Protein AF-A0A7W9TKR9-F1 (afdb_monomer)

Nearest PDB structures (foldseek):
  6jni-assembly3_E  TM=7.487E-01  e=6.053E-04  Pseudomonas putida
  5d8c-assembly1_A  TM=7.029E-01  e=8.915E-04  Haemophilus influenzae Rd KW20
  3hh0-assembly1_A  TM=6.230E-01  e=4.527E-04  Bacillus cereus ATCC 14579
  3qao-assembly1_A-2  TM=6.828E-01  e=8.671E-03  Listeria monocytogenes EGD-e
  7cla-assembly1_A-2  TM=4.989E-01  e=2.463E-03  Caulobacter vibrioides CB15

Secondary structure (DSSP, 8-state):
-PPPTT-PPPPP--HHHHHTHHHHHHHHHHHTTSHHHHH---SSHHHHHHHHHHHHHHHHH-HHHHHHHHTT-SS-------------THHHHHHHHTTS--S--------THHHHHHHTT--------SSB-HHHHHHHHT--HHHHHHHHHTTSSPPPPBPTTS-B-B-HHHHHHHHHHHHHHHTT--HHHHHHHHHHHHS-SSTTTTHHHHHHHHHHHHHHHHHHHHHHHHHHHHHHHHHS-TTGGGS-HHHHHHHTTSPTT-S-HHHHHHHHHHHHHHHHHHHHHHHHHHHHHHH-HHHHHHHHHHHHHHHTS-TTS-TT-HHHHHHHHHHHHHHHHHHHHHHHTTHHHHHHHHHHHHHHHSPPPTT-------TT-S---TTPPPHHHHHTTS-----HHHHHHHHHHHHHHHHHS---

Solvent-accessible surface area (backbone atoms only — not comparable to full-atom values): 25576 Å² total; per-residue (Å²): 134,86,82,62,99,78,77,70,82,76,82,82,84,55,70,69,68,56,65,50,47,61,60,52,54,51,52,54,54,55,43,40,68,41,63,73,56,55,65,61,75,60,91,43,70,68,59,45,49,49,48,48,51,50,41,54,47,52,64,63,71,36,72,75,60,61,64,60,54,67,79,64,77,83,77,85,85,82,91,80,89,78,93,72,99,68,90,69,67,60,61,66,52,46,71,71,51,73,83,74,78,92,79,83,88,85,89,78,92,77,71,74,73,71,53,59,73,56,55,76,69,72,77,69,79,92,65,79,74,76,52,38,46,54,64,59,49,14,62,73,43,75,54,44,56,66,56,55,50,49,33,39,75,74,63,59,36,78,84,56,59,61,46,100,82,76,43,57,35,46,36,67,68,54,50,54,49,44,39,50,53,44,56,43,45,75,72,67,49,52,72,63,60,57,29,53,42,53,59,44,55,74,74,44,103,57,98,69,53,63,57,66,51,50,56,50,51,50,55,48,50,54,52,50,50,55,51,50,54,48,53,49,52,54,50,52,48,54,50,38,32,66,73,61,34,93,58,57,19,73,48,49,68,69,32,38,67,70,52,67,82,55,65,91,81,51,68,50,72,68,59,52,52,51,38,52,53,34,28,50,43,58,32,56,66,47,19,34,57,54,43,51,60,56,53,49,43,48,72,33,65,68,60,35,53,52,50,49,57,48,54,55,54,48,62,68,29,33,81,87,44,56,61,85,38,70,64,30,61,50,52,13,52,54,48,37,54,47,51,55,53,51,50,53,49,42,62,71,71,45,52,60,59,55,42,53,54,46,52,56,55,47,42,71,78,54,64,83,58,100,78,76,67,98,66,80,94,61,100,78,74,73,80,75,56,100,77,65,41,52,59,74,62,44,64,78,67,53,88,74,90,68,24,69,16,32,50,48,17,52,54,49,21,50,54,53,57,62,69,71,52,74,92,123

Sequence (424 aa):
MRRGRGGGRPPFFDREDYKARHAVECGISRLKQHRAVATRFDKHAVRFEATVQVAAIDQWCEPSACRRADATAGKDGPVVVTEEGRISWHWAERCVWGCTFRSGMWSGGLTSQSLEERSLLVHSSFTPPRQVKIGDAAAFAGSTPRAIRHYHEIGLLPEPERGGDDRRRYGYEDMIRLLWIRKMADAGIALDDIRDAFTTGTASAGADSGEGIAGILERLEETLAVQEAELRRQRTAVQRMRTEGSRMGLLSDVVTERLKSLPEGSLRQADLDSLLVTERIFGPLGAAVQASRFVVLATHPALREDSDRIDDAEEALDDSVAVDDPRVAQVAVERHAFESALQAVIEESGLGKDDDALFDAWDTVHPATADDGEGEADLGSGRREADSMSVFEATGKMPYDFSPARLRCMELAEELSGQESPAT

Foldseek 3Di:
DDDPPPDDDPDDDDPVVVVCVVVVVVLLVQLCVPVCQVVVPDPDPVVNVVSSVVSVVCVVPDPVLLVVVVVPPPDDDDDDDDDDPDPDPVVVVCVVPVPDDPDDDDDDDDDPPVVVVVVVVPPDPPDDDQWDALCVLCVLLVHDSVVVVVCCVVVVQPFADADPVRGGIHGPVSSVSSNVCVVCVVLVQDSVLSSLLVVLVVPDPDPDSPPSNVVSVVVSVVVVVVVVVVVVVVVCLVVLCVPVDPQLSNADPLQSVLCVVFPPPLADPVLSVVLVLQCQAVNNLRSNLVCLLSVLLSVPVVLVVLVVVLVVLLVVCAQVHDLPPVSLLVSLVSVLVSVVVSVVVSVVVCVVVVSVVSVVVVCVVQPDDPPPDDDDDDVHDDDPPPRHDHPVRSVVVDDDNHHSNSVSSNVSSVVVVVVPPPPD

Organism: NCBI:txid66375

Structure (mmCIF, N/CA/C/O backbone):
data_AF-A0A7W9TKR9-F1
#
_entry.id   AF-A0A7W9TKR9-F1
#
loop_
_atom_site.group_PDB
_atom_site.id
_atom_site.type_symbol
_atom_site.label_atom_id
_atom_site.label_alt_id
_atom_site.label_comp_id
_atom_site.label_asym_id
_atom_site.label_entity_id
_atom_site.label_seq_id
_atom_site.pdbx_PDB_ins_code
_atom_site.Cartn_x
_atom_site.Cartn_y
_atom_site.Cartn_z
_atom_site.occupancy
_atom_site.B_iso_or_equiv
_atom_site.auth_seq_id
_atom_site.auth_comp_id
_atom_site.auth_asym_id
_atom_site.auth_atom_id
_atom_site.pdbx_PDB_model_num
ATOM 1 N N . MET A 1 1 ? 55.532 -35.707 -51.960 1.00 47.84 1 MET A N 1
ATOM 2 C CA . MET A 1 1 ? 55.032 -35.802 -50.568 1.00 47.84 1 MET A CA 1
ATOM 3 C C . MET A 1 1 ? 55.048 -37.261 -50.128 1.00 47.84 1 MET A C 1
ATOM 5 O O . MET A 1 1 ? 54.473 -38.093 -50.820 1.00 47.84 1 MET A O 1
ATOM 9 N N . ARG A 1 2 ? 55.761 -37.596 -49.041 1.00 40.25 2 ARG A N 1
ATOM 10 C CA . ARG A 1 2 ? 55.821 -38.967 -48.498 1.00 40.25 2 ARG A CA 1
ATOM 11 C C . ARG A 1 2 ? 54.490 -39.323 -47.823 1.00 40.25 2 ARG A C 1
ATOM 13 O O . ARG A 1 2 ? 53.981 -38.539 -47.029 1.00 40.25 2 ARG A O 1
ATOM 20 N N . ARG A 1 3 ? 53.945 -40.502 -48.140 1.00 50.16 3 ARG A N 1
ATOM 21 C CA . ARG A 1 3 ? 52.743 -41.065 -47.505 1.00 50.16 3 ARG A CA 1
ATOM 22 C C . ARG A 1 3 ? 53.034 -41.367 -46.030 1.00 50.16 3 ARG A C 1
ATOM 24 O O . ARG A 1 3 ? 54.073 -41.942 -45.716 1.00 50.16 3 ARG A O 1
ATOM 31 N N . GLY A 1 4 ? 52.125 -40.986 -45.133 1.00 55.88 4 GLY A N 1
ATOM 32 C CA . GLY A 1 4 ? 52.163 -41.430 -43.738 1.00 55.88 4 GLY A CA 1
ATOM 33 C C . GLY A 1 4 ? 51.946 -42.945 -43.627 1.00 55.88 4 GLY A C 1
ATOM 34 O O . GLY A 1 4 ? 51.364 -43.560 -44.521 1.00 55.88 4 GLY A O 1
ATOM 35 N N . ARG A 1 5 ? 52.384 -43.536 -42.508 1.00 54.25 5 ARG A N 1
ATOM 36 C CA . ARG A 1 5 ? 52.462 -44.992 -42.240 1.00 54.25 5 ARG A CA 1
ATOM 37 C C . ARG A 1 5 ? 51.143 -45.785 -42.394 1.00 54.25 5 ARG A C 1
ATOM 39 O O . ARG A 1 5 ? 51.185 -47.003 -42.341 1.00 54.25 5 ARG A O 1
ATOM 46 N N . GLY A 1 6 ? 50.003 -45.112 -42.579 1.00 59.12 6 GLY A N 1
ATOM 47 C CA . GLY A 1 6 ? 48.661 -45.703 -42.682 1.00 59.12 6 GLY A CA 1
ATOM 48 C C . GLY A 1 6 ? 48.009 -45.677 -44.072 1.00 59.12 6 GLY A C 1
ATOM 49 O O . GLY A 1 6 ? 46.816 -45.921 -44.158 1.00 59.12 6 GLY A O 1
ATOM 50 N N . GLY A 1 7 ? 48.736 -45.352 -45.150 1.00 54.84 7 GLY A N 1
ATOM 51 C CA . GLY A 1 7 ? 48.273 -45.640 -46.520 1.00 54.84 7 GLY A CA 1
ATOM 52 C C . GLY A 1 7 ? 46.947 -44.997 -46.969 1.00 54.84 7 GLY A C 1
ATOM 53 O O . GLY A 1 7 ? 46.238 -45.592 -47.772 1.00 54.84 7 GLY A O 1
ATOM 54 N N . GLY A 1 8 ? 46.602 -43.798 -46.488 1.00 60.34 8 GLY A N 1
ATOM 55 C CA . GLY A 1 8 ? 45.410 -43.065 -46.943 1.00 60.34 8 GLY A CA 1
ATOM 56 C C . GLY A 1 8 ? 45.600 -42.314 -48.272 1.00 60.34 8 GLY A C 1
ATOM 57 O O . GLY A 1 8 ? 46.726 -41.951 -48.635 1.00 60.34 8 GLY A O 1
ATOM 58 N N . ARG A 1 9 ? 44.487 -42.055 -48.981 1.00 51.28 9 ARG A N 1
ATOM 59 C CA . ARG A 1 9 ? 44.422 -41.185 -50.175 1.00 51.28 9 ARG A CA 1
ATOM 60 C C . ARG A 1 9 ? 45.024 -39.809 -49.825 1.00 51.28 9 ARG A C 1
ATOM 62 O O . ARG A 1 9 ? 44.679 -39.276 -48.770 1.00 51.28 9 ARG A O 1
ATOM 69 N N . PRO A 1 10 ? 45.936 -39.242 -50.641 1.00 54.31 10 PRO A N 1
ATOM 70 C CA . PRO A 1 10 ? 46.496 -37.918 -50.375 1.00 54.31 10 PRO A CA 1
ATOM 71 C C . PRO A 1 10 ? 45.370 -36.881 -50.244 1.00 54.31 10 PRO A C 1
ATOM 73 O O . PRO A 1 10 ? 44.410 -36.983 -51.013 1.00 54.31 10 PRO A O 1
ATOM 76 N N . PRO A 1 11 ? 45.464 -35.902 -49.323 1.00 57.25 11 PRO A N 1
ATOM 77 C CA . PRO A 1 11 ? 44.535 -34.777 -49.328 1.00 57.25 11 PRO A CA 1
ATOM 78 C C . PRO A 1 11 ? 44.592 -34.121 -50.712 1.00 57.25 11 PRO A C 1
ATOM 80 O O . PRO A 1 11 ? 45.681 -33.865 -51.233 1.00 57.25 11 PRO A O 1
ATOM 83 N N . PHE A 1 12 ? 43.429 -33.948 -51.340 1.00 59.09 12 PHE A N 1
ATOM 84 C CA . PHE A 1 12 ? 43.318 -33.314 -52.647 1.00 59.09 12 PHE A CA 1
ATOM 85 C C . PHE A 1 12 ? 43.799 -31.865 -52.505 1.00 59.09 12 PHE A C 1
ATOM 87 O O . PHE A 1 12 ? 43.306 -31.128 -51.656 1.00 59.09 12 PHE A O 1
ATOM 94 N N . PHE A 1 13 ? 44.836 -31.490 -53.253 1.00 60.59 13 PHE A N 1
ATOM 95 C CA . PHE A 1 13 ? 45.328 -30.117 -53.282 1.00 60.59 13 PHE A CA 1
ATOM 96 C C . PHE A 1 13 ? 44.453 -29.336 -54.257 1.00 60.59 13 PHE A C 1
ATOM 98 O O . PHE A 1 13 ? 44.626 -29.469 -55.470 1.00 60.59 13 PHE A O 1
ATOM 105 N N . ASP A 1 14 ? 43.515 -28.557 -53.725 1.00 67.25 14 ASP A N 1
ATOM 106 C CA . ASP A 1 14 ? 42.743 -27.615 -54.524 1.00 67.25 14 ASP A CA 1
ATOM 107 C C . ASP A 1 14 ? 43.557 -26.328 -54.727 1.00 67.25 14 ASP A C 1
ATOM 109 O O . ASP A 1 14 ? 43.996 -25.663 -53.783 1.00 67.25 14 ASP A O 1
ATOM 113 N N . ARG A 1 15 ? 43.821 -26.015 -55.996 1.00 62.69 15 ARG A N 1
ATOM 114 C CA . ARG A 1 15 ? 44.639 -24.872 -56.399 1.00 62.69 15 ARG A CA 1
ATOM 115 C C . ARG A 1 15 ? 43.877 -23.554 -56.276 1.00 62.69 15 ARG A C 1
ATOM 117 O O . ARG A 1 15 ? 44.541 -22.532 -56.133 1.00 62.69 15 ARG A O 1
ATOM 124 N N . GLU A 1 16 ? 42.546 -23.568 -56.332 1.00 62.25 16 GLU A N 1
ATOM 125 C CA . GLU A 1 16 ? 41.703 -22.388 -56.125 1.00 62.25 16 GLU A CA 1
ATOM 126 C C . GLU A 1 16 ? 41.622 -22.045 -54.633 1.00 62.25 16 GLU A C 1
ATOM 128 O O . GLU A 1 16 ? 41.966 -20.921 -54.268 1.00 62.25 16 GLU A O 1
ATOM 133 N N . ASP A 1 17 ? 41.360 -23.022 -53.756 1.00 55.94 17 ASP A N 1
ATOM 134 C CA . ASP A 1 17 ? 41.380 -22.809 -52.294 1.00 55.94 17 ASP A CA 1
ATOM 135 C C . ASP A 1 17 ? 42.751 -22.310 -51.809 1.00 55.94 17 ASP A C 1
ATOM 137 O O . ASP A 1 17 ? 42.866 -21.441 -50.939 1.00 55.94 17 ASP A O 1
ATOM 141 N N . TYR A 1 18 ? 43.837 -22.822 -52.400 1.00 68.25 18 TYR A N 1
ATOM 142 C CA . TYR A 1 18 ? 45.188 -22.400 -52.040 1.00 68.25 18 TYR A CA 1
ATOM 143 C C . TYR A 1 18 ? 45.484 -20.934 -52.410 1.00 68.25 18 TYR A C 1
ATOM 145 O O . TYR A 1 18 ? 46.328 -20.309 -51.762 1.00 68.25 18 TYR A O 1
ATOM 153 N N . LYS A 1 19 ? 44.786 -20.339 -53.393 1.00 66.06 19 LYS A N 1
ATOM 154 C CA . LYS A 1 19 ? 44.936 -18.905 -53.716 1.00 66.06 19 LYS A CA 1
ATOM 155 C C . LYS A 1 19 ? 44.449 -18.011 -52.574 1.00 66.06 19 LYS A C 1
ATOM 157 O O . LYS A 1 19 ? 45.021 -16.943 -52.363 1.00 66.06 19 LYS A O 1
ATOM 162 N N . ALA A 1 20 ? 43.470 -18.460 -51.785 1.00 60.50 20 ALA A N 1
ATOM 163 C CA . ALA A 1 20 ? 42.960 -17.722 -50.629 1.00 60.50 20 ALA A CA 1
ATOM 164 C C . ALA A 1 20 ? 43.890 -17.780 -49.397 1.00 60.50 20 ALA A C 1
ATOM 166 O O . ALA A 1 20 ? 43.693 -17.031 -48.437 1.00 60.50 20 ALA A O 1
ATOM 167 N N . ARG A 1 21 ? 44.951 -18.606 -49.415 1.00 63.62 21 ARG A N 1
ATOM 168 C CA . ARG A 1 21 ? 45.898 -18.768 -48.294 1.00 63.62 21 ARG A CA 1
ATOM 169 C C . ARG A 1 21 ? 46.489 -17.444 -47.817 1.00 63.62 21 ARG A C 1
ATOM 171 O O . ARG A 1 21 ? 46.582 -17.219 -46.613 1.00 63.62 21 ARG A O 1
ATOM 178 N N . HIS A 1 22 ? 46.879 -16.573 -48.747 1.00 63.03 22 HIS A N 1
ATOM 179 C CA . HIS A 1 22 ? 47.465 -15.279 -48.399 1.00 63.03 22 HIS A CA 1
ATOM 180 C C . HIS A 1 22 ? 46.480 -14.414 -47.599 1.00 63.03 22 HIS A C 1
ATOM 182 O O . HIS A 1 22 ? 46.858 -13.823 -46.591 1.00 63.03 22 HIS A O 1
ATOM 188 N N . ALA A 1 23 ? 45.198 -14.411 -47.981 1.00 61.31 23 ALA A N 1
ATOM 189 C CA . ALA A 1 23 ? 44.155 -13.684 -47.262 1.00 61.31 23 ALA A CA 1
ATOM 190 C C . ALA A 1 23 ? 43.955 -14.230 -45.837 1.00 61.31 23 ALA A C 1
ATOM 192 O O . ALA A 1 23 ? 43.838 -13.451 -44.891 1.00 61.31 23 ALA A O 1
ATOM 193 N N . VAL A 1 24 ? 43.996 -15.557 -45.669 1.00 58.44 24 VAL A N 1
ATOM 194 C CA . VAL A 1 24 ? 43.909 -16.216 -44.355 1.00 58.44 24 VAL A CA 1
ATOM 195 C C . VAL A 1 24 ? 45.111 -15.870 -43.473 1.00 58.44 24 VAL A C 1
ATOM 197 O O . VAL A 1 24 ? 44.945 -15.496 -42.312 1.00 58.44 24 VAL A O 1
ATOM 200 N N . GLU A 1 25 ? 46.329 -15.940 -44.012 1.00 65.19 25 GLU A N 1
ATOM 201 C CA . GLU A 1 25 ? 47.553 -15.587 -43.283 1.00 65.19 25 GLU A CA 1
ATOM 202 C C . GLU A 1 25 ? 47.571 -14.106 -42.880 1.00 65.19 25 GLU A C 1
ATOM 204 O O . GLU A 1 25 ? 47.941 -13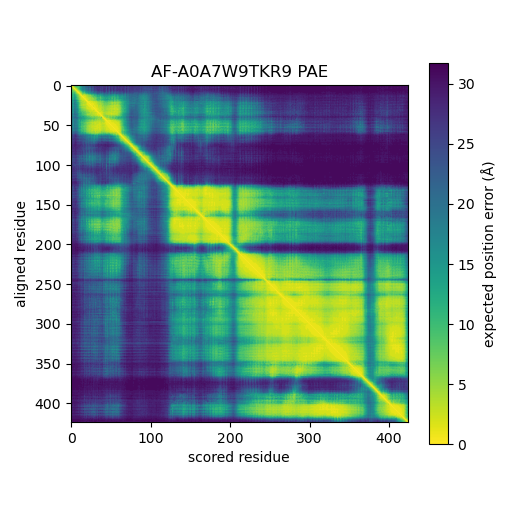.781 -41.748 1.00 65.19 25 GLU A O 1
ATOM 209 N N . CYS A 1 26 ? 47.108 -13.212 -43.758 1.00 67.56 26 CYS A N 1
ATOM 210 C CA . CYS A 1 26 ? 46.921 -11.800 -43.441 1.00 67.56 26 CYS A CA 1
ATOM 211 C C . CYS A 1 26 ? 45.867 -11.591 -42.344 1.00 67.56 26 CYS A C 1
ATOM 213 O O . CYS A 1 26 ? 46.125 -10.830 -41.414 1.00 67.56 26 CYS A O 1
ATOM 215 N N . GLY A 1 27 ? 44.721 -12.279 -42.400 1.00 65.56 27 GLY A N 1
ATOM 216 C CA . GLY A 1 27 ? 43.672 -12.196 -41.377 1.00 65.56 27 GLY A CA 1
ATOM 217 C C . GLY A 1 27 ? 44.157 -12.654 -39.998 1.00 65.56 27 GLY A C 1
ATOM 218 O O . GLY A 1 27 ? 44.025 -11.927 -39.016 1.00 65.56 27 GLY A O 1
ATOM 219 N N . ILE A 1 28 ? 44.834 -13.804 -39.929 1.00 67.25 28 ILE A N 1
ATOM 220 C CA . ILE A 1 28 ? 45.450 -14.304 -38.689 1.00 67.25 28 ILE A CA 1
ATOM 221 C C . ILE A 1 28 ? 46.532 -13.340 -38.182 1.00 67.25 28 ILE A C 1
ATOM 223 O O . ILE A 1 28 ? 46.657 -13.132 -36.976 1.00 67.25 28 ILE A O 1
ATOM 227 N N . SER A 1 29 ? 47.324 -12.747 -39.078 1.00 71.81 29 SER A N 1
ATOM 228 C CA . SER A 1 29 ? 48.375 -11.794 -38.698 1.00 71.81 29 SER A CA 1
ATOM 229 C C . SER A 1 29 ? 47.808 -10.497 -38.124 1.00 71.81 29 SER A C 1
ATOM 231 O O . SER A 1 29 ? 48.407 -9.943 -37.207 1.00 71.81 29 SER A O 1
ATOM 233 N N . ARG A 1 30 ? 46.644 -10.040 -38.604 1.00 68.38 30 ARG A N 1
ATOM 234 C CA . ARG A 1 30 ? 45.941 -8.881 -38.035 1.00 68.38 30 ARG A CA 1
ATOM 235 C C . ARG A 1 30 ? 45.371 -9.185 -36.656 1.00 68.38 30 ARG A C 1
ATOM 237 O O . ARG A 1 30 ? 45.641 -8.438 -35.728 1.00 68.38 30 ARG A O 1
ATOM 244 N N . LEU A 1 31 ? 44.722 -10.335 -36.473 1.00 74.62 31 LEU A N 1
ATOM 245 C CA . LEU A 1 31 ? 44.250 -10.755 -35.146 1.00 74.62 31 LEU A CA 1
ATOM 246 C C . LEU A 1 31 ? 45.403 -10.880 -34.137 1.00 74.62 31 LEU A C 1
ATOM 248 O O . LEU A 1 31 ? 45.256 -10.535 -32.968 1.00 74.62 31 LEU A O 1
ATOM 252 N N . LYS A 1 32 ? 46.592 -11.299 -34.589 1.00 77.31 32 LYS A N 1
ATOM 253 C CA . LYS A 1 32 ? 47.819 -11.335 -33.775 1.00 77.31 32 LYS A CA 1
ATOM 254 C C . LYS A 1 32 ? 48.388 -9.953 -33.414 1.00 77.31 32 LYS A C 1
ATOM 256 O O . LYS A 1 32 ? 49.343 -9.901 -32.646 1.00 77.31 32 LYS A O 1
ATOM 261 N N . GLN A 1 33 ? 47.835 -8.846 -33.910 1.00 77.94 33 GLN A N 1
ATOM 262 C CA . GLN A 1 33 ? 48.167 -7.511 -33.392 1.00 77.94 33 GLN A CA 1
ATOM 263 C C . GLN A 1 33 ? 47.619 -7.323 -31.969 1.00 77.94 33 GLN A C 1
ATOM 265 O O . GLN A 1 33 ? 48.216 -6.610 -31.163 1.00 77.94 33 GLN A O 1
ATOM 270 N N . HIS A 1 34 ? 46.558 -8.051 -31.606 1.00 76.06 34 HIS A N 1
ATOM 271 C CA . HIS A 1 34 ? 46.071 -8.123 -30.235 1.00 76.06 34 HIS A CA 1
ATOM 272 C C . HIS A 1 34 ? 46.975 -9.059 -29.424 1.00 76.06 34 HIS A C 1
ATOM 274 O O . HIS A 1 34 ? 46.980 -10.280 -29.609 1.00 76.06 34 HIS A O 1
ATOM 280 N N . ARG A 1 35 ? 47.746 -8.493 -28.485 1.00 77.75 35 ARG A N 1
ATOM 281 C CA . ARG A 1 35 ? 48.733 -9.224 -27.664 1.00 77.75 35 ARG A CA 1
ATOM 282 C C . ARG A 1 35 ? 48.138 -10.453 -26.959 1.00 77.75 35 ARG A C 1
ATOM 284 O O . ARG A 1 35 ? 48.816 -11.474 -26.835 1.00 77.75 35 ARG A O 1
ATOM 291 N N . ALA A 1 36 ? 46.874 -10.389 -26.545 1.00 75.94 36 ALA A N 1
ATOM 292 C CA . ALA A 1 36 ? 46.171 -11.505 -25.912 1.00 75.94 36 ALA A CA 1
ATOM 293 C C . ALA A 1 36 ? 45.945 -12.686 -26.882 1.00 75.94 36 ALA A C 1
ATOM 295 O O . ALA A 1 36 ? 46.162 -13.839 -26.513 1.00 75.94 36 ALA A O 1
ATOM 296 N N . VAL A 1 37 ? 45.637 -12.406 -28.155 1.00 77.69 37 VAL A N 1
ATOM 297 C CA . VAL A 1 37 ? 45.502 -13.422 -29.217 1.00 77.69 37 VAL A CA 1
ATOM 298 C C . VAL A 1 37 ? 46.869 -13.981 -29.617 1.00 77.69 37 VAL A C 1
ATOM 300 O O . VAL A 1 37 ? 47.023 -15.187 -29.824 1.00 77.69 37 VAL A O 1
ATOM 303 N N . ALA A 1 38 ? 47.880 -13.112 -29.714 1.00 76.44 38 ALA A N 1
ATOM 304 C CA . ALA A 1 38 ? 49.226 -13.484 -30.147 1.00 76.44 38 ALA A CA 1
ATOM 305 C C . ALA A 1 38 ? 49.931 -14.426 -29.169 1.00 76.44 38 ALA A C 1
ATOM 307 O O . ALA A 1 38 ? 50.612 -15.364 -29.582 1.00 76.44 38 ALA A O 1
ATOM 308 N N . THR A 1 39 ? 49.769 -14.160 -27.875 1.00 76.31 39 THR A N 1
ATOM 309 C CA . THR A 1 39 ? 50.505 -14.858 -26.818 1.00 76.31 39 THR A CA 1
ATOM 310 C C . THR A 1 39 ? 49.878 -16.196 -26.426 1.00 76.31 39 THR A C 1
ATOM 312 O O . THR A 1 39 ? 50.588 -17.049 -25.902 1.00 76.31 39 THR A O 1
ATOM 315 N N . ARG A 1 40 ? 48.589 -16.424 -26.739 1.00 67.75 40 ARG A N 1
ATOM 316 C CA . ARG A 1 40 ? 47.868 -17.698 -26.521 1.00 67.75 40 ARG A CA 1
ATOM 317 C C . ARG A 1 40 ? 47.998 -18.251 -25.091 1.00 67.75 40 ARG A C 1
ATOM 319 O O . ARG A 1 40 ? 47.946 -19.460 -24.894 1.00 67.75 40 ARG A O 1
ATOM 326 N N . PHE A 1 41 ? 48.171 -17.381 -24.094 1.00 68.31 41 PHE A N 1
ATOM 327 C CA . PHE A 1 41 ? 48.357 -17.793 -22.696 1.00 68.31 41 PHE A CA 1
ATOM 328 C C . PHE A 1 41 ? 47.055 -18.150 -21.974 1.00 68.31 41 PHE A C 1
ATOM 330 O O . PHE A 1 41 ? 47.097 -18.508 -20.795 1.00 68.31 41 PHE A O 1
ATOM 337 N N . ASP A 1 42 ? 45.904 -18.063 -22.644 1.00 72.38 42 ASP A N 1
ATOM 338 C CA . ASP A 1 42 ? 44.653 -18.415 -21.993 1.00 72.38 42 ASP A CA 1
ATOM 339 C C . ASP A 1 42 ? 44.534 -19.932 -21.798 1.00 72.38 42 ASP A C 1
ATOM 341 O O . ASP A 1 42 ? 44.654 -20.718 -22.739 1.00 72.38 42 ASP A O 1
ATOM 345 N N . LYS A 1 43 ? 44.309 -20.339 -20.546 1.00 72.62 43 LYS A N 1
ATOM 346 C CA . LYS A 1 43 ? 44.161 -21.744 -20.149 1.00 72.62 43 LYS A CA 1
ATOM 347 C C . LYS A 1 43 ? 42.790 -22.316 -20.517 1.00 72.62 43 LYS A C 1
ATOM 349 O O . LYS A 1 43 ? 42.649 -23.535 -20.557 1.00 72.62 43 LYS A O 1
ATOM 354 N N . HIS A 1 44 ? 41.788 -21.468 -20.766 1.00 76.62 44 HIS A N 1
ATOM 355 C CA . HIS A 1 44 ? 40.432 -21.885 -21.109 1.00 76.62 44 HIS A CA 1
ATOM 356 C C . HIS A 1 44 ? 40.116 -21.564 -22.570 1.00 76.62 44 HIS A C 1
ATOM 358 O O . HIS A 1 44 ? 40.153 -20.408 -22.989 1.00 76.62 44 HIS A O 1
ATOM 364 N N . ALA A 1 45 ? 39.705 -22.589 -23.323 1.00 75.25 45 ALA A N 1
ATOM 365 C CA . ALA A 1 45 ? 39.312 -22.451 -24.725 1.00 75.25 45 ALA A CA 1
ATOM 366 C C . ALA A 1 45 ? 38.243 -21.362 -24.931 1.00 75.25 45 ALA A C 1
ATOM 368 O O . ALA A 1 45 ? 38.376 -20.556 -25.842 1.00 75.25 45 ALA A O 1
ATOM 369 N N . VAL A 1 46 ? 37.264 -21.267 -24.022 1.00 70.44 46 VAL A N 1
ATOM 370 C CA . VAL A 1 46 ? 36.177 -20.271 -24.072 1.00 70.44 46 VAL A CA 1
ATOM 371 C C . VAL A 1 46 ? 36.696 -18.831 -23.984 1.00 70.44 46 VAL A C 1
ATOM 373 O O . VAL A 1 46 ? 36.214 -17.952 -24.689 1.00 70.44 46 VAL A O 1
ATOM 376 N N . ARG A 1 47 ? 37.701 -18.563 -23.143 1.00 77.00 47 ARG A N 1
ATOM 377 C CA . ARG A 1 47 ? 38.264 -17.210 -23.011 1.00 77.00 47 ARG A CA 1
ATOM 378 C C . ARG A 1 47 ? 39.167 -16.855 -24.185 1.00 77.00 47 ARG A C 1
ATOM 380 O O . ARG A 1 47 ? 39.136 -15.720 -24.656 1.00 77.00 47 ARG A O 1
ATOM 387 N N . PHE A 1 48 ? 39.937 -17.821 -24.688 1.00 75.94 48 PHE A N 1
ATOM 388 C CA . PHE A 1 48 ? 40.701 -17.629 -25.918 1.00 75.94 48 PHE A CA 1
ATOM 389 C C . PHE A 1 48 ? 39.771 -17.340 -27.101 1.00 75.94 48 PHE A C 1
ATOM 391 O O . PHE A 1 48 ? 40.017 -16.409 -27.863 1.00 75.94 48 PHE A O 1
ATOM 398 N N . GLU A 1 49 ? 38.678 -18.091 -27.214 1.00 75.44 49 GLU A N 1
ATOM 399 C CA . GLU A 1 49 ? 37.649 -17.892 -28.228 1.00 75.44 49 GLU A CA 1
ATOM 400 C C . GLU A 1 49 ? 37.006 -16.507 -28.116 1.00 75.44 49 GLU A C 1
ATOM 402 O O . GLU A 1 49 ? 36.997 -15.774 -29.102 1.00 75.44 49 GLU A O 1
ATOM 407 N N . ALA A 1 50 ? 36.584 -16.089 -26.919 1.00 78.75 50 ALA A N 1
ATOM 408 C CA . ALA A 1 50 ? 36.064 -14.742 -26.688 1.00 78.75 50 ALA A CA 1
ATOM 409 C C . ALA A 1 50 ? 37.089 -13.655 -27.056 1.00 78.75 50 ALA A C 1
ATOM 411 O O . ALA A 1 50 ? 36.744 -12.661 -27.685 1.00 78.75 50 ALA A O 1
ATOM 412 N N . THR A 1 51 ? 38.370 -13.859 -26.737 1.00 78.56 51 THR A N 1
ATOM 413 C CA . THR A 1 51 ? 39.448 -12.917 -27.087 1.00 78.56 51 THR A CA 1
ATOM 414 C C . THR A 1 51 ? 39.625 -12.805 -28.602 1.00 78.56 51 THR A C 1
ATOM 416 O O . THR A 1 51 ? 39.814 -11.710 -29.127 1.00 78.56 51 THR A O 1
ATOM 419 N N . VAL A 1 52 ? 39.559 -13.928 -29.322 1.00 78.19 52 VAL A N 1
ATOM 420 C CA . VAL A 1 52 ? 39.621 -13.950 -30.790 1.00 78.19 52 VAL A CA 1
ATOM 421 C C . VAL A 1 52 ? 38.389 -13.278 -31.398 1.00 78.19 52 VAL A C 1
ATOM 423 O O . VAL A 1 52 ? 38.535 -12.519 -32.353 1.00 78.19 52 VAL A O 1
ATOM 426 N N . GLN A 1 53 ? 37.199 -13.513 -30.839 1.00 76.69 53 GLN A N 1
ATOM 427 C CA . GLN A 1 53 ? 35.955 -12.876 -31.275 1.00 76.69 53 GLN A CA 1
ATOM 428 C C . GLN A 1 53 ? 35.997 -11.358 -31.065 1.00 76.69 53 GLN A C 1
ATOM 430 O O . GLN A 1 53 ? 35.723 -10.617 -32.002 1.00 76.69 53 GLN A O 1
ATOM 435 N N . VAL A 1 54 ? 36.410 -10.885 -29.886 1.00 75.94 54 VAL A N 1
ATOM 436 C CA . VAL A 1 54 ? 36.545 -9.448 -29.594 1.00 75.94 54 VAL A CA 1
ATOM 437 C C . VAL A 1 54 ? 37.594 -8.800 -30.494 1.00 75.94 54 VAL A C 1
ATOM 439 O O . VAL A 1 54 ? 37.306 -7.784 -31.107 1.00 75.94 54 VAL A O 1
ATOM 442 N N . ALA A 1 55 ? 38.765 -9.418 -30.680 1.00 76.56 55 ALA A N 1
ATOM 443 C CA . ALA A 1 55 ? 39.783 -8.903 -31.601 1.00 76.56 55 ALA A CA 1
ATOM 444 C C . ALA A 1 55 ? 39.280 -8.816 -33.055 1.00 76.56 55 ALA A C 1
ATOM 446 O O . ALA A 1 55 ? 39.613 -7.884 -33.784 1.00 76.56 55 ALA A O 1
ATOM 447 N N . ALA A 1 56 ? 38.459 -9.778 -33.486 1.00 75.38 56 ALA A N 1
ATOM 448 C CA . ALA A 1 56 ? 37.826 -9.736 -34.800 1.00 75.38 56 ALA A CA 1
ATOM 449 C C . ALA A 1 56 ? 36.780 -8.613 -34.904 1.00 75.38 56 ALA A C 1
ATOM 451 O O . ALA A 1 56 ? 36.696 -7.968 -35.949 1.00 75.38 56 ALA A O 1
ATOM 452 N N . ILE A 1 57 ? 36.019 -8.362 -33.833 1.00 73.81 57 ILE A N 1
ATOM 453 C CA . ILE A 1 57 ? 35.053 -7.259 -33.739 1.00 73.81 57 ILE A CA 1
ATOM 454 C C . ILE A 1 57 ? 35.774 -5.906 -33.739 1.00 73.81 57 ILE A C 1
ATOM 456 O O . ILE A 1 57 ? 35.400 -5.035 -34.513 1.00 73.81 57 ILE A O 1
ATOM 460 N N . ASP A 1 58 ? 36.834 -5.731 -32.953 1.00 69.38 58 ASP A N 1
ATOM 461 C CA . ASP A 1 58 ? 37.605 -4.482 -32.885 1.00 69.38 58 ASP A CA 1
ATOM 462 C C . ASP A 1 58 ? 38.190 -4.116 -34.253 1.00 69.38 58 ASP A C 1
ATOM 464 O O . ASP A 1 58 ? 38.065 -2.981 -34.715 1.00 69.38 58 ASP A O 1
ATOM 468 N N . GLN A 1 59 ? 38.763 -5.101 -34.952 1.00 68.50 59 GLN A N 1
ATOM 469 C CA . GLN A 1 59 ? 39.278 -4.915 -36.307 1.00 68.50 59 GLN A CA 1
ATOM 470 C C . GLN A 1 59 ? 38.165 -4.559 -37.313 1.00 68.50 59 GLN A C 1
ATOM 472 O O . GLN A 1 59 ? 38.426 -3.908 -38.327 1.00 68.50 59 GLN A O 1
ATOM 477 N N . TRP A 1 60 ? 36.933 -5.010 -37.069 1.00 66.00 60 TRP A N 1
ATOM 478 C CA . TRP A 1 60 ? 35.767 -4.677 -37.886 1.00 66.00 60 TRP A CA 1
ATOM 479 C C . TRP A 1 60 ? 35.273 -3.253 -37.589 1.00 66.00 60 TRP A C 1
ATOM 481 O O . TRP A 1 60 ? 35.041 -2.481 -38.518 1.00 66.00 60 TRP A O 1
ATOM 491 N N . CYS A 1 61 ? 35.173 -2.873 -36.318 1.00 63.84 61 CYS A N 1
ATOM 492 C CA . CYS A 1 61 ? 34.691 -1.561 -35.888 1.00 63.84 61 CYS A CA 1
ATOM 493 C C . CYS A 1 61 ? 35.690 -0.415 -36.151 1.00 63.84 61 CYS A C 1
ATOM 495 O O . CYS A 1 61 ? 35.329 0.753 -36.009 1.00 63.84 61 CYS A O 1
ATOM 497 N N . GLU A 1 62 ? 36.936 -0.706 -36.542 1.00 59.09 62 GLU A N 1
ATOM 498 C CA . GLU A 1 62 ? 37.957 0.318 -36.762 1.00 59.09 62 GLU A CA 1
ATOM 499 C C . GLU A 1 62 ? 37.638 1.215 -37.994 1.00 59.09 62 GLU A C 1
ATOM 501 O O . GLU A 1 62 ? 37.557 0.724 -39.129 1.00 59.09 62 GLU A O 1
ATOM 506 N N . PRO A 1 63 ? 37.540 2.556 -37.839 1.00 45.16 63 PRO A N 1
ATOM 507 C CA . PRO A 1 63 ? 37.121 3.491 -38.905 1.00 45.16 63 PRO A CA 1
ATOM 508 C C . PRO A 1 63 ? 37.967 3.437 -40.194 1.00 45.16 63 PRO A C 1
ATOM 510 O O . PRO A 1 63 ? 37.542 3.842 -41.280 1.00 45.16 63 PRO A O 1
ATOM 513 N N . SER A 1 64 ? 39.198 2.943 -40.078 1.00 44.81 64 SER A N 1
ATOM 514 C CA . SER A 1 64 ? 40.199 2.790 -41.140 1.00 44.81 64 SER A CA 1
ATOM 515 C C . SER A 1 64 ? 39.844 1.723 -42.186 1.00 44.81 64 SER A C 1
ATOM 517 O O . SER A 1 64 ? 40.406 1.731 -43.290 1.00 44.81 64 SER A O 1
ATOM 519 N N . ALA A 1 65 ? 38.963 0.777 -41.846 1.00 44.09 65 ALA A N 1
ATOM 520 C CA . ALA A 1 65 ? 38.508 -0.279 -42.749 1.00 44.09 65 ALA A CA 1
ATOM 521 C C . ALA A 1 65 ? 37.425 0.225 -43.719 1.00 44.09 65 ALA A C 1
ATOM 523 O O . ALA A 1 65 ? 37.459 -0.117 -44.901 1.00 44.09 65 ALA A O 1
ATOM 524 N N . CYS A 1 66 ? 36.539 1.112 -43.253 1.00 35.50 66 CYS A N 1
ATOM 525 C CA . CYS A 1 66 ? 35.444 1.666 -44.054 1.00 35.50 66 CYS A CA 1
ATOM 526 C C . CYS A 1 66 ? 35.957 2.650 -45.131 1.00 35.50 66 CYS A C 1
ATOM 528 O O . CYS A 1 66 ? 35.653 2.496 -46.312 1.00 35.50 66 CYS A O 1
ATOM 530 N N . ARG A 1 67 ? 36.868 3.571 -44.766 1.00 34.81 67 ARG A N 1
ATOM 531 C CA . ARG A 1 67 ? 37.419 4.600 -45.682 1.00 34.81 67 ARG A CA 1
ATOM 532 C C . ARG A 1 67 ? 38.247 4.068 -46.861 1.00 34.81 67 ARG A C 1
ATOM 534 O O . ARG A 1 67 ? 38.330 4.722 -47.895 1.00 34.81 67 ARG A O 1
ATOM 541 N N . ARG A 1 68 ? 38.890 2.900 -46.738 1.00 32.84 68 ARG A N 1
ATOM 542 C CA . ARG A 1 68 ? 39.698 2.316 -47.834 1.00 32.84 68 ARG A CA 1
ATOM 543 C C . ARG A 1 68 ? 38.858 1.624 -48.901 1.00 32.84 68 ARG A C 1
ATOM 545 O O . ARG A 1 68 ? 39.300 1.525 -50.044 1.00 32.84 68 ARG A O 1
ATOM 552 N N . ALA A 1 69 ? 37.664 1.163 -48.545 1.00 37.41 69 ALA A N 1
ATOM 553 C CA . ALA A 1 69 ? 36.764 0.546 -49.501 1.00 37.41 69 ALA A CA 1
ATOM 554 C C . ALA A 1 69 ? 36.246 1.597 -50.509 1.00 37.41 69 ALA A C 1
ATOM 556 O O . ALA A 1 69 ? 36.148 1.303 -51.702 1.00 37.41 69 ALA A O 1
ATOM 557 N N . ASP A 1 70 ? 35.972 2.831 -50.070 1.00 35.34 70 ASP A N 1
ATOM 558 C CA . ASP A 1 70 ? 35.461 3.908 -50.937 1.00 35.34 70 ASP A CA 1
ATOM 559 C C . ASP A 1 70 ? 36.402 4.268 -52.093 1.00 35.34 70 ASP A C 1
ATOM 561 O O . ASP A 1 70 ? 35.941 4.528 -53.201 1.00 35.34 70 ASP A O 1
ATOM 565 N N . ALA A 1 71 ? 37.718 4.170 -51.894 1.00 35.78 71 ALA A N 1
ATOM 566 C CA . ALA A 1 71 ? 38.707 4.513 -52.917 1.00 35.78 71 ALA A CA 1
ATOM 567 C C . ALA A 1 71 ? 38.784 3.523 -54.101 1.00 35.78 71 ALA A C 1
ATOM 569 O O . ALA A 1 71 ? 39.435 3.823 -55.099 1.00 35.78 71 ALA A O 1
ATOM 570 N N . THR A 1 72 ? 38.153 2.345 -54.012 1.00 36.22 72 THR A N 1
ATOM 571 C CA . THR A 1 72 ? 38.258 1.281 -55.037 1.00 36.22 72 THR A CA 1
ATOM 572 C C . THR A 1 72 ? 36.942 0.948 -55.743 1.00 36.22 72 THR A C 1
ATOM 574 O O . THR A 1 72 ? 36.957 0.236 -56.742 1.00 36.22 72 THR A O 1
ATOM 577 N N . ALA A 1 73 ? 35.806 1.502 -55.306 1.00 38.19 73 ALA A N 1
ATOM 578 C CA . ALA A 1 73 ? 34.474 1.205 -55.854 1.00 38.19 73 ALA A CA 1
ATOM 579 C C . ALA A 1 73 ? 34.119 2.026 -57.112 1.00 38.19 73 ALA A C 1
ATOM 581 O O . ALA A 1 73 ? 32.982 2.452 -57.297 1.00 38.19 73 ALA A O 1
ATOM 582 N N . GLY A 1 74 ? 35.103 2.264 -57.977 1.00 29.75 74 GLY A N 1
ATOM 583 C CA . GLY A 1 74 ? 34.954 3.009 -59.221 1.00 29.75 74 GLY A CA 1
ATOM 584 C C . GLY A 1 74 ? 35.378 2.183 -60.426 1.00 29.75 74 GLY A C 1
ATOM 585 O O . GLY A 1 74 ? 36.304 2.605 -61.110 1.00 29.75 74 GLY A O 1
ATOM 586 N N . LYS A 1 75 ? 34.763 1.010 -60.641 1.00 31.72 75 LYS A N 1
ATOM 587 C CA . LYS A 1 75 ? 34.516 0.354 -61.945 1.00 31.72 75 LYS A CA 1
ATOM 588 C C . LYS A 1 75 ? 34.067 -1.101 -61.746 1.00 31.72 75 LYS A C 1
ATOM 590 O O . LYS A 1 75 ? 34.653 -1.828 -60.956 1.00 31.72 75 LYS A O 1
ATOM 595 N N . ASP A 1 76 ? 33.052 -1.462 -62.529 1.00 25.39 76 ASP A N 1
ATOM 596 C CA . ASP A 1 76 ? 32.550 -2.806 -62.849 1.00 25.39 76 ASP A CA 1
ATOM 597 C C . ASP A 1 76 ? 31.527 -3.447 -61.879 1.00 25.39 76 ASP A C 1
ATOM 599 O O . ASP A 1 76 ? 31.832 -3.870 -60.768 1.00 25.39 76 ASP A O 1
ATOM 603 N N . GLY A 1 77 ? 30.274 -3.544 -62.351 1.00 25.34 77 GLY A N 1
ATOM 604 C CA . GLY A 1 77 ? 29.267 -4.512 -61.877 1.00 25.34 77 GLY A CA 1
ATOM 605 C C . GLY A 1 77 ? 29.361 -5.848 -62.650 1.00 25.34 77 GLY A C 1
ATOM 606 O O . GLY A 1 77 ? 30.193 -5.935 -63.554 1.00 25.34 77 GLY A O 1
ATOM 607 N N . PRO A 1 78 ? 28.516 -6.876 -62.385 1.00 28.17 78 PRO A N 1
ATOM 608 C CA . PRO A 1 78 ? 27.212 -6.815 -61.725 1.00 28.17 78 PRO A CA 1
ATOM 609 C C . PRO A 1 78 ? 27.083 -7.635 -60.425 1.00 28.17 78 PRO A C 1
ATOM 611 O O . PRO A 1 78 ? 27.841 -8.552 -60.123 1.00 28.17 78 PRO A O 1
ATOM 614 N N . VAL A 1 79 ? 26.028 -7.284 -59.692 1.00 30.72 79 VAL A N 1
ATOM 615 C CA . VAL A 1 79 ? 25.437 -7.988 -58.552 1.00 30.72 79 VAL A CA 1
ATOM 616 C C . VAL A 1 79 ? 24.826 -9.316 -59.012 1.00 30.72 79 VAL A C 1
ATOM 618 O O . VAL A 1 79 ? 23.975 -9.320 -59.899 1.00 30.72 79 VAL A O 1
ATOM 621 N N . VAL A 1 80 ? 25.181 -10.420 -58.350 1.00 22.17 80 VAL A N 1
ATOM 622 C CA . VAL A 1 80 ? 24.369 -11.645 -58.323 1.00 22.17 80 VAL A CA 1
ATOM 623 C C . VAL A 1 80 ? 24.011 -11.925 -56.870 1.00 22.17 80 VAL A C 1
ATOM 625 O O . VAL A 1 80 ? 24.871 -12.197 -56.038 1.00 22.17 80 VAL A O 1
ATOM 628 N N . VAL A 1 81 ? 22.720 -11.795 -56.578 1.00 30.02 81 VAL A N 1
ATOM 629 C CA . VAL A 1 81 ? 22.082 -12.275 -55.354 1.00 30.02 81 VAL A CA 1
ATOM 630 C C . VAL A 1 81 ? 21.564 -13.674 -55.653 1.00 30.02 81 VAL A C 1
ATOM 632 O O . VAL A 1 81 ? 20.768 -13.828 -56.576 1.00 30.02 81 VAL A O 1
ATOM 635 N N . THR A 1 82 ? 21.951 -14.662 -54.851 1.00 22.94 82 THR A N 1
ATOM 636 C CA . THR A 1 82 ? 21.177 -15.899 -54.699 1.00 22.94 82 THR A CA 1
ATOM 637 C C . THR A 1 82 ? 21.039 -16.240 -53.223 1.00 22.94 82 THR A C 1
ATOM 639 O O . THR A 1 82 ? 21.982 -16.116 -52.443 1.00 22.94 82 THR A O 1
ATOM 642 N N . GLU A 1 83 ? 19.803 -16.580 -52.877 1.00 30.12 83 GLU A N 1
ATOM 643 C CA . GLU A 1 83 ? 19.255 -16.852 -51.556 1.00 30.12 83 GLU A CA 1
ATOM 644 C C . GLU A 1 83 ? 19.988 -17.981 -50.830 1.00 30.12 83 GLU A C 1
ATOM 646 O O . GLU A 1 83 ? 20.115 -19.074 -51.363 1.00 30.12 83 GLU A O 1
ATOM 651 N N . GLU A 1 84 ? 20.404 -17.728 -49.589 1.00 24.39 84 GLU A N 1
ATOM 652 C CA . GLU A 1 84 ? 20.079 -18.571 -48.431 1.00 24.39 84 GLU A CA 1
ATOM 653 C C . GLU A 1 84 ? 20.635 -17.911 -47.163 1.00 24.39 84 GLU A C 1
ATOM 655 O O . GLU A 1 84 ? 21.834 -17.899 -46.881 1.00 24.39 84 GLU A O 1
ATOM 660 N N . GLY A 1 85 ? 19.728 -17.332 -46.374 1.00 33.12 85 GLY A N 1
ATOM 661 C CA . GLY A 1 85 ? 20.008 -16.817 -45.039 1.00 33.12 85 GLY A CA 1
ATOM 662 C C . GLY A 1 85 ? 20.292 -17.952 -44.058 1.00 33.12 85 GLY A C 1
ATOM 663 O O . GLY A 1 85 ? 19.422 -18.340 -43.279 1.00 33.12 85 GLY A O 1
ATOM 664 N N . ARG A 1 86 ? 21.515 -18.489 -44.080 1.00 24.05 86 ARG A N 1
ATOM 665 C CA . ARG A 1 86 ? 22.002 -19.397 -43.037 1.00 24.05 86 ARG A CA 1
ATOM 666 C C . ARG A 1 86 ? 23.511 -19.236 -42.845 1.00 24.05 86 ARG A C 1
ATOM 668 O O . ARG A 1 86 ? 24.319 -19.924 -43.462 1.00 24.05 86 ARG A O 1
ATOM 675 N N . ILE A 1 87 ? 23.897 -18.317 -41.960 1.00 28.94 87 ILE A N 1
ATOM 676 C CA . ILE A 1 87 ? 25.293 -18.155 -41.539 1.00 28.94 87 ILE A CA 1
ATOM 677 C C . ILE A 1 87 ? 25.644 -19.342 -40.639 1.00 28.94 87 ILE A C 1
ATOM 679 O O . ILE A 1 87 ? 25.317 -19.380 -39.454 1.00 28.94 87 ILE A O 1
ATOM 683 N N . SER A 1 88 ? 26.272 -20.356 -41.228 1.00 24.62 88 SER A N 1
ATOM 684 C CA . SER A 1 88 ? 26.854 -21.465 -40.484 1.00 24.62 88 SER A CA 1
ATOM 685 C C . SER A 1 88 ? 28.225 -21.044 -39.955 1.00 24.62 88 SER A C 1
ATOM 687 O O . SER A 1 88 ? 29.185 -20.916 -40.711 1.00 24.62 88 SER A O 1
ATOM 689 N N . TRP A 1 89 ? 28.316 -20.891 -38.634 1.00 29.95 89 TRP A N 1
ATOM 690 C CA . TRP A 1 89 ? 29.541 -20.685 -37.847 1.00 29.95 89 TRP A CA 1
ATOM 691 C C . TRP A 1 89 ? 30.597 -21.810 -37.983 1.00 29.95 89 TRP A C 1
ATOM 693 O O . TRP A 1 89 ? 31.667 -21.748 -37.380 1.00 29.95 89 TRP A O 1
ATOM 703 N N . HIS A 1 90 ? 30.362 -22.815 -38.833 1.00 30.17 90 HIS A N 1
ATOM 704 C CA . HIS A 1 90 ? 31.214 -23.996 -38.961 1.00 30.17 90 HIS A CA 1
ATOM 705 C C . HIS A 1 90 ? 32.620 -23.746 -39.522 1.00 30.17 90 HIS A C 1
ATOM 707 O O . HIS A 1 90 ? 33.496 -24.596 -39.345 1.00 30.17 90 HIS A O 1
ATOM 713 N N . TRP A 1 91 ? 32.869 -22.631 -40.217 1.00 30.33 91 TRP A N 1
ATOM 714 C CA . TRP A 1 91 ? 34.199 -22.368 -40.783 1.00 30.33 91 TRP A CA 1
ATOM 715 C C . TRP A 1 91 ? 35.190 -21.850 -39.727 1.00 30.33 91 TRP A C 1
ATOM 717 O O . TRP A 1 91 ? 36.330 -22.314 -39.678 1.00 30.33 91 TRP A O 1
ATOM 727 N N . ALA A 1 92 ? 34.735 -20.989 -38.806 1.00 31.41 92 ALA A N 1
ATOM 728 C CA . ALA A 1 92 ? 35.537 -20.555 -37.659 1.00 31.41 92 ALA A CA 1
ATOM 729 C C . ALA A 1 92 ? 35.832 -21.729 -36.705 1.00 31.41 92 ALA A C 1
ATOM 731 O O . ALA A 1 92 ? 36.973 -21.902 -36.274 1.00 31.41 92 ALA A O 1
ATOM 732 N N . GLU A 1 93 ? 34.849 -22.608 -36.476 1.00 30.19 93 GLU A N 1
ATOM 733 C CA . GLU A 1 93 ? 35.039 -23.841 -35.702 1.00 30.19 93 GLU A CA 1
ATOM 734 C C . GLU A 1 93 ? 36.055 -24.794 -36.358 1.00 30.19 93 GLU A C 1
ATOM 736 O O . GLU A 1 93 ? 36.950 -25.299 -35.680 1.00 30.19 93 GLU A O 1
ATOM 741 N N . ARG A 1 94 ? 35.998 -25.015 -37.684 1.00 32.88 94 ARG A N 1
ATOM 742 C CA . ARG A 1 94 ? 36.933 -25.932 -38.373 1.00 32.88 94 ARG A CA 1
ATOM 743 C C . ARG A 1 94 ? 38.369 -25.429 -38.434 1.00 32.88 94 ARG A C 1
ATOM 745 O O . ARG A 1 94 ? 39.286 -26.241 -38.311 1.00 32.88 94 ARG A O 1
ATOM 752 N N . CYS A 1 95 ? 38.592 -24.130 -38.616 1.00 33.84 95 CYS A N 1
ATOM 753 C CA . CYS A 1 95 ? 39.950 -23.583 -38.668 1.00 33.84 95 CYS A CA 1
ATOM 754 C C . CYS A 1 95 ? 40.635 -23.572 -37.293 1.00 33.84 95 CYS A C 1
ATOM 756 O O . CYS A 1 95 ? 41.851 -23.753 -37.224 1.00 33.84 95 CYS A O 1
ATOM 758 N N . VAL A 1 96 ? 39.873 -23.414 -36.205 1.00 31.16 96 VAL A N 1
ATOM 759 C CA . VAL A 1 96 ? 40.406 -23.460 -34.833 1.00 31.16 96 VAL A CA 1
ATOM 760 C C . VAL A 1 96 ? 40.618 -24.905 -34.355 1.00 31.16 96 VAL A C 1
ATOM 762 O O . VAL A 1 96 ? 41.623 -25.181 -33.701 1.00 31.16 96 VAL A O 1
ATOM 765 N N . TRP A 1 97 ? 39.757 -25.853 -34.745 1.00 32.84 97 TRP A N 1
ATOM 766 C CA . TRP A 1 97 ? 39.813 -27.248 -34.271 1.00 32.84 97 TRP A CA 1
ATOM 767 C C . TRP A 1 97 ? 40.537 -28.245 -35.197 1.00 32.84 97 TRP A C 1
ATOM 769 O O . TRP A 1 97 ? 40.829 -29.367 -34.783 1.00 32.84 97 TRP A O 1
ATOM 779 N N . GLY A 1 98 ? 40.905 -27.862 -36.425 1.00 29.72 98 GLY A N 1
ATOM 780 C CA . GLY A 1 98 ? 41.573 -28.748 -37.393 1.00 29.72 98 GLY A CA 1
ATOM 781 C C . GLY A 1 98 ? 43.025 -29.142 -37.067 1.00 29.72 98 GLY A C 1
ATOM 782 O O . GLY A 1 98 ? 43.570 -30.035 -37.715 1.00 29.72 98 GLY A O 1
ATOM 783 N N . CYS A 1 99 ? 43.660 -28.522 -36.064 1.00 29.39 99 CYS A N 1
ATOM 784 C CA . CYS A 1 99 ? 45.064 -28.784 -35.712 1.00 29.39 99 CYS A CA 1
ATOM 785 C C . CYS A 1 99 ? 45.275 -29.640 -34.450 1.00 29.39 99 CYS A C 1
ATOM 787 O O . CYS A 1 99 ? 46.407 -30.048 -34.196 1.00 29.39 99 CYS A O 1
ATOM 789 N N . THR A 1 100 ? 44.232 -29.987 -33.688 1.00 33.44 100 THR A N 1
ATOM 790 C CA . THR A 1 100 ? 44.384 -30.783 -32.453 1.00 33.44 100 THR A CA 1
ATOM 791 C C . THR A 1 100 ? 43.201 -31.713 -32.201 1.00 33.44 100 THR A C 1
ATOM 793 O O . THR A 1 100 ? 42.478 -31.542 -31.230 1.00 33.44 100 THR A O 1
ATOM 796 N N . PHE A 1 101 ? 43.023 -32.748 -33.027 1.00 25.80 101 PHE A N 1
ATOM 797 C CA . PHE A 1 101 ? 42.405 -33.993 -32.551 1.00 25.80 101 PHE A CA 1
ATOM 798 C C . PHE A 1 101 ? 42.782 -35.179 -33.450 1.00 25.80 101 PHE A C 1
ATOM 800 O O . PHE A 1 101 ? 42.122 -35.502 -34.434 1.00 25.80 101 PHE A O 1
ATOM 807 N N . ARG A 1 102 ? 43.887 -35.852 -33.113 1.00 28.03 102 ARG A N 1
ATOM 808 C CA . ARG A 1 102 ? 44.147 -37.230 -33.543 1.00 28.03 102 ARG A CA 1
ATOM 809 C C . ARG A 1 102 ? 44.102 -38.114 -32.302 1.00 28.03 102 ARG A C 1
ATOM 811 O O . ARG A 1 102 ? 45.140 -38.357 -31.696 1.00 28.03 102 ARG A O 1
ATOM 818 N N . SER A 1 103 ? 42.909 -38.587 -31.945 1.00 26.02 103 SER A N 1
ATOM 819 C CA . SER A 1 103 ? 42.669 -39.936 -31.409 1.00 26.02 103 SER A CA 1
ATOM 820 C C . SER A 1 103 ? 41.179 -40.181 -31.174 1.00 26.02 103 SER A C 1
ATOM 822 O O . SER A 1 103 ? 40.561 -39.485 -30.384 1.00 26.02 103 SER A O 1
ATOM 824 N N . GLY A 1 104 ? 40.658 -41.236 -31.808 1.00 25.98 104 GLY A N 1
ATOM 825 C CA . GLY A 1 104 ? 39.573 -42.048 -31.256 1.00 25.98 104 GLY A CA 1
ATOM 826 C C . GLY A 1 104 ? 38.145 -41.702 -31.677 1.00 25.98 104 GLY A C 1
ATOM 827 O O . GLY A 1 104 ? 37.556 -40.776 -31.148 1.00 25.98 104 GLY A O 1
ATOM 828 N N . MET A 1 105 ? 37.575 -42.585 -32.506 1.00 25.55 105 MET A N 1
ATOM 829 C CA . MET A 1 105 ? 36.136 -42.846 -32.671 1.00 25.55 105 MET A CA 1
ATOM 830 C C . MET A 1 105 ? 35.288 -41.738 -33.314 1.00 25.55 105 MET A C 1
ATOM 832 O O . MET A 1 105 ? 34.950 -40.748 -32.689 1.00 25.55 105 MET A O 1
ATOM 836 N N . TRP A 1 106 ? 34.867 -41.970 -34.560 1.00 25.00 106 TRP A N 1
ATOM 837 C CA . TRP A 1 106 ? 33.454 -42.170 -34.911 1.00 25.00 106 TRP A CA 1
ATOM 838 C C . TRP A 1 106 ? 33.385 -42.741 -36.333 1.00 25.00 106 TRP A C 1
ATOM 840 O O . TRP A 1 106 ? 33.853 -42.154 -37.307 1.00 25.00 106 TRP A O 1
ATOM 850 N N . SER A 1 107 ? 32.857 -43.956 -36.409 1.00 28.27 107 SER A N 1
ATOM 851 C CA . SER A 1 107 ? 32.570 -44.707 -37.623 1.00 28.27 107 SER A CA 1
ATOM 852 C C . SER A 1 107 ? 31.183 -44.291 -38.107 1.00 28.27 107 SER A C 1
ATOM 854 O O . SER A 1 107 ? 30.214 -44.477 -37.379 1.00 28.27 107 SER A O 1
ATOM 856 N N . GLY A 1 108 ? 31.063 -43.744 -39.314 1.00 25.56 108 GLY A N 1
ATOM 857 C CA . GLY A 1 108 ? 29.759 -43.428 -39.904 1.00 25.56 108 GLY A CA 1
ATOM 858 C C . GLY A 1 108 ? 29.911 -42.583 -41.159 1.00 25.56 108 GLY A C 1
ATOM 859 O O . GLY A 1 108 ? 30.169 -41.388 -41.075 1.00 25.56 108 GLY A O 1
ATOM 860 N N . GLY A 1 109 ? 29.834 -43.223 -42.325 1.00 30.97 109 GLY A N 1
ATOM 861 C CA . GLY A 1 109 ? 30.108 -42.605 -43.617 1.00 30.97 109 GLY A CA 1
ATOM 862 C C . GLY A 1 109 ? 29.099 -41.524 -44.002 1.00 30.97 109 GLY A C 1
ATOM 863 O O . GLY A 1 109 ? 27.909 -41.789 -44.128 1.00 30.97 109 GLY A O 1
ATOM 864 N N . LEU A 1 110 ? 29.616 -40.332 -44.288 1.00 26.23 110 LEU A N 1
ATOM 865 C CA . LEU A 1 110 ? 29.003 -39.360 -45.187 1.00 26.23 110 LEU A CA 1
ATOM 866 C C . LEU A 1 110 ? 29.925 -39.253 -46.406 1.00 26.23 110 LEU A C 1
ATOM 868 O O . LEU A 1 110 ? 31.110 -38.942 -46.290 1.00 26.23 110 LEU A O 1
ATOM 872 N N . THR A 1 111 ? 29.401 -39.625 -47.569 1.00 29.03 111 THR A N 1
ATOM 873 C CA . THR A 1 111 ? 30.122 -39.745 -48.840 1.00 29.03 111 THR A CA 1
ATOM 874 C C . THR A 1 111 ? 30.639 -38.391 -49.344 1.00 29.03 111 THR A C 1
ATOM 876 O O . THR A 1 111 ? 29.925 -37.390 -49.305 1.00 29.03 111 THR 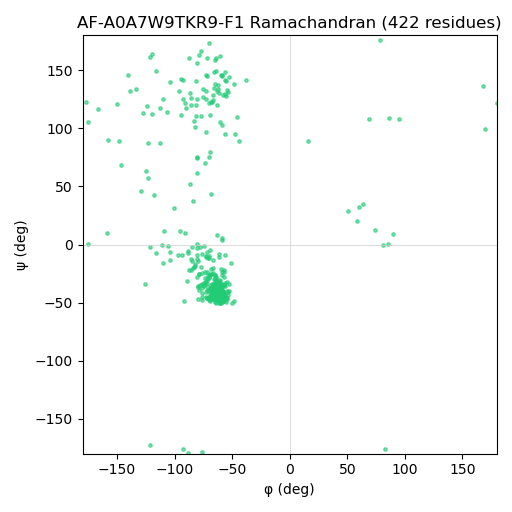A O 1
ATOM 879 N N . SER A 1 112 ? 31.876 -38.379 -49.866 1.00 27.08 112 SER A N 1
ATOM 880 C CA . SER A 1 112 ? 32.639 -37.207 -50.347 1.00 27.08 112 SER A CA 1
ATOM 881 C C . SER A 1 112 ? 31.932 -36.277 -51.342 1.00 27.08 112 SER A C 1
ATOM 883 O O . SER A 1 112 ? 32.390 -35.154 -51.511 1.00 27.08 112 SER A O 1
ATOM 885 N N . GLN A 1 113 ? 30.829 -36.688 -51.970 1.00 27.08 113 GLN A N 1
ATOM 886 C CA . GLN A 1 113 ? 30.141 -35.877 -52.980 1.00 27.08 113 GLN A CA 1
ATOM 887 C C . GLN A 1 113 ? 29.417 -34.637 -52.420 1.00 27.08 113 GLN A C 1
ATOM 889 O O . GLN A 1 113 ? 29.353 -33.637 -53.120 1.00 27.08 113 GLN A O 1
ATOM 894 N N . SER A 1 114 ? 28.953 -34.621 -51.159 1.00 27.36 114 SER A N 1
ATOM 895 C CA . SER A 1 114 ? 28.274 -33.418 -50.612 1.00 27.36 114 SER A CA 1
ATOM 896 C C . SER A 1 114 ? 29.228 -32.310 -50.132 1.00 27.36 114 SER A C 1
ATOM 898 O O . SER A 1 114 ? 28.794 -31.208 -49.794 1.00 27.36 114 SER A O 1
ATOM 900 N N . LEU A 1 115 ? 30.535 -32.597 -50.079 1.00 27.48 115 LEU A N 1
ATOM 901 C CA . LEU A 1 115 ? 31.569 -31.651 -49.647 1.00 27.48 115 LEU A CA 1
ATOM 902 C C . LEU A 1 115 ? 32.116 -30.811 -50.809 1.00 27.48 115 LEU A C 1
ATOM 904 O O . LEU A 1 115 ? 32.449 -29.652 -50.583 1.00 27.48 115 LEU A O 1
ATOM 908 N N . GLU A 1 116 ? 32.160 -31.348 -52.033 1.00 27.22 116 GLU A N 1
ATOM 909 C CA . GLU A 1 116 ? 32.650 -30.613 -53.211 1.00 27.22 116 GLU A CA 1
ATOM 910 C C . GLU A 1 116 ? 31.668 -29.517 -53.664 1.00 27.22 116 GLU A C 1
ATOM 912 O O . GLU A 1 116 ? 32.098 -28.394 -53.917 1.00 27.22 116 GLU A O 1
ATOM 917 N N . GLU A 1 117 ? 30.350 -29.762 -53.633 1.00 27.05 117 GLU A N 1
ATOM 918 C CA . GLU A 1 117 ? 29.343 -28.722 -53.937 1.00 27.05 117 GLU A CA 1
ATOM 919 C C . GLU A 1 117 ? 29.293 -27.606 -52.875 1.00 27.05 117 GLU A C 1
ATOM 921 O O . GLU A 1 117 ? 28.952 -26.465 -53.179 1.00 27.05 117 GLU A O 1
ATOM 926 N N . ARG A 1 118 ? 29.707 -27.896 -51.633 1.00 34.84 118 ARG A N 1
ATOM 927 C CA . ARG A 1 118 ? 29.804 -26.906 -50.544 1.00 34.84 118 ARG A CA 1
ATOM 928 C C . ARG A 1 118 ? 31.109 -26.107 -50.547 1.00 34.84 118 ARG A C 1
ATOM 930 O O . ARG A 1 118 ? 31.147 -25.041 -49.938 1.00 34.84 118 ARG A O 1
ATOM 937 N N . SER A 1 119 ? 32.163 -26.599 -51.202 1.00 29.62 119 SER A N 1
ATOM 938 C CA . SER A 1 119 ? 33.471 -25.926 -51.255 1.00 29.62 119 SER A CA 1
ATOM 939 C C . SER A 1 119 ? 33.463 -24.739 -52.223 1.00 29.62 119 SER A C 1
ATOM 941 O O . SER A 1 119 ? 34.051 -23.697 -51.945 1.00 29.62 119 SER A O 1
ATOM 943 N N . LEU A 1 120 ? 32.704 -24.841 -53.319 1.00 27.45 120 LEU A N 1
ATOM 944 C CA . LEU A 1 120 ? 32.615 -23.782 -54.333 1.00 27.45 120 LEU A CA 1
ATOM 945 C C . LEU A 1 120 ? 31.802 -22.549 -53.884 1.00 27.45 120 LEU A C 1
ATOM 947 O O . LEU A 1 120 ? 31.880 -21.506 -54.525 1.00 27.45 120 LEU A O 1
ATOM 951 N N . LEU A 1 121 ? 31.081 -22.627 -52.759 1.00 33.00 121 LEU A N 1
ATOM 952 C CA . LEU A 1 121 ? 30.323 -21.511 -52.169 1.00 33.00 121 LEU A CA 1
ATOM 953 C C . LEU A 1 121 ? 31.151 -20.644 -51.193 1.00 33.00 121 LEU A C 1
ATOM 955 O O . LEU A 1 121 ? 30.671 -19.616 -50.721 1.00 33.00 121 LEU A O 1
ATOM 959 N N . VAL A 1 122 ? 32.400 -21.022 -50.888 1.00 33.47 122 VAL A N 1
ATOM 960 C CA . VAL A 1 122 ? 33.224 -20.422 -49.812 1.00 33.47 122 VAL A CA 1
ATOM 961 C C . VAL A 1 122 ? 34.253 -19.405 -50.342 1.00 33.47 122 VAL A C 1
ATOM 963 O O . VAL A 1 122 ? 35.307 -19.186 -49.762 1.00 33.47 122 VAL A O 1
ATOM 966 N N . HIS A 1 123 ? 33.939 -18.705 -51.432 1.00 36.66 123 HIS A N 1
ATOM 967 C CA . HIS A 1 123 ? 34.730 -17.553 -51.892 1.00 36.66 123 HIS A CA 1
ATOM 968 C C . HIS A 1 123 ? 33.910 -16.260 -51.888 1.00 36.66 123 HIS A C 1
ATOM 970 O O . HIS A 1 123 ? 33.990 -15.446 -52.804 1.00 36.66 123 HIS A O 1
ATOM 976 N N . SER A 1 124 ? 33.126 -16.043 -50.830 1.00 34.91 124 SER A N 1
ATOM 977 C CA . SER A 1 124 ? 32.552 -14.726 -50.570 1.00 34.91 124 SER A CA 1
ATOM 978 C C . SER A 1 124 ? 33.589 -13.883 -49.838 1.00 34.91 124 SER A C 1
ATOM 980 O O . SER A 1 124 ? 33.846 -14.090 -48.653 1.00 34.91 124 SER A O 1
ATOM 982 N N . SER A 1 125 ? 34.193 -12.927 -50.538 1.00 39.41 125 SER A N 1
ATOM 983 C CA . SER A 1 125 ? 34.937 -11.825 -49.932 1.00 39.41 125 SER A CA 1
ATOM 984 C C . SER A 1 125 ? 34.111 -11.251 -48.776 1.00 39.41 125 SER A C 1
ATOM 986 O O . SER A 1 125 ? 33.061 -10.656 -49.004 1.00 39.41 125 SER A O 1
ATOM 988 N N . PHE A 1 126 ? 34.547 -11.472 -47.533 1.00 48.22 126 PHE A N 1
ATOM 989 C CA . PHE A 1 126 ? 33.869 -11.006 -46.319 1.00 48.22 126 PHE A CA 1
ATOM 990 C C . PHE A 1 126 ? 34.071 -9.492 -46.178 1.00 48.22 126 PHE A C 1
ATOM 992 O O . PHE A 1 126 ? 34.864 -9.011 -45.374 1.00 48.22 126 PHE A O 1
ATOM 999 N N . THR A 1 127 ? 33.428 -8.731 -47.059 1.00 53.69 127 THR A N 1
ATOM 1000 C CA . THR A 1 127 ? 33.298 -7.282 -46.945 1.00 53.69 127 THR A CA 1
ATOM 1001 C C . THR A 1 127 ? 31.855 -7.012 -46.546 1.00 53.69 127 THR A C 1
ATOM 1003 O O . THR A 1 127 ? 30.956 -7.342 -47.322 1.00 53.69 127 THR A O 1
ATOM 1006 N N . PRO A 1 128 ? 31.603 -6.478 -45.341 1.00 62.56 128 PRO A N 1
ATOM 1007 C CA . PRO A 1 128 ? 30.251 -6.150 -44.925 1.00 62.56 128 PRO A CA 1
ATOM 1008 C C . PRO A 1 128 ? 29.644 -5.122 -45.892 1.00 62.56 128 PRO A C 1
ATOM 1010 O O . PRO A 1 128 ? 30.364 -4.270 -46.429 1.00 62.56 128 PRO A O 1
ATOM 1013 N N . PRO A 1 129 ? 28.329 -5.195 -46.143 1.00 73.38 129 PRO A N 1
ATOM 1014 C CA . PRO A 1 129 ? 27.667 -4.237 -47.011 1.00 73.38 129 PRO A CA 1
ATOM 1015 C C . PRO A 1 129 ? 27.779 -2.829 -46.410 1.00 73.38 129 PRO A C 1
ATOM 1017 O O . PRO A 1 129 ? 27.534 -2.639 -45.222 1.00 73.38 129 PRO A O 1
ATOM 1020 N N . ARG A 1 130 ? 28.131 -1.830 -47.231 1.00 78.56 130 ARG A N 1
ATOM 1021 C CA . ARG A 1 130 ? 28.201 -0.421 -46.785 1.00 78.56 130 ARG A CA 1
ATOM 1022 C C . ARG A 1 130 ? 26.843 0.136 -46.378 1.00 78.56 130 ARG A C 1
ATOM 1024 O O . ARG A 1 130 ? 26.767 1.028 -45.542 1.00 78.56 130 ARG A O 1
ATOM 1031 N N . GLN A 1 131 ? 25.790 -0.379 -47.005 1.00 85.12 131 GLN A N 1
ATOM 1032 C CA . GLN A 1 131 ? 24.414 -0.016 -46.728 1.00 85.12 131 GLN A CA 1
ATOM 1033 C C . GLN A 1 131 ? 23.529 -1.259 -46.780 1.00 85.12 131 GLN A C 1
ATOM 1035 O O . GLN A 1 131 ? 23.741 -2.147 -47.611 1.00 85.12 131 GLN A O 1
ATOM 1040 N N . VAL A 1 132 ? 22.502 -1.296 -45.939 1.00 87.81 132 VAL A N 1
ATOM 1041 C CA . VAL A 1 132 ? 21.556 -2.412 -45.850 1.00 87.81 132 VAL A CA 1
ATOM 1042 C C . VAL A 1 132 ? 20.122 -1.967 -46.122 1.00 87.81 132 VAL A C 1
ATOM 1044 O O . VAL A 1 132 ? 19.791 -0.781 -46.081 1.00 87.81 132 VAL A O 1
ATOM 1047 N N . LYS A 1 133 ? 19.244 -2.919 -46.448 1.00 91.44 133 LYS A N 1
ATOM 1048 C CA . LYS A 1 133 ? 17.811 -2.641 -46.624 1.00 91.44 133 LYS A CA 1
ATOM 1049 C C . LYS A 1 133 ? 17.128 -2.539 -45.259 1.00 91.44 133 LYS A C 1
ATOM 1051 O O . LYS A 1 133 ? 17.632 -3.044 -44.262 1.00 91.44 133 LYS A O 1
ATOM 1056 N N . ILE A 1 134 ? 15.927 -1.954 -45.230 1.00 92.38 134 ILE A N 1
ATOM 1057 C CA . ILE A 1 134 ? 15.148 -1.764 -43.992 1.00 92.38 134 ILE A CA 1
ATOM 1058 C C . ILE A 1 134 ? 14.915 -3.061 -43.196 1.00 92.38 134 ILE A C 1
ATOM 1060 O O . ILE A 1 134 ? 14.834 -3.021 -41.974 1.00 92.38 134 ILE A O 1
ATOM 1064 N N . GLY A 1 135 ? 14.796 -4.206 -43.879 1.00 89.25 135 GLY A N 1
ATOM 1065 C CA . GLY A 1 135 ? 14.616 -5.508 -43.230 1.00 89.25 135 GLY A CA 1
ATOM 1066 C C . GLY A 1 135 ? 15.836 -5.914 -42.407 1.00 89.25 135 GLY A C 1
ATOM 1067 O O . GLY A 1 135 ? 15.700 -6.229 -41.230 1.00 89.25 135 GLY A O 1
ATOM 1068 N N . ASP A 1 136 ? 17.021 -5.824 -43.008 1.00 90.31 136 ASP A N 1
ATOM 1069 C CA . ASP A 1 136 ? 18.292 -6.155 -42.359 1.00 90.31 136 ASP A CA 1
ATOM 1070 C C . ASP A 1 136 ? 18.634 -5.144 -41.255 1.00 90.31 136 ASP A C 1
ATOM 1072 O O . ASP A 1 136 ? 19.072 -5.527 -40.176 1.00 90.31 136 ASP A O 1
ATOM 1076 N N . ALA A 1 137 ? 18.349 -3.858 -41.494 1.00 90.75 137 ALA A N 1
ATOM 1077 C CA . ALA A 1 137 ? 18.450 -2.791 -40.500 1.00 90.75 137 ALA A CA 1
ATOM 1078 C C . ALA A 1 137 ? 17.595 -3.072 -39.255 1.00 90.75 137 ALA A C 1
ATOM 1080 O O . ALA A 1 137 ? 18.070 -2.974 -38.125 1.00 90.75 137 ALA A O 1
ATOM 1081 N N . ALA A 1 138 ? 16.329 -3.443 -39.463 1.00 92.94 138 ALA A N 1
ATOM 1082 C CA . ALA A 1 138 ? 15.417 -3.791 -38.382 1.00 92.94 138 ALA A CA 1
ATOM 1083 C C . ALA A 1 138 ? 15.892 -5.031 -37.621 1.00 92.94 138 ALA A C 1
ATOM 1085 O O . ALA A 1 138 ? 15.916 -5.012 -36.393 1.00 92.94 138 ALA A O 1
ATOM 1086 N N . ALA A 1 139 ? 16.316 -6.072 -38.342 1.00 91.56 139 ALA A N 1
ATOM 1087 C CA . ALA A 1 139 ? 16.839 -7.290 -37.737 1.00 91.56 139 ALA A CA 1
ATOM 1088 C C . ALA A 1 139 ? 18.085 -7.012 -36.880 1.00 91.56 139 ALA A C 1
ATOM 1090 O O . ALA A 1 139 ? 18.167 -7.492 -35.753 1.00 91.56 139 ALA A O 1
ATOM 1091 N N . PHE A 1 140 ? 19.018 -6.198 -37.379 1.00 89.69 140 PHE A N 1
ATOM 1092 C CA . PHE A 1 140 ? 20.238 -5.837 -36.659 1.00 89.69 140 PHE A CA 1
ATOM 1093 C C . PHE A 1 140 ? 19.958 -4.989 -35.412 1.00 89.69 140 PHE A C 1
ATOM 1095 O O . PHE A 1 140 ? 20.500 -5.259 -34.345 1.00 89.69 140 PHE A O 1
ATOM 1102 N N . ALA A 1 141 ? 19.081 -3.989 -35.523 1.00 89.75 141 ALA A N 1
ATOM 1103 C CA . ALA A 1 141 ? 18.747 -3.097 -34.415 1.00 89.75 141 ALA A CA 1
ATOM 1104 C C . ALA A 1 141 ? 17.768 -3.706 -33.390 1.00 89.75 141 ALA A C 1
ATOM 1106 O O . ALA A 1 141 ? 17.414 -3.037 -32.419 1.00 89.75 141 ALA A O 1
ATOM 1107 N N . GLY A 1 142 ? 17.279 -4.934 -33.609 1.00 90.69 142 GLY A N 1
ATOM 1108 C CA . GLY A 1 142 ? 16.235 -5.534 -32.770 1.00 90.69 142 GLY A CA 1
ATOM 1109 C C . GLY A 1 142 ? 14.908 -4.765 -32.831 1.00 90.69 142 GLY A C 1
ATOM 1110 O O . GLY A 1 142 ? 14.207 -4.631 -31.830 1.00 90.69 142 GLY A O 1
ATOM 1111 N N . SER A 1 143 ? 14.578 -4.210 -33.998 1.00 93.88 143 SER A N 1
ATOM 1112 C CA . SER A 1 143 ? 13.376 -3.409 -34.243 1.00 93.88 143 SER A CA 1
ATOM 1113 C C . SER A 1 143 ? 12.522 -4.022 -35.359 1.00 93.88 143 SER A C 1
ATOM 1115 O O . SER A 1 143 ? 12.776 -5.126 -35.837 1.00 93.88 143 SER A O 1
ATOM 1117 N N . THR A 1 144 ? 11.474 -3.320 -35.793 1.00 95.06 144 THR A N 1
ATOM 1118 C CA . THR A 1 144 ? 10.639 -3.739 -36.926 1.00 95.06 144 THR A CA 1
ATOM 1119 C C . THR A 1 144 ? 10.732 -2.732 -38.070 1.00 95.06 144 THR A C 1
ATOM 1121 O O . THR A 1 144 ? 10.840 -1.529 -37.821 1.00 95.06 144 THR A O 1
ATOM 1124 N N . PRO A 1 145 ? 10.594 -3.155 -39.342 1.00 96.12 145 PRO A N 1
ATOM 1125 C CA . PRO A 1 145 ? 10.527 -2.213 -40.460 1.00 96.12 145 PRO A CA 1
ATOM 1126 C C . PRO A 1 145 ? 9.396 -1.183 -40.314 1.00 96.12 145 PRO A C 1
ATOM 1128 O O . PRO A 1 145 ? 9.489 -0.078 -40.840 1.00 96.12 145 PRO A O 1
ATOM 1131 N N . ARG A 1 146 ? 8.313 -1.538 -39.603 1.00 96.62 146 ARG A N 1
ATOM 1132 C CA . ARG A 1 146 ? 7.224 -0.616 -39.251 1.00 96.62 146 ARG A CA 1
ATOM 1133 C C . ARG A 1 146 ? 7.692 0.458 -38.266 1.00 96.62 146 ARG A C 1
ATOM 1135 O O . ARG A 1 146 ? 7.422 1.624 -38.513 1.00 96.62 146 ARG A O 1
ATOM 1142 N N . ALA A 1 147 ? 8.406 0.081 -37.207 1.00 94.94 147 ALA A N 1
ATOM 1143 C CA . ALA A 1 147 ? 8.955 1.030 -36.241 1.00 94.94 147 ALA A CA 1
ATOM 1144 C C . ALA A 1 147 ? 9.975 1.977 -36.890 1.00 94.94 147 ALA A C 1
ATOM 1146 O O . ALA A 1 147 ? 9.887 3.180 -36.696 1.00 94.94 147 ALA A O 1
ATOM 1147 N N . ILE A 1 148 ? 10.864 1.467 -37.751 1.00 95.75 148 ILE A N 1
ATOM 1148 C CA . ILE A 1 148 ? 11.812 2.316 -38.493 1.00 95.75 148 ILE A CA 1
ATOM 1149 C C . ILE A 1 148 ? 11.077 3.324 -39.388 1.00 95.75 148 ILE A C 1
ATOM 1151 O O . ILE A 1 148 ? 11.449 4.493 -39.435 1.00 95.75 148 ILE A O 1
ATOM 1155 N N . ARG A 1 149 ? 10.007 2.903 -40.081 1.00 95.00 149 ARG A N 1
ATOM 115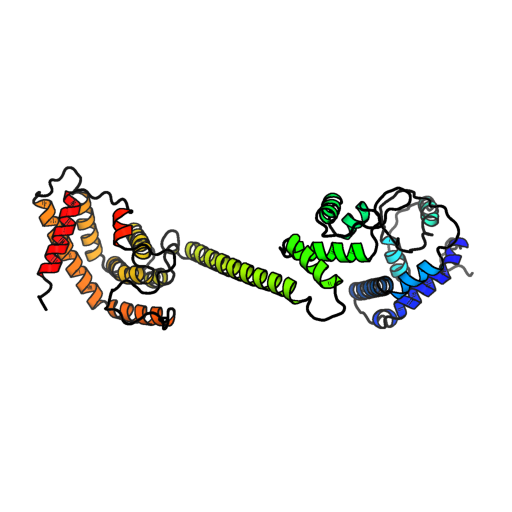6 C CA . ARG A 1 149 ? 9.157 3.830 -40.851 1.00 95.00 149 ARG A CA 1
ATOM 1157 C C . ARG A 1 149 ? 8.546 4.911 -39.965 1.00 95.00 149 ARG A C 1
ATOM 1159 O O . ARG A 1 149 ? 8.642 6.078 -40.319 1.00 95.00 149 ARG A O 1
ATOM 1166 N N . HIS A 1 150 ? 8.014 4.524 -38.811 1.00 94.88 150 HIS A N 1
ATOM 1167 C CA . HIS A 1 150 ? 7.472 5.467 -37.842 1.00 94.88 150 HIS A CA 1
ATOM 1168 C C . HIS A 1 150 ? 8.533 6.460 -37.338 1.00 94.88 150 HIS A C 1
ATOM 1170 O O . HIS A 1 150 ? 8.265 7.653 -37.265 1.00 94.88 150 HIS A O 1
ATOM 1176 N N . TYR A 1 151 ? 9.766 6.014 -37.076 1.00 94.94 151 TYR A N 1
ATOM 1177 C CA . TYR A 1 151 ? 10.856 6.909 -36.670 1.00 94.94 151 TYR A CA 1
ATOM 1178 C C . TYR A 1 151 ? 11.214 7.941 -37.743 1.00 94.94 151 TYR A C 1
ATOM 1180 O O . TYR A 1 151 ? 11.562 9.067 -37.397 1.00 94.94 151 TYR A O 1
ATOM 1188 N N . HIS A 1 152 ? 11.098 7.592 -39.027 1.00 93.75 152 HIS A N 1
ATOM 1189 C CA . HIS A 1 152 ? 11.216 8.573 -40.107 1.00 93.75 152 HIS A CA 1
ATOM 1190 C C . HIS A 1 152 ? 10.038 9.551 -40.132 1.00 93.75 152 HIS A C 1
ATOM 1192 O O . HIS A 1 152 ? 10.259 10.751 -40.248 1.00 93.75 152 HIS A O 1
ATOM 1198 N N . GLU A 1 153 ? 8.804 9.054 -39.997 1.00 93.19 153 GLU A N 1
ATOM 1199 C CA . GLU A 1 153 ? 7.582 9.877 -40.014 1.00 93.19 153 GLU A CA 1
ATOM 1200 C C . GLU A 1 153 ? 7.598 10.954 -38.928 1.00 93.19 153 GLU A C 1
ATOM 1202 O O . GLU A 1 153 ? 7.221 12.093 -39.185 1.00 93.19 153 GLU A O 1
ATOM 1207 N N . ILE A 1 154 ? 8.074 10.608 -37.732 1.00 92.12 154 ILE A N 1
ATOM 1208 C CA . ILE A 1 154 ? 8.167 11.548 -36.614 1.00 92.12 154 ILE A CA 1
ATOM 1209 C C . ILE A 1 154 ? 9.462 12.378 -36.641 1.00 92.12 154 ILE A C 1
ATOM 1211 O O . ILE A 1 154 ? 9.664 13.211 -35.772 1.00 92.12 154 ILE A O 1
ATOM 1215 N N . GLY A 1 155 ? 10.368 12.166 -37.602 1.00 88.62 155 GLY A N 1
ATOM 1216 C CA . GLY A 1 155 ? 11.640 12.899 -37.692 1.00 88.62 155 GLY A CA 1
ATOM 1217 C C . GLY A 1 155 ? 12.698 12.483 -36.662 1.00 88.62 155 GLY A C 1
ATOM 1218 O O . GLY A 1 155 ? 13.716 13.153 -36.503 1.00 88.62 155 GLY A O 1
ATOM 1219 N N . LEU A 1 156 ? 12.493 11.362 -35.968 1.00 90.38 156 LEU A N 1
ATOM 1220 C CA . LEU A 1 156 ? 13.457 10.797 -35.023 1.00 90.38 156 LEU A CA 1
ATOM 1221 C C . LEU A 1 156 ? 14.661 10.153 -35.732 1.00 90.38 156 LEU A C 1
ATOM 1223 O O . LEU A 1 156 ? 15.768 10.144 -35.192 1.00 90.38 156 LEU A O 1
ATOM 1227 N N . LEU A 1 157 ? 14.472 9.642 -36.947 1.00 90.75 157 LEU A N 1
ATOM 1228 C CA . LEU A 1 157 ? 15.528 9.107 -37.804 1.00 90.75 157 LEU A CA 1
ATOM 1229 C C . LEU A 1 157 ? 15.486 9.853 -39.149 1.00 90.75 157 LEU A C 1
ATOM 1231 O O . LEU A 1 157 ? 14.456 9.773 -39.823 1.00 90.75 157 LEU A O 1
ATOM 1235 N N . PRO A 1 158 ? 16.553 10.561 -39.568 1.00 86.31 158 PRO A N 1
ATOM 1236 C CA . PRO A 1 158 ? 16.580 11.206 -40.882 1.00 86.31 158 PRO A CA 1
ATOM 1237 C C . PRO A 1 158 ? 16.327 10.189 -42.002 1.00 86.31 158 PRO A C 1
ATOM 1239 O O . PRO A 1 158 ? 16.657 9.009 -41.866 1.00 86.31 158 PRO A O 1
ATOM 1242 N N . GLU A 1 159 ? 15.693 10.616 -43.098 1.00 83.94 159 GLU A N 1
ATOM 1243 C CA . GLU A 1 159 ? 15.486 9.720 -44.237 1.00 83.94 159 GLU A CA 1
ATOM 1244 C C . GLU A 1 159 ? 16.827 9.429 -44.930 1.00 83.94 159 GLU A C 1
ATOM 1246 O O . GLU A 1 159 ? 17.485 10.367 -45.384 1.00 83.94 159 GLU A O 1
ATOM 1251 N N . PRO A 1 160 ? 17.240 8.154 -45.040 1.00 84.50 160 PRO A N 1
ATOM 1252 C CA . PRO A 1 160 ? 18.499 7.807 -45.672 1.00 84.50 160 PRO A CA 1
ATOM 1253 C C . PRO A 1 160 ? 18.388 7.876 -47.197 1.00 84.50 160 PRO A C 1
ATOM 1255 O O . PRO A 1 160 ? 17.291 7.869 -47.769 1.00 84.50 160 PRO A O 1
ATOM 1258 N N . GLU A 1 161 ? 19.541 7.853 -47.865 1.00 77.75 161 GLU A N 1
ATOM 1259 C CA . GLU A 1 161 ? 19.620 7.806 -49.322 1.00 77.75 161 GLU A CA 1
ATOM 1260 C C . GLU A 1 161 ? 18.796 6.647 -49.906 1.00 77.75 161 GLU A C 1
ATOM 1262 O O . GLU A 1 161 ? 18.690 5.543 -49.351 1.00 77.75 161 GLU A O 1
ATOM 1267 N N . ARG A 1 162 ? 18.201 6.902 -51.072 1.00 84.50 162 ARG A N 1
ATOM 1268 C CA . ARG A 1 162 ? 17.489 5.886 -51.843 1.00 84.50 162 ARG A CA 1
ATOM 1269 C C . ARG A 1 162 ? 18.419 5.318 -52.905 1.00 84.50 162 ARG A C 1
ATOM 1271 O O . ARG A 1 162 ? 19.078 6.060 -53.625 1.00 84.50 162 ARG A O 1
ATOM 1278 N N . GLY A 1 163 ? 18.471 3.992 -52.999 1.00 77.62 163 GLY A N 1
ATOM 1279 C CA . GLY A 1 163 ? 19.223 3.318 -54.055 1.00 77.62 163 GLY A CA 1
ATOM 1280 C C . GLY A 1 163 ? 18.572 3.503 -55.430 1.00 77.62 163 GLY A C 1
ATOM 1281 O O . GLY A 1 163 ? 17.442 3.972 -55.538 1.00 77.62 163 GLY A O 1
ATOM 1282 N N . GLY A 1 164 ? 19.243 3.042 -56.491 1.00 75.00 164 GLY A N 1
ATOM 1283 C CA . GLY A 1 164 ? 18.693 3.065 -57.859 1.00 75.00 164 GLY A CA 1
ATOM 1284 C C . GLY A 1 164 ? 17.405 2.247 -58.060 1.00 75.00 164 GLY A C 1
ATOM 1285 O O . GLY A 1 164 ? 16.791 2.331 -59.116 1.00 75.00 164 GLY A O 1
ATOM 1286 N N . ASP A 1 165 ? 16.985 1.470 -57.055 1.00 79.69 165 ASP A N 1
ATOM 1287 C CA . ASP A 1 165 ? 15.706 0.754 -56.990 1.00 79.69 165 ASP A CA 1
ATOM 1288 C C . ASP A 1 165 ? 14.601 1.522 -56.232 1.00 79.69 165 ASP A C 1
ATOM 1290 O O . ASP A 1 165 ? 13.580 0.926 -55.889 1.00 79.69 165 ASP A O 1
ATOM 1294 N N . ASP A 1 166 ? 14.822 2.807 -55.926 1.00 82.00 166 ASP A N 1
ATOM 1295 C CA . ASP A 1 166 ? 13.960 3.694 -55.122 1.00 82.00 166 ASP A CA 1
ATOM 1296 C C . ASP A 1 166 ? 13.687 3.197 -53.683 1.00 82.00 166 ASP A C 1
ATOM 1298 O O . ASP A 1 166 ? 12.748 3.617 -53.005 1.00 82.00 166 ASP A O 1
ATOM 1302 N N . ARG A 1 167 ? 14.526 2.295 -53.153 1.00 84.75 167 ARG A N 1
ATOM 1303 C CA . ARG A 1 167 ? 14.400 1.800 -51.769 1.00 84.75 167 ARG A CA 1
ATOM 1304 C C . ARG A 1 167 ? 15.449 2.434 -50.853 1.00 84.75 167 ARG A C 1
ATOM 1306 O O . ARG A 1 167 ? 16.619 2.537 -51.222 1.00 84.75 167 ARG A O 1
ATOM 1313 N N . ARG A 1 168 ? 15.043 2.774 -49.622 1.00 88.81 168 ARG A N 1
ATOM 1314 C CA . ARG A 1 168 ? 15.907 3.312 -48.548 1.00 88.81 168 ARG A CA 1
ATOM 1315 C C . ARG A 1 168 ? 17.098 2.393 -48.243 1.00 88.81 168 ARG A C 1
ATOM 1317 O O . ARG A 1 168 ? 16.939 1.165 -48.225 1.00 88.81 168 ARG A O 1
ATOM 1324 N N . ARG A 1 169 ? 18.268 2.985 -47.998 1.00 90.31 169 ARG A N 1
ATOM 1325 C CA . ARG A 1 169 ? 19.532 2.293 -47.717 1.00 90.31 169 ARG A CA 1
ATOM 1326 C C . ARG A 1 169 ? 20.177 2.812 -46.435 1.00 90.31 169 ARG A C 1
ATOM 1328 O O . ARG A 1 169 ? 20.619 3.944 -46.394 1.00 90.31 169 ARG A O 1
ATOM 1335 N N . TYR A 1 170 ? 20.253 1.967 -45.413 1.00 88.69 170 TYR A N 1
ATOM 1336 C CA . TYR A 1 170 ? 20.731 2.345 -44.082 1.00 88.69 170 TYR A CA 1
ATOM 1337 C C . TYR A 1 170 ? 22.235 2.112 -43.970 1.00 88.69 170 TYR A C 1
ATOM 1339 O O . TYR A 1 170 ? 22.693 0.988 -44.190 1.00 88.69 170 TYR A O 1
ATOM 1347 N N . GLY A 1 171 ? 22.988 3.164 -43.657 1.00 84.38 171 GLY A N 1
ATOM 1348 C CA . GLY A 1 171 ? 24.430 3.119 -43.423 1.00 84.38 171 GLY A CA 1
ATOM 1349 C C . GLY A 1 171 ? 24.787 2.933 -41.946 1.00 84.38 171 GLY A C 1
ATOM 1350 O O . GLY A 1 171 ? 23.919 2.780 -41.092 1.00 84.38 171 GLY A O 1
ATOM 1351 N N . TYR A 1 172 ? 26.085 2.970 -41.635 1.00 80.81 172 TYR A N 1
ATOM 1352 C CA . TYR A 1 172 ? 26.598 2.797 -40.267 1.00 80.81 172 TYR A CA 1
ATOM 1353 C C . TYR A 1 172 ? 25.963 3.770 -39.259 1.00 80.81 172 TYR A C 1
ATOM 1355 O O . TYR A 1 172 ? 25.485 3.334 -38.215 1.00 80.81 172 TYR A O 1
ATOM 1363 N N . GLU A 1 173 ? 25.887 5.060 -39.595 1.00 79.75 173 GLU A N 1
ATOM 1364 C CA . GLU A 1 173 ? 25.316 6.091 -38.713 1.00 79.75 173 GLU A CA 1
ATOM 1365 C C . GLU A 1 173 ? 23.835 5.837 -38.400 1.00 79.75 173 GLU A C 1
ATOM 1367 O O . GLU A 1 173 ? 23.407 5.954 -37.250 1.00 79.75 173 GLU A O 1
ATOM 1372 N N . ASP A 1 174 ? 23.059 5.388 -39.393 1.00 88.19 174 ASP A N 1
ATOM 1373 C CA . ASP A 1 174 ? 21.658 5.021 -39.183 1.00 88.19 174 ASP A CA 1
ATOM 1374 C C . ASP A 1 174 ? 21.530 3.829 -38.227 1.00 88.19 174 ASP A C 1
ATOM 1376 O O . ASP A 1 174 ? 20.601 3.773 -37.419 1.00 88.19 174 ASP A O 1
ATOM 1380 N N . MET A 1 175 ? 22.468 2.876 -38.295 1.00 87.50 175 MET A N 1
ATOM 1381 C CA . MET A 1 175 ? 22.490 1.706 -37.411 1.00 87.50 175 MET A CA 1
ATOM 1382 C C . MET A 1 175 ? 22.831 2.081 -35.980 1.00 87.50 175 MET A C 1
ATOM 1384 O O . MET A 1 175 ? 22.142 1.630 -35.065 1.00 87.50 175 MET A O 1
ATOM 1388 N N . ILE A 1 176 ? 23.826 2.943 -35.775 1.00 84.00 176 ILE A N 1
ATOM 1389 C CA . ILE A 1 176 ? 24.158 3.449 -34.441 1.00 84.00 176 ILE A CA 1
ATOM 1390 C C . ILE A 1 176 ? 22.972 4.212 -33.851 1.00 84.00 176 ILE A C 1
ATOM 1392 O O . ILE A 1 176 ? 22.571 3.939 -32.71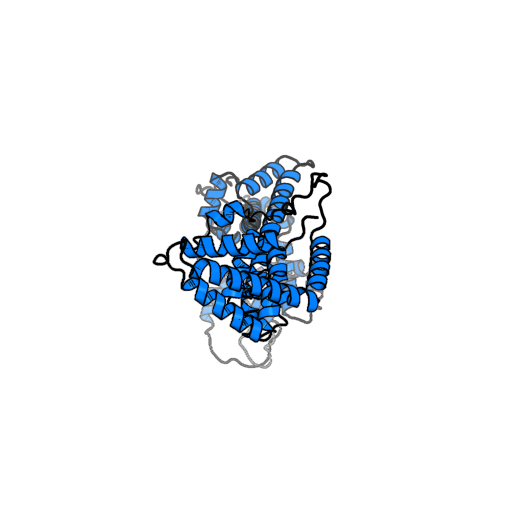8 1.00 84.00 176 ILE A O 1
ATOM 1396 N N . ARG A 1 177 ? 22.341 5.090 -34.637 1.00 88.69 177 ARG A N 1
ATOM 1397 C CA . ARG A 1 177 ? 21.164 5.841 -34.191 1.00 88.69 177 ARG A CA 1
ATOM 1398 C C . ARG A 1 177 ? 19.996 4.926 -33.832 1.00 88.69 177 ARG A C 1
ATOM 1400 O O . ARG A 1 177 ? 19.371 5.123 -32.794 1.00 88.69 177 ARG A O 1
ATOM 1407 N N . LEU A 1 178 ? 19.722 3.899 -34.635 1.00 91.69 178 LEU A N 1
ATOM 1408 C CA . LEU A 1 178 ? 18.677 2.914 -34.342 1.00 91.69 178 LEU A CA 1
ATOM 1409 C C . LEU A 1 178 ? 18.955 2.113 -33.063 1.00 91.69 178 LEU A C 1
ATOM 1411 O O . LEU A 1 178 ? 18.031 1.893 -32.279 1.00 91.69 178 LEU A O 1
ATOM 1415 N N . LEU A 1 179 ? 20.210 1.724 -32.814 1.00 89.81 179 LEU A N 1
ATOM 1416 C CA . LEU A 1 179 ? 20.605 1.062 -31.566 1.00 89.81 179 LEU A CA 1
ATOM 1417 C C . LEU A 1 179 ? 20.423 1.979 -30.351 1.00 89.81 179 LEU A C 1
ATOM 1419 O O . LEU A 1 179 ? 19.952 1.531 -29.307 1.00 89.81 179 LEU A O 1
ATOM 1423 N N . TRP A 1 180 ? 20.757 3.261 -30.485 1.00 87.06 180 TRP A N 1
ATOM 1424 C CA . TRP A 1 180 ? 20.576 4.253 -29.425 1.00 87.06 180 TRP A CA 1
ATOM 1425 C C . TRP A 1 180 ? 19.099 4.510 -29.124 1.00 87.06 180 TRP A C 1
ATOM 1427 O O . TRP A 1 180 ? 18.707 4.455 -27.960 1.00 87.06 180 TRP A O 1
ATOM 1437 N N . ILE A 1 181 ? 18.269 4.706 -30.157 1.00 90.44 181 ILE A N 1
ATOM 1438 C CA . ILE A 1 181 ? 16.809 4.823 -30.008 1.00 90.44 181 ILE A CA 1
ATOM 1439 C C . ILE A 1 181 ? 16.266 3.604 -29.264 1.00 90.44 181 ILE A C 1
ATOM 1441 O O . ILE A 1 181 ? 15.499 3.757 -28.318 1.00 90.44 181 ILE A O 1
ATOM 1445 N N . ARG A 1 182 ? 16.694 2.395 -29.653 1.00 91.06 182 ARG A N 1
ATOM 1446 C CA . ARG A 1 182 ? 16.254 1.161 -28.999 1.00 91.06 182 ARG A CA 1
ATOM 1447 C C . ARG A 1 182 ? 16.634 1.137 -27.519 1.00 91.06 182 ARG A C 1
ATOM 1449 O O . ARG A 1 182 ? 15.777 0.857 -26.693 1.00 91.06 182 ARG A O 1
ATOM 1456 N N . LYS A 1 183 ? 17.885 1.460 -27.182 1.00 87.19 183 LYS A N 1
ATOM 1457 C CA . LYS A 1 183 ? 18.371 1.474 -25.794 1.00 87.19 183 LYS A CA 1
ATOM 1458 C C . LYS A 1 183 ? 17.637 2.485 -24.915 1.00 87.19 183 LYS A C 1
ATOM 1460 O O . LYS A 1 183 ? 17.294 2.149 -23.789 1.00 87.19 183 LYS A O 1
ATOM 1465 N N . MET A 1 184 ? 17.382 3.686 -25.428 1.00 85.00 184 MET A N 1
ATOM 1466 C CA . MET A 1 184 ? 16.654 4.725 -24.694 1.00 85.00 184 MET A CA 1
ATOM 1467 C C . MET A 1 184 ? 15.169 4.383 -24.529 1.00 85.00 184 MET A C 1
ATOM 1469 O O . MET A 1 184 ? 14.622 4.540 -23.442 1.00 85.00 184 MET A O 1
ATOM 1473 N N . ALA A 1 185 ? 14.532 3.840 -25.570 1.00 89.19 185 ALA A N 1
ATOM 1474 C CA . ALA A 1 185 ? 13.147 3.385 -25.486 1.00 89.19 185 ALA A CA 1
ATOM 1475 C C . ALA A 1 185 ? 12.988 2.193 -24.523 1.00 89.19 185 ALA A C 1
ATOM 1477 O O . ALA A 1 185 ? 12.030 2.153 -23.758 1.00 89.19 185 ALA A O 1
ATOM 1478 N N . ASP A 1 186 ? 13.940 1.250 -24.513 1.00 87.56 186 ASP A N 1
ATOM 1479 C CA . ASP A 1 186 ? 13.963 0.133 -23.555 1.00 87.56 186 ASP A CA 1
ATOM 1480 C C . ASP A 1 186 ? 14.156 0.616 -22.103 1.00 87.56 186 ASP A C 1
ATOM 1482 O O . ASP A 1 186 ? 13.701 -0.048 -21.175 1.00 87.56 186 ASP A O 1
ATOM 1486 N N . ALA A 1 187 ? 14.794 1.775 -21.904 1.00 83.19 187 ALA A N 1
ATOM 1487 C CA . ALA A 1 187 ? 14.918 2.431 -20.602 1.00 83.19 187 ALA A CA 1
ATOM 1488 C C . ALA A 1 187 ? 13.659 3.224 -20.191 1.00 83.19 187 ALA A C 1
ATOM 1490 O O . ALA A 1 187 ? 13.617 3.754 -19.088 1.00 83.19 187 ALA A O 1
ATOM 1491 N N . GLY A 1 188 ? 12.633 3.299 -21.048 1.00 83.25 188 GLY A N 1
ATOM 1492 C CA . GLY A 1 188 ? 11.375 3.997 -20.762 1.00 83.25 188 GLY A CA 1
ATOM 1493 C C . GLY A 1 188 ? 11.348 5.476 -21.159 1.00 83.25 188 GLY A C 1
ATOM 1494 O O . GLY A 1 188 ? 10.389 6.168 -20.831 1.00 83.25 188 GLY A O 1
ATOM 1495 N N . ILE A 1 189 ? 12.358 5.967 -21.881 1.00 82.44 189 ILE A N 1
ATOM 1496 C CA . ILE A 1 189 ? 12.404 7.359 -22.348 1.00 82.44 189 ILE A CA 1
ATOM 1497 C C . ILE A 1 189 ? 11.441 7.530 -23.532 1.00 82.44 189 ILE A C 1
ATOM 1499 O O . ILE A 1 189 ? 11.428 6.712 -24.460 1.00 82.44 189 ILE A O 1
ATOM 1503 N N . ALA A 1 190 ? 10.633 8.594 -23.519 1.00 87.12 190 ALA A N 1
ATOM 1504 C CA . ALA A 1 190 ? 9.664 8.865 -24.577 1.00 87.12 190 ALA A CA 1
ATOM 1505 C C . ALA A 1 190 ? 10.350 9.185 -25.920 1.00 87.12 190 ALA A C 1
ATOM 1507 O O . ALA A 1 190 ? 11.425 9.773 -25.977 1.00 87.12 190 ALA A O 1
ATOM 1508 N N . LEU A 1 191 ? 9.718 8.822 -27.043 1.00 89.69 191 LEU A N 1
ATOM 1509 C CA . LEU A 1 191 ? 10.312 9.009 -28.378 1.00 89.69 191 LEU A CA 1
ATOM 1510 C C . LEU A 1 191 ? 10.523 10.482 -28.765 1.00 89.69 191 LEU A C 1
ATOM 1512 O O . LEU A 1 191 ? 11.394 10.760 -29.591 1.00 89.69 191 LEU A O 1
ATOM 1516 N N . ASP A 1 192 ? 9.728 11.400 -28.211 1.00 87.00 192 ASP A N 1
ATOM 1517 C CA . ASP A 1 192 ? 9.889 12.844 -28.419 1.00 87.00 192 ASP A CA 1
ATOM 1518 C C . ASP A 1 192 ? 11.130 13.363 -27.677 1.00 87.00 192 ASP A C 1
ATOM 1520 O O . ASP A 1 192 ? 11.994 13.973 -28.299 1.00 87.00 192 ASP A O 1
ATOM 1524 N N . ASP A 1 193 ? 11.311 12.973 -26.414 1.00 81.94 193 ASP A N 1
ATOM 1525 C CA . ASP A 1 193 ? 12.516 13.269 -25.628 1.00 81.94 193 ASP A CA 1
ATOM 1526 C C . ASP A 1 193 ? 13.796 12.743 -26.310 1.00 81.94 193 ASP A C 1
ATOM 1528 O O . ASP A 1 193 ? 14.818 13.429 -26.392 1.00 81.94 193 ASP A O 1
ATOM 1532 N N . ILE A 1 194 ? 13.735 11.530 -26.877 1.00 86.31 194 ILE A N 1
ATOM 1533 C CA . ILE A 1 194 ? 14.840 10.948 -27.657 1.00 86.31 194 ILE A CA 1
ATOM 1534 C C . ILE A 1 194 ? 15.101 11.760 -28.938 1.00 86.31 194 ILE A C 1
ATOM 1536 O O . ILE A 1 194 ? 16.233 11.830 -29.416 1.00 86.31 194 ILE A O 1
ATOM 1540 N N . ARG A 1 195 ? 14.080 12.370 -29.542 1.00 85.81 195 ARG A N 1
ATOM 1541 C CA . ARG A 1 195 ? 14.264 13.200 -30.740 1.00 85.81 195 ARG A CA 1
ATOM 1542 C C . ARG A 1 195 ? 14.988 14.489 -30.396 1.00 85.81 195 ARG A C 1
ATOM 1544 O O . ARG A 1 195 ? 15.976 14.800 -31.064 1.00 85.81 195 ARG A O 1
ATOM 1551 N N . ASP A 1 196 ? 14.540 15.163 -29.345 1.00 80.00 196 ASP A N 1
ATOM 1552 C CA . ASP A 1 196 ? 15.100 16.429 -28.874 1.00 80.00 196 ASP A CA 1
ATOM 1553 C C . ASP A 1 196 ? 16.573 16.264 -28.467 1.00 80.00 196 ASP A C 1
ATOM 1555 O O . ASP A 1 196 ? 17.438 17.079 -28.808 1.00 80.00 196 ASP A O 1
ATOM 1559 N N . ALA A 1 197 ? 16.890 15.127 -27.843 1.00 76.12 197 ALA A N 1
ATOM 1560 C CA . ALA A 1 197 ? 18.248 14.683 -27.555 1.00 76.12 197 ALA A CA 1
ATOM 1561 C C . ALA A 1 197 ? 19.165 14.728 -28.790 1.00 76.12 197 ALA A C 1
ATOM 1563 O O . ALA A 1 197 ? 20.264 15.293 -28.774 1.00 76.12 197 ALA A O 1
ATOM 1564 N N . PHE A 1 198 ? 18.704 14.139 -29.893 1.00 75.50 198 PHE A N 1
ATOM 1565 C CA . PHE A 1 198 ? 19.488 14.050 -31.113 1.00 75.50 198 PHE A CA 1
ATOM 1566 C C . PHE A 1 198 ? 19.570 15.366 -31.887 1.00 75.50 198 PHE A C 1
ATOM 1568 O O . PHE A 1 198 ? 20.598 15.614 -32.515 1.00 75.50 198 PHE A O 1
ATOM 1575 N N . THR A 1 199 ? 18.521 16.192 -31.888 1.00 72.06 199 THR A N 1
ATOM 1576 C CA . THR A 1 199 ? 18.531 17.484 -32.597 1.00 72.06 199 THR A CA 1
ATOM 1577 C C . THR A 1 199 ? 19.495 18.469 -31.947 1.00 72.06 199 THR A C 1
ATOM 1579 O O . THR A 1 199 ? 20.218 19.180 -32.648 1.00 72.06 199 THR A O 1
ATOM 1582 N N . THR A 1 200 ? 19.579 18.447 -30.616 1.00 57.75 200 THR A N 1
ATOM 1583 C CA . THR A 1 200 ? 20.446 19.339 -29.833 1.00 57.75 200 THR A CA 1
ATOM 1584 C C . THR A 1 200 ? 21.925 18.947 -29.960 1.00 57.75 200 THR A C 1
ATOM 1586 O O . THR A 1 200 ? 22.799 19.810 -30.045 1.00 57.75 200 THR A O 1
ATOM 1589 N N . GLY A 1 201 ? 22.222 17.646 -30.069 1.00 52.16 201 GLY A N 1
ATOM 1590 C CA . GLY A 1 201 ? 23.584 17.134 -30.269 1.00 52.16 201 GLY A CA 1
ATOM 1591 C C . GLY A 1 201 ? 24.164 17.348 -31.677 1.00 52.16 201 GLY A C 1
ATOM 1592 O O . GLY A 1 201 ? 25.381 17.394 -31.834 1.00 52.16 201 GLY A O 1
ATOM 1593 N N . THR A 1 202 ? 23.329 17.510 -32.711 1.00 49.22 202 THR A N 1
ATOM 1594 C CA . THR A 1 202 ? 23.799 17.732 -34.097 1.00 49.22 202 THR A CA 1
ATOM 1595 C C . THR A 1 202 ? 24.092 19.196 -34.443 1.00 49.22 202 THR A C 1
ATOM 1597 O O . THR A 1 202 ? 24.712 19.460 -35.472 1.00 49.22 202 THR A O 1
ATOM 1600 N N . ALA A 1 203 ? 23.668 20.146 -33.602 1.00 43.25 203 ALA A N 1
ATOM 1601 C CA . ALA A 1 203 ? 23.757 21.580 -33.885 1.00 43.25 203 ALA A CA 1
ATOM 1602 C C . ALA A 1 203 ? 25.022 22.277 -33.338 1.00 43.25 203 ALA A C 1
ATOM 1604 O O . ALA A 1 203 ? 25.283 23.414 -33.730 1.00 43.25 203 ALA A O 1
ATOM 1605 N N . SER A 1 204 ? 25.856 21.634 -32.506 1.00 38.62 204 SER A N 1
ATOM 1606 C CA . SER A 1 204 ? 27.108 22.253 -32.045 1.00 38.62 204 SER A CA 1
ATOM 1607 C C . SER A 1 204 ? 28.241 21.262 -31.742 1.00 38.62 204 SER A C 1
ATOM 1609 O O . SER A 1 204 ? 28.209 20.463 -30.811 1.00 38.62 204 SER A O 1
ATOM 1611 N N . ALA A 1 205 ? 29.354 21.434 -32.460 1.00 43.09 205 ALA A N 1
ATOM 1612 C CA . ALA A 1 205 ? 30.677 21.325 -31.854 1.00 43.09 205 ALA A CA 1
ATOM 1613 C C . ALA A 1 205 ? 30.863 22.541 -30.922 1.00 43.09 205 ALA A C 1
ATOM 1615 O O . ALA A 1 205 ? 31.498 23.527 -31.284 1.00 43.09 205 ALA A O 1
ATOM 1616 N N . GLY A 1 206 ? 30.211 22.514 -29.760 1.00 36.66 206 GLY A N 1
ATOM 1617 C CA . GLY A 1 206 ? 30.205 23.605 -28.786 1.00 36.66 206 GLY A CA 1
ATOM 1618 C C . GLY A 1 206 ? 29.350 23.225 -27.584 1.00 36.66 206 GLY A C 1
ATOM 1619 O O . GLY A 1 206 ? 28.189 22.865 -27.750 1.00 36.66 206 GLY A O 1
ATOM 1620 N N . ALA A 1 207 ? 29.968 23.231 -26.406 1.00 43.66 207 ALA A N 1
ATOM 1621 C CA . ALA A 1 207 ? 29.412 22.785 -25.136 1.00 43.66 207 ALA A CA 1
ATOM 1622 C C . ALA A 1 207 ? 28.161 23.588 -24.734 1.00 43.66 207 ALA A C 1
ATOM 1624 O O . ALA A 1 207 ? 28.303 24.743 -24.362 1.00 43.66 207 ALA A O 1
ATOM 1625 N N . ASP A 1 208 ? 26.977 22.976 -24.862 1.00 46.75 208 ASP A N 1
ATOM 1626 C CA . ASP A 1 208 ? 25.776 23.240 -24.030 1.00 46.75 208 ASP A CA 1
ATOM 1627 C C . ASP A 1 208 ? 24.591 22.287 -24.332 1.00 46.75 208 ASP A C 1
ATOM 1629 O O . ASP A 1 208 ? 23.555 22.317 -23.682 1.00 46.75 208 ASP A O 1
ATOM 1633 N N . SER A 1 209 ? 24.734 21.347 -25.271 1.00 47.19 209 SER A N 1
ATOM 1634 C CA . SER A 1 209 ? 23.670 20.409 -25.680 1.00 47.19 209 SER A CA 1
ATOM 1635 C C . SER A 1 209 ? 23.345 19.271 -24.697 1.00 47.19 209 SER A C 1
ATOM 1637 O O . SER A 1 209 ? 22.508 18.422 -25.004 1.00 47.19 209 SER A O 1
ATOM 1639 N N . GLY A 1 210 ? 24.044 19.183 -23.561 1.00 48.69 210 GLY A N 1
ATOM 1640 C CA . GLY A 1 210 ? 23.921 18.081 -22.596 1.00 48.69 210 GLY A CA 1
ATOM 1641 C C . GLY A 1 210 ? 22.792 18.248 -21.577 1.00 48.69 210 GLY A C 1
ATOM 1642 O O . GLY A 1 210 ? 22.420 17.274 -20.927 1.00 48.69 210 GLY A O 1
ATOM 1643 N N . GLU A 1 211 ? 22.233 19.452 -21.454 1.00 52.94 211 GLU A N 1
ATOM 1644 C CA . GLU A 1 211 ? 21.322 19.819 -20.363 1.00 52.94 211 GLU A CA 1
ATOM 1645 C C . GLU A 1 211 ? 19.914 19.210 -20.522 1.00 52.94 211 GLU A C 1
ATOM 1647 O O . GLU A 1 211 ? 19.325 18.742 -19.551 1.00 52.94 211 GLU A O 1
ATOM 1652 N N . GLY A 1 212 ? 19.401 19.094 -21.755 1.00 60.56 212 GLY A N 1
ATOM 1653 C CA . GLY A 1 212 ? 18.052 18.565 -22.012 1.00 60.56 212 GLY A CA 1
ATOM 1654 C C . GLY A 1 212 ? 17.895 17.066 -21.720 1.00 60.56 212 GLY A C 1
ATOM 1655 O O . GLY A 1 212 ? 16.970 16.661 -21.021 1.00 60.56 212 GLY A O 1
ATOM 1656 N N . ILE A 1 213 ? 18.819 16.233 -22.215 1.00 66.38 213 ILE A N 1
ATOM 1657 C CA . ILE A 1 213 ? 18.792 14.774 -21.986 1.00 66.38 213 ILE A CA 1
ATOM 1658 C C . ILE A 1 213 ? 19.061 14.465 -20.519 1.00 66.38 213 ILE A C 1
ATOM 1660 O O . ILE A 1 213 ? 18.380 13.620 -19.946 1.00 66.38 213 ILE A O 1
ATOM 1664 N N . ALA A 1 214 ? 20.035 15.152 -19.913 1.00 71.56 214 ALA A N 1
ATOM 1665 C CA . ALA A 1 214 ? 20.353 14.981 -18.502 1.00 71.56 214 ALA A CA 1
ATOM 1666 C C . ALA A 1 214 ? 19.123 15.261 -17.624 1.00 71.56 214 ALA A C 1
ATOM 1668 O O . ALA A 1 214 ? 18.775 14.415 -16.809 1.00 71.56 214 ALA A O 1
ATOM 1669 N N . GLY A 1 215 ? 18.393 16.355 -17.875 1.00 73.62 215 GLY A N 1
ATOM 1670 C CA . GLY A 1 215 ? 17.167 16.671 -17.134 1.00 73.62 215 GLY A CA 1
ATOM 1671 C C . GLY A 1 215 ? 15.983 15.730 -17.413 1.00 73.62 215 GLY A C 1
ATOM 1672 O O . GLY A 1 215 ? 15.103 15.566 -16.570 1.00 73.62 215 GLY A O 1
ATOM 1673 N N . ILE A 1 216 ? 15.912 15.087 -18.584 1.00 73.12 216 ILE A N 1
ATOM 1674 C CA . ILE A 1 216 ? 14.937 14.006 -18.835 1.00 73.12 216 ILE A CA 1
ATOM 1675 C C . ILE A 1 216 ? 15.306 12.755 -18.027 1.00 73.12 216 ILE A C 1
ATOM 1677 O O . ILE A 1 216 ? 14.434 12.153 -17.402 1.00 73.12 216 ILE A O 1
ATOM 1681 N N . LEU A 1 217 ? 16.585 12.372 -18.034 1.00 77.94 217 LEU A N 1
ATOM 1682 C CA . LEU A 1 217 ? 17.083 11.204 -17.308 1.00 77.94 217 LEU A CA 1
ATOM 1683 C C . LEU A 1 217 ? 16.932 11.368 -15.793 1.00 77.94 217 LEU A C 1
ATOM 1685 O O . LEU A 1 217 ? 16.500 10.426 -15.138 1.00 77.94 217 LEU A O 1
ATOM 1689 N N . GLU A 1 218 ? 17.214 12.555 -15.260 1.00 83.31 218 GLU A N 1
ATOM 1690 C CA . GLU A 1 218 ? 17.042 12.876 -13.840 1.00 83.31 218 GLU A CA 1
ATOM 1691 C C . GLU A 1 218 ? 15.573 12.744 -13.414 1.00 83.31 218 GLU A C 1
ATOM 1693 O O . GLU A 1 218 ? 15.263 11.986 -12.499 1.00 83.31 218 GLU A O 1
ATOM 1698 N N . ARG A 1 219 ? 14.634 13.351 -14.156 1.00 79.75 219 ARG A N 1
ATOM 1699 C CA . ARG A 1 219 ? 13.189 13.199 -13.890 1.00 79.75 219 ARG A CA 1
ATOM 1700 C C . ARG A 1 219 ? 12.710 11.748 -13.982 1.00 79.75 219 ARG A C 1
ATOM 1702 O O . ARG A 1 219 ? 11.814 11.336 -13.240 1.00 79.75 219 ARG A O 1
ATOM 1709 N N . LEU A 1 220 ? 13.264 10.968 -14.914 1.00 81.38 220 LEU A N 1
ATOM 1710 C CA . LEU A 1 220 ? 12.960 9.542 -15.034 1.00 81.38 220 LEU A CA 1
ATOM 1711 C C . LEU A 1 220 ? 13.459 8.778 -13.801 1.00 81.38 220 LEU A C 1
ATOM 1713 O O . LEU A 1 220 ? 12.720 7.958 -13.261 1.00 81.38 220 LEU A O 1
ATOM 1717 N N . GLU A 1 221 ? 14.681 9.056 -13.346 1.00 87.56 221 GLU A N 1
ATOM 1718 C CA . GLU A 1 221 ? 15.264 8.453 -12.145 1.00 87.56 221 GLU A CA 1
ATOM 1719 C C . GLU A 1 221 ? 14.451 8.801 -10.892 1.00 87.56 221 GLU A C 1
ATOM 1721 O O . GLU A 1 221 ? 14.102 7.902 -10.129 1.00 87.56 221 GLU A O 1
ATOM 1726 N N . GLU A 1 222 ? 14.042 10.062 -10.732 1.00 88.38 222 GLU A N 1
ATOM 1727 C CA . GLU A 1 222 ? 13.142 10.496 -9.657 1.00 88.38 222 GLU A CA 1
ATOM 1728 C C . GLU A 1 222 ? 11.803 9.745 -9.697 1.00 88.38 222 GLU A C 1
ATOM 1730 O O . GLU A 1 222 ? 11.337 9.220 -8.684 1.00 88.38 222 GLU A O 1
ATOM 1735 N N . THR A 1 223 ? 11.196 9.627 -10.882 1.00 82.44 223 THR A N 1
ATOM 1736 C CA . THR A 1 223 ? 9.929 8.902 -11.061 1.00 82.44 223 THR A CA 1
ATOM 1737 C C . THR A 1 223 ? 10.076 7.424 -10.698 1.00 82.44 223 THR A C 1
ATOM 1739 O O . THR A 1 223 ? 9.227 6.863 -10.001 1.00 82.44 223 THR A O 1
ATOM 1742 N N . LEU A 1 224 ? 11.161 6.783 -11.139 1.00 86.88 224 LEU A N 1
ATOM 1743 C CA . LEU A 1 224 ? 11.458 5.390 -10.812 1.00 86.88 224 LEU A CA 1
ATOM 1744 C C . LEU A 1 224 ? 11.719 5.208 -9.315 1.00 86.88 224 LEU A C 1
ATOM 1746 O O . LEU A 1 224 ? 11.243 4.230 -8.741 1.00 86.88 224 LEU A O 1
ATOM 1750 N N . ALA A 1 225 ? 12.405 6.148 -8.663 1.00 90.56 225 ALA A N 1
ATOM 1751 C CA . ALA A 1 225 ? 12.635 6.115 -7.223 1.00 90.56 225 ALA A CA 1
ATOM 1752 C C . ALA A 1 225 ? 11.314 6.191 -6.437 1.00 90.56 225 ALA A C 1
ATOM 1754 O O . ALA A 1 225 ? 11.110 5.417 -5.498 1.00 90.56 225 ALA A O 1
ATOM 1755 N N . VAL A 1 226 ? 10.379 7.052 -6.860 1.00 88.50 226 VAL A N 1
ATOM 1756 C CA . VAL A 1 226 ? 9.026 7.130 -6.279 1.00 88.50 226 VAL A CA 1
ATOM 1757 C C . VAL A 1 226 ? 8.269 5.811 -6.463 1.00 88.50 226 VAL A C 1
ATOM 1759 O O . VAL A 1 226 ? 7.688 5.297 -5.504 1.00 88.50 226 VAL A O 1
ATOM 1762 N N . GLN A 1 227 ? 8.306 5.222 -7.662 1.00 84.00 227 GLN A N 1
ATOM 1763 C CA . GLN A 1 227 ? 7.675 3.924 -7.931 1.00 84.00 227 GLN A CA 1
ATOM 1764 C C . GLN A 1 227 ? 8.298 2.791 -7.109 1.00 84.00 227 GLN A C 1
ATOM 1766 O O . GLN A 1 227 ? 7.586 1.928 -6.597 1.00 84.00 227 GLN A O 1
ATOM 1771 N N . GLU A 1 228 ? 9.620 2.782 -6.955 1.00 95.25 228 GLU A N 1
ATOM 1772 C CA . GLU A 1 228 ? 10.322 1.776 -6.168 1.00 95.25 228 GLU A CA 1
ATOM 1773 C C . GLU A 1 228 ? 9.989 1.903 -4.677 1.00 95.25 228 GLU A C 1
ATOM 1775 O O . GLU A 1 228 ? 9.767 0.894 -4.008 1.00 95.25 228 GLU A O 1
ATOM 1780 N N . ALA A 1 229 ? 9.906 3.130 -4.153 1.00 89.69 229 ALA A N 1
ATOM 1781 C CA . ALA A 1 229 ? 9.456 3.383 -2.788 1.00 89.69 229 ALA A CA 1
ATOM 1782 C C . ALA A 1 229 ? 8.023 2.873 -2.565 1.00 89.69 229 ALA A C 1
ATOM 1784 O O . ALA A 1 229 ? 7.759 2.212 -1.561 1.00 89.69 229 ALA A O 1
ATOM 1785 N N . GLU A 1 230 ? 7.122 3.100 -3.521 1.00 85.50 230 GLU A N 1
ATOM 1786 C CA . GLU A 1 230 ? 5.747 2.601 -3.455 1.00 85.50 230 GLU A CA 1
ATOM 1787 C C . GLU A 1 230 ? 5.676 1.069 -3.496 1.00 85.50 230 GLU A C 1
ATOM 1789 O O . GLU A 1 230 ? 5.058 0.443 -2.636 1.00 85.50 230 GLU A O 1
ATOM 1794 N N . LEU A 1 231 ? 6.384 0.435 -4.432 1.00 92.81 231 LEU A N 1
ATOM 1795 C CA . LEU A 1 231 ? 6.450 -1.025 -4.514 1.00 92.81 231 LEU A CA 1
ATOM 1796 C C . LEU A 1 231 ? 7.063 -1.651 -3.256 1.00 92.81 231 LEU A C 1
ATOM 1798 O O . LEU A 1 231 ? 6.650 -2.738 -2.842 1.00 92.81 231 LEU A O 1
ATOM 1802 N N . ARG A 1 232 ? 8.041 -0.984 -2.629 1.00 93.81 232 ARG A N 1
ATOM 1803 C CA . ARG A 1 232 ? 8.587 -1.402 -1.332 1.00 93.81 232 ARG A CA 1
ATOM 1804 C C . ARG A 1 232 ? 7.525 -1.319 -0.238 1.00 93.81 232 ARG A C 1
ATOM 1806 O O . ARG A 1 232 ? 7.346 -2.317 0.454 1.00 93.81 232 ARG A O 1
ATOM 1813 N N . ARG A 1 233 ? 6.784 -0.207 -0.127 1.00 84.62 233 ARG A N 1
ATOM 1814 C CA . ARG A 1 233 ? 5.677 -0.060 0.841 1.00 84.62 233 ARG A CA 1
ATOM 1815 C C . ARG A 1 233 ? 4.637 -1.170 0.689 1.00 84.62 233 ARG A C 1
ATOM 1817 O O . ARG A 1 233 ? 4.328 -1.858 1.660 1.00 84.62 233 ARG A O 1
ATOM 1824 N N . GLN A 1 234 ? 4.172 -1.417 -0.536 1.00 86.19 234 GLN A N 1
ATOM 1825 C CA . GLN A 1 234 ? 3.203 -2.480 -0.829 1.00 86.19 234 GLN A CA 1
ATOM 1826 C C . GLN A 1 234 ? 3.732 -3.867 -0.452 1.00 86.19 234 GLN A C 1
ATOM 1828 O O . GLN A 1 234 ? 3.011 -4.685 0.123 1.00 86.19 234 GLN A O 1
ATOM 1833 N N . ARG A 1 235 ? 5.007 -4.145 -0.749 1.00 90.88 235 ARG A N 1
ATOM 1834 C CA . ARG A 1 235 ? 5.638 -5.418 -0.393 1.00 90.88 235 ARG A CA 1
ATOM 1835 C C . ARG A 1 235 ? 5.721 -5.604 1.121 1.00 90.88 235 ARG A C 1
ATOM 1837 O O . ARG A 1 235 ? 5.431 -6.707 1.577 1.00 90.88 235 ARG A O 1
ATOM 1844 N N . THR A 1 236 ? 6.082 -4.566 1.872 1.00 86.94 236 THR A N 1
ATOM 1845 C CA . THR A 1 236 ? 6.116 -4.608 3.341 1.00 86.94 236 THR A CA 1
ATOM 1846 C C . THR A 1 236 ? 4.729 -4.901 3.911 1.00 86.94 236 THR A C 1
ATOM 1848 O O . THR A 1 236 ? 4.589 -5.831 4.701 1.00 86.94 236 THR A O 1
ATOM 1851 N N . ALA A 1 237 ? 3.688 -4.205 3.439 1.00 81.62 237 ALA A N 1
ATOM 1852 C CA . ALA A 1 237 ? 2.312 -4.448 3.875 1.00 81.62 237 ALA A CA 1
ATOM 1853 C C . ALA A 1 237 ? 1.865 -5.898 3.602 1.00 81.62 237 ALA A C 1
ATOM 1855 O O . ALA A 1 237 ? 1.379 -6.586 4.495 1.00 81.62 237 ALA A O 1
ATOM 1856 N N . VAL A 1 238 ? 2.111 -6.417 2.393 1.00 86.50 238 VAL A N 1
ATOM 1857 C CA . VAL A 1 238 ? 1.781 -7.811 2.041 1.00 86.50 238 VAL A CA 1
ATOM 1858 C C . VAL A 1 238 ? 2.556 -8.812 2.901 1.00 86.50 238 VAL A C 1
ATOM 1860 O O . VAL A 1 238 ? 2.010 -9.845 3.286 1.00 86.50 238 VAL A O 1
ATOM 1863 N N . GLN A 1 239 ? 3.831 -8.549 3.193 1.00 87.25 239 GLN A N 1
ATOM 1864 C CA . GLN A 1 239 ? 4.632 -9.414 4.061 1.00 87.25 239 GLN A CA 1
ATOM 1865 C C . GLN A 1 239 ? 4.075 -9.444 5.482 1.00 87.25 239 GLN A C 1
ATOM 1867 O O . GLN A 1 239 ? 3.913 -10.533 6.027 1.00 87.25 239 GLN A O 1
ATOM 1872 N N . ARG A 1 240 ? 3.698 -8.290 6.036 1.00 83.12 240 ARG A N 1
ATOM 1873 C CA . ARG A 1 240 ? 3.049 -8.201 7.346 1.00 83.12 240 ARG A CA 1
ATOM 1874 C C . ARG A 1 240 ? 1.738 -8.987 7.386 1.00 83.12 240 ARG A C 1
ATOM 1876 O O . ARG A 1 240 ? 1.581 -9.852 8.239 1.00 83.12 240 ARG A O 1
ATOM 1883 N N . MET A 1 241 ? 0.858 -8.804 6.398 1.00 84.88 241 MET A N 1
ATOM 1884 C CA . MET A 1 241 ? -0.387 -9.583 6.263 1.00 84.88 241 MET A CA 1
ATOM 1885 C C . MET A 1 241 ? -0.155 -11.098 6.211 1.00 84.88 241 MET A C 1
ATOM 1887 O O . MET A 1 241 ? -0.986 -11.878 6.672 1.00 84.88 241 MET A O 1
ATOM 1891 N N . ARG A 1 242 ? 0.970 -11.539 5.637 1.00 84.44 242 ARG A N 1
ATOM 1892 C CA . ARG A 1 242 ? 1.329 -12.961 5.586 1.00 84.44 242 ARG A CA 1
ATOM 1893 C C . ARG A 1 242 ? 1.883 -13.493 6.903 1.00 84.44 242 ARG A C 1
ATOM 1895 O O . ARG A 1 242 ? 1.662 -14.668 7.179 1.00 84.44 242 ARG A O 1
ATOM 1902 N N . THR A 1 243 ? 2.629 -12.682 7.646 1.00 83.81 243 THR A N 1
ATOM 1903 C CA . THR A 1 243 ? 3.272 -13.087 8.903 1.00 83.81 243 THR A CA 1
ATOM 1904 C C . THR A 1 243 ? 2.284 -13.075 10.067 1.00 83.81 243 THR A C 1
ATOM 1906 O O . THR A 1 243 ? 2.200 -14.061 10.787 1.00 83.81 243 THR A O 1
ATOM 1909 N N . GLU A 1 244 ? 1.499 -12.005 10.204 1.00 77.12 244 GLU A N 1
ATOM 1910 C CA . GLU A 1 244 ? 0.635 -11.742 11.371 1.00 77.12 244 GLU A CA 1
ATOM 1911 C C . GLU A 1 244 ? -0.773 -12.363 11.255 1.00 77.12 244 GLU A C 1
ATOM 1913 O O . GLU A 1 244 ? -1.573 -12.319 12.187 1.00 77.12 244 GLU A O 1
ATOM 1918 N N . GLY A 1 245 ? -1.127 -12.927 10.096 1.00 72.19 245 GLY A N 1
ATOM 1919 C CA . GLY A 1 245 ? -2.462 -13.476 9.844 1.00 72.19 245 GLY A CA 1
ATOM 1920 C C . GLY A 1 245 ? -3.514 -12.433 9.428 1.00 72.19 245 GLY A C 1
ATOM 1921 O O . GLY A 1 245 ? -3.226 -11.263 9.185 1.00 72.19 245 GLY A O 1
ATOM 1922 N N . SER A 1 246 ? -4.768 -12.887 9.278 1.00 71.44 246 SER A N 1
ATOM 1923 C CA . SER A 1 246 ? -5.749 -12.277 8.356 1.00 71.44 246 SER A CA 1
ATOM 1924 C C . SER A 1 246 ? -6.141 -10.814 8.616 1.00 71.44 246 SER A C 1
ATOM 1926 O O . SER A 1 246 ? -6.491 -10.146 7.646 1.00 71.44 246 SER A O 1
ATOM 1928 N N . ARG A 1 247 ? -6.159 -10.328 9.867 1.00 81.88 247 ARG A N 1
ATOM 1929 C CA . ARG A 1 247 ? -6.601 -8.951 10.194 1.00 81.88 247 ARG A CA 1
ATOM 1930 C C . ARG A 1 247 ? -5.589 -8.139 10.996 1.00 81.88 247 ARG A C 1
ATOM 1932 O O . ARG A 1 247 ? -5.460 -6.956 10.722 1.00 81.88 247 ARG A O 1
ATOM 1939 N N . MET A 1 248 ? -4.815 -8.756 11.894 1.00 84.62 248 MET A N 1
ATOM 1940 C CA . MET A 1 248 ? -3.718 -8.057 12.581 1.00 84.62 248 MET A CA 1
ATOM 1941 C C . MET A 1 248 ? -2.716 -7.472 11.587 1.00 84.62 248 MET A C 1
ATOM 1943 O O . MET A 1 248 ? -2.330 -6.321 11.720 1.00 84.62 248 MET A O 1
ATOM 1947 N N . GLY A 1 249 ? -2.380 -8.204 10.520 1.00 85.56 249 GLY A N 1
ATOM 1948 C CA . GLY A 1 249 ? -1.435 -7.693 9.530 1.00 85.56 249 GLY A CA 1
ATOM 1949 C C . GLY A 1 249 ? -1.965 -6.564 8.634 1.00 85.56 249 GLY A C 1
ATOM 1950 O O . GLY A 1 249 ? -1.189 -6.013 7.852 1.00 85.56 249 GLY A O 1
ATOM 1951 N N . LEU A 1 250 ? -3.257 -6.218 8.727 1.00 87.38 250 LEU A N 1
ATOM 1952 C CA . LEU A 1 250 ? -3.825 -5.033 8.073 1.00 87.38 250 LEU A CA 1
ATOM 1953 C C . LEU A 1 250 ? -3.521 -3.742 8.840 1.00 87.38 250 LEU A C 1
ATOM 1955 O O . LEU A 1 250 ? -3.495 -2.686 8.216 1.00 87.38 250 LEU A O 1
ATOM 1959 N N . LEU A 1 251 ? -3.282 -3.833 10.149 1.00 90.25 251 LEU A N 1
ATOM 1960 C CA . LEU A 1 251 ? -2.934 -2.693 10.991 1.00 90.25 251 LEU A CA 1
ATOM 1961 C C . LEU A 1 251 ? -1.510 -2.214 10.681 1.00 90.25 251 LEU A C 1
ATOM 1963 O O . LEU A 1 251 ? -0.694 -2.945 10.106 1.00 90.25 251 LEU A O 1
ATOM 1967 N N . SER A 1 252 ? -1.208 -0.975 11.052 1.00 89.25 252 SER A N 1
ATOM 1968 C CA . SER A 1 252 ? 0.145 -0.420 10.991 1.00 89.25 252 SER A CA 1
ATOM 1969 C C . SER A 1 252 ? 1.145 -1.196 11.859 1.00 89.25 252 SER A C 1
ATOM 1971 O O . SER A 1 252 ? 0.783 -1.943 12.776 1.00 89.25 252 SER A O 1
ATOM 1973 N N . ASP A 1 253 ? 2.439 -1.003 11.582 1.00 87.62 253 ASP A N 1
ATOM 1974 C CA . ASP A 1 253 ? 3.519 -1.664 12.325 1.00 87.62 253 ASP A CA 1
ATOM 1975 C C . ASP A 1 253 ? 3.476 -1.292 13.813 1.00 87.62 253 ASP A C 1
ATOM 1977 O O . ASP A 1 253 ? 3.628 -2.160 14.665 1.00 87.62 253 ASP A O 1
ATOM 1981 N N . VAL A 1 254 ? 3.189 -0.027 14.134 1.00 88.81 254 VAL A N 1
ATOM 1982 C CA . VAL A 1 254 ? 3.128 0.464 15.518 1.00 88.81 254 VAL A CA 1
ATOM 1983 C C . VAL A 1 254 ? 2.020 -0.213 16.336 1.00 88.81 254 VAL A C 1
ATOM 1985 O O . VAL A 1 254 ? 2.243 -0.591 17.485 1.00 88.81 254 VAL A O 1
ATOM 1988 N N . VAL A 1 255 ? 0.850 -0.444 15.734 1.00 90.88 255 VAL A N 1
ATOM 1989 C CA . VAL A 1 255 ? -0.264 -1.147 16.386 1.00 90.88 255 VAL A CA 1
ATOM 1990 C C . VAL A 1 255 ? 0.051 -2.636 16.514 1.00 90.88 255 VAL A C 1
ATOM 1992 O O . VAL A 1 255 ? -0.114 -3.225 17.582 1.00 90.88 255 VAL A O 1
ATOM 1995 N N . THR A 1 256 ? 0.550 -3.247 15.437 1.00 89.69 256 THR A N 1
ATOM 1996 C CA . THR A 1 256 ? 0.909 -4.673 15.405 1.00 89.69 256 THR A CA 1
ATOM 1997 C C . THR A 1 256 ? 1.959 -5.002 16.468 1.00 89.69 256 THR A C 1
ATOM 1999 O O . THR A 1 256 ? 1.804 -5.960 17.223 1.00 89.69 256 THR A O 1
ATOM 2002 N N . GLU A 1 257 ? 2.997 -4.171 16.587 1.00 88.56 257 GLU A N 1
ATOM 2003 C CA . GLU A 1 257 ? 4.079 -4.336 17.558 1.00 88.56 257 GLU A CA 1
ATOM 2004 C C . GLU A 1 257 ? 3.594 -4.292 19.008 1.00 88.56 257 GLU A C 1
ATOM 2006 O O . GLU A 1 257 ? 4.151 -4.985 19.862 1.00 88.56 257 GLU A O 1
ATOM 2011 N N . ARG A 1 258 ? 2.534 -3.529 19.284 1.00 89.25 258 ARG A N 1
ATOM 2012 C CA . ARG A 1 258 ? 1.918 -3.459 20.610 1.00 89.25 258 ARG A CA 1
ATOM 2013 C C . ARG A 1 258 ? 1.106 -4.713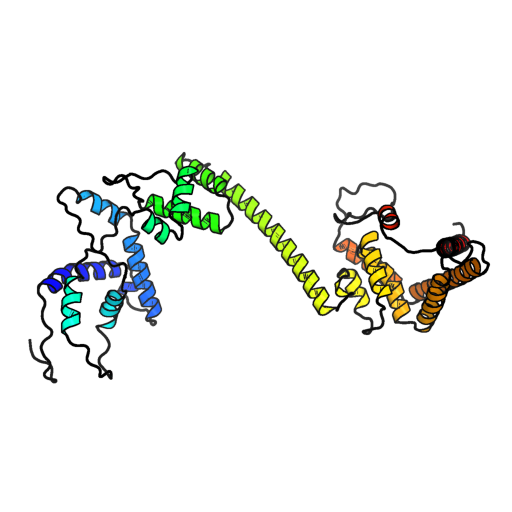 20.942 1.00 89.25 258 ARG A C 1
ATOM 2015 O O . ARG A 1 258 ? 1.069 -5.137 22.093 1.00 89.25 258 ARG A O 1
ATOM 2022 N N . LEU A 1 259 ? 0.489 -5.331 19.935 1.00 90.12 259 LEU A N 1
ATOM 2023 C CA . LEU A 1 259 ? -0.364 -6.512 20.093 1.00 90.12 259 LEU A CA 1
ATOM 2024 C C . LEU A 1 259 ? 0.401 -7.843 20.038 1.00 90.12 259 LEU A C 1
ATOM 2026 O O . LEU A 1 259 ? -0.089 -8.842 20.559 1.00 90.12 259 LEU A O 1
ATOM 2030 N N . LYS A 1 260 ? 1.595 -7.882 19.432 1.00 86.88 260 LYS A N 1
ATOM 2031 C CA . LYS A 1 260 ? 2.339 -9.129 19.148 1.00 86.88 260 LYS A CA 1
ATOM 2032 C C . LYS A 1 260 ? 2.703 -9.975 20.375 1.00 86.88 260 LYS A C 1
ATOM 2034 O O . LYS A 1 260 ? 3.048 -11.143 20.232 1.00 86.88 260 LYS A O 1
ATOM 2039 N N . SER A 1 261 ? 2.731 -9.376 21.568 1.00 85.62 261 SER A N 1
ATOM 2040 C CA . SER A 1 261 ? 3.070 -10.066 22.820 1.00 85.62 261 SER A CA 1
ATOM 2041 C C . SER A 1 261 ? 1.896 -10.865 23.390 1.00 85.62 261 SER A C 1
ATOM 2043 O O . SER A 1 261 ? 2.096 -11.694 24.282 1.00 85.62 261 SER A O 1
ATOM 2045 N N . LEU A 1 262 ? 0.682 -10.628 22.885 1.00 88.25 262 LEU A N 1
ATOM 2046 C CA . LEU A 1 262 ? -0.516 -11.326 23.317 1.00 88.25 262 LEU A CA 1
ATOM 2047 C C . LEU A 1 262 ? -0.529 -12.770 22.791 1.00 88.25 262 LEU A C 1
ATOM 2049 O O . LEU A 1 262 ? -0.075 -13.028 21.674 1.00 88.25 262 LEU A O 1
ATOM 2053 N N . PRO A 1 263 ? -1.076 -13.727 23.562 1.00 84.75 263 PRO A N 1
ATOM 2054 C CA . PRO A 1 263 ? -1.279 -15.082 23.069 1.00 84.75 263 PRO A CA 1
ATOM 2055 C C . PRO A 1 263 ? -2.1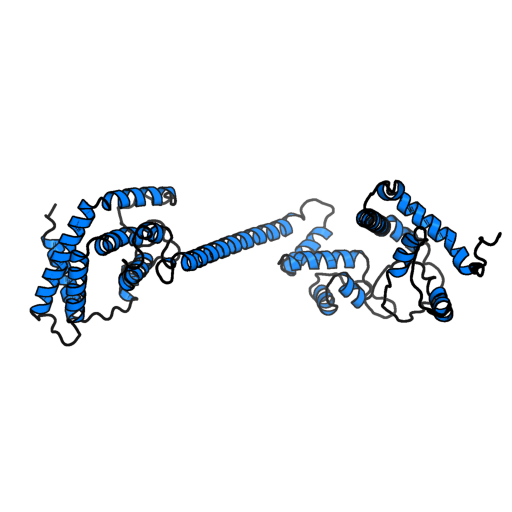71 -15.112 21.819 1.00 84.75 263 PRO A C 1
ATOM 2057 O O . PRO A 1 263 ? -3.134 -14.348 21.693 1.00 84.75 263 PRO A O 1
ATOM 2060 N N . GLU A 1 264 ? -1.881 -16.039 20.901 1.00 81.25 264 GLU A N 1
ATOM 2061 C CA . GLU A 1 264 ? -2.715 -16.253 19.716 1.00 81.25 264 GLU A CA 1
ATOM 2062 C C . GLU A 1 264 ? -4.169 -16.551 20.120 1.00 81.25 264 GLU A C 1
ATOM 2064 O O . GLU A 1 264 ? -4.440 -17.426 20.944 1.00 81.25 264 GLU A O 1
ATOM 2069 N N . GLY A 1 265 ? -5.115 -15.825 19.521 1.00 82.69 265 GLY A N 1
ATOM 2070 C CA . GLY A 1 265 ? -6.548 -15.983 19.783 1.00 82.69 265 GLY A CA 1
ATOM 2071 C C . GLY A 1 265 ? -7.092 -15.197 20.981 1.00 82.69 265 GLY A C 1
ATOM 2072 O O . GLY A 1 265 ? -8.294 -15.259 21.226 1.00 82.69 265 GLY A O 1
ATOM 2073 N N . SER A 1 266 ? -6.265 -14.430 21.702 1.00 88.50 266 SER A N 1
ATOM 2074 C CA . SER A 1 266 ? -6.741 -13.564 22.795 1.00 88.50 266 SER A CA 1
ATOM 2075 C C . SER A 1 266 ? -7.522 -12.330 22.315 1.00 88.50 266 SER A C 1
ATOM 2077 O O . SER A 1 266 ? -8.340 -11.781 23.061 1.00 88.50 266 SER A O 1
ATOM 2079 N N . LEU A 1 267 ? -7.283 -11.897 21.073 1.00 90.56 267 LEU A N 1
ATOM 2080 C CA . LEU A 1 267 ? -7.996 -10.795 20.426 1.00 90.56 267 LEU A CA 1
ATOM 2081 C C . LEU A 1 267 ? -9.162 -11.308 19.584 1.00 90.56 267 LEU A C 1
ATOM 2083 O O . LEU A 1 267 ? -9.059 -12.316 18.880 1.00 90.56 267 LEU A O 1
ATOM 2087 N N . ARG A 1 268 ? -10.260 -10.559 19.607 1.00 90.19 268 ARG A N 1
ATOM 2088 C CA . ARG A 1 268 ? -11.430 -10.806 18.770 1.00 90.19 268 ARG A CA 1
ATOM 2089 C C . ARG A 1 268 ? -11.294 -10.128 17.427 1.00 90.19 268 ARG A C 1
ATOM 2091 O O . ARG A 1 268 ? -10.589 -9.140 17.258 1.00 90.19 268 ARG A O 1
ATOM 2098 N N . GLN A 1 269 ? -12.093 -10.616 16.490 1.00 90.19 269 GLN A N 1
ATOM 2099 C CA . GLN A 1 269 ? -12.313 -9.940 15.219 1.00 90.19 269 GLN A CA 1
ATOM 2100 C C . GLN A 1 269 ? -12.818 -8.504 15.410 1.00 90.19 269 GLN A C 1
ATOM 2102 O O . GLN A 1 269 ? -12.270 -7.605 14.786 1.00 90.19 269 GLN A O 1
ATOM 2107 N N . ALA A 1 270 ? -13.775 -8.284 16.319 1.00 89.81 270 ALA A N 1
ATOM 2108 C CA . ALA A 1 270 ? -14.306 -6.954 16.617 1.00 89.81 270 ALA A CA 1
ATOM 2109 C C . ALA A 1 270 ? -13.253 -5.996 17.209 1.00 89.81 270 ALA A C 1
ATOM 2111 O O . ALA A 1 270 ? -13.264 -4.814 16.879 1.00 89.81 270 ALA A O 1
ATOM 2112 N N . ASP A 1 271 ? -12.308 -6.500 18.015 1.00 93.25 271 ASP A N 1
ATOM 2113 C CA . ASP A 1 271 ? -11.211 -5.682 18.558 1.00 93.25 271 ASP A CA 1
ATOM 2114 C C . ASP A 1 271 ? -10.324 -5.152 17.417 1.00 93.25 271 ASP A C 1
ATOM 2116 O O . ASP A 1 271 ? -10.023 -3.964 17.340 1.00 93.25 271 ASP A O 1
ATOM 2120 N N . LEU A 1 272 ? -9.949 -6.038 16.485 1.00 92.94 272 LEU A N 1
ATOM 2121 C CA . LEU A 1 272 ? -9.126 -5.685 15.324 1.00 92.94 272 LEU A CA 1
ATOM 2122 C C . LEU A 1 272 ? -9.870 -4.769 14.346 1.00 92.94 272 LEU A C 1
ATOM 2124 O O . LEU A 1 272 ? -9.266 -3.864 13.779 1.00 92.94 272 LEU A O 1
ATOM 2128 N N . ASP A 1 273 ? -11.173 -4.985 14.159 1.00 92.00 273 ASP A N 1
ATOM 2129 C CA . ASP A 1 273 ? -12.01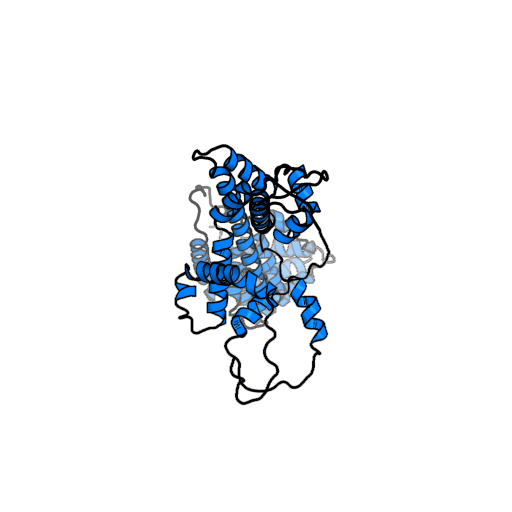2 -4.135 13.311 1.00 92.00 273 ASP A CA 1
ATOM 2130 C C . ASP A 1 273 ? -12.151 -2.727 13.911 1.00 92.00 273 ASP A C 1
ATOM 2132 O O . ASP A 1 273 ? -12.047 -1.740 13.182 1.00 92.00 273 ASP A O 1
ATOM 2136 N N . SER A 1 274 ? -12.305 -2.622 15.237 1.00 91.69 274 SER A N 1
ATOM 2137 C CA . SER A 1 274 ? -12.309 -1.342 15.955 1.00 91.69 274 SER A CA 1
ATOM 2138 C C . SER A 1 274 ? -10.987 -0.597 15.767 1.00 91.69 274 SER A C 1
ATOM 2140 O O . SER A 1 274 ? -10.990 0.579 15.413 1.00 91.69 274 SER A O 1
ATOM 2142 N N . LEU A 1 275 ? -9.852 -1.297 15.869 1.00 93.56 275 LEU A N 1
ATOM 2143 C CA . LEU A 1 275 ? -8.535 -0.705 15.623 1.00 93.56 275 LEU A CA 1
ATOM 2144 C C . LEU A 1 275 ? -8.346 -0.234 14.176 1.00 93.56 275 LEU A C 1
ATOM 2146 O O . LEU A 1 275 ? -7.736 0.810 13.966 1.00 93.56 275 LEU A O 1
ATOM 2150 N N . LEU A 1 276 ? -8.891 -0.942 13.179 1.00 91.38 276 LEU A N 1
ATOM 2151 C CA . LEU A 1 276 ? -8.848 -0.496 11.779 1.00 91.38 276 LEU A CA 1
ATOM 2152 C C . LEU A 1 276 ? -9.627 0.808 11.574 1.00 91.38 276 LEU A C 1
ATOM 2154 O O . LEU A 1 276 ? -9.181 1.696 10.843 1.00 91.38 276 LEU A O 1
ATOM 2158 N N . VAL A 1 277 ? -10.785 0.934 12.224 1.00 89.44 277 VAL A N 1
ATOM 2159 C CA . VAL A 1 277 ? -11.585 2.164 12.198 1.00 89.44 277 VAL A CA 1
ATOM 2160 C C . VAL A 1 277 ? -10.837 3.291 12.908 1.00 89.44 277 VAL A C 1
ATOM 2162 O O . VAL A 1 277 ? -10.709 4.382 12.358 1.00 89.44 277 VAL A O 1
ATOM 2165 N N . THR A 1 278 ? -10.273 3.029 14.083 1.00 89.19 278 THR A N 1
ATOM 2166 C CA . THR A 1 278 ? -9.507 4.023 14.842 1.00 89.19 278 THR A CA 1
ATOM 2167 C C . THR A 1 278 ? -8.257 4.466 14.096 1.00 89.19 278 THR A C 1
ATOM 2169 O O . THR A 1 278 ? -7.978 5.658 14.064 1.00 89.19 278 THR A O 1
ATOM 2172 N N . GLU A 1 279 ? -7.547 3.563 13.418 1.00 90.19 279 GLU A N 1
ATOM 2173 C CA . GLU A 1 279 ? -6.376 3.915 12.610 1.00 90.19 279 GLU A CA 1
ATOM 2174 C C . GLU A 1 279 ? -6.770 4.826 11.439 1.00 90.19 279 GLU A C 1
ATOM 2176 O O . GLU A 1 279 ? -6.068 5.784 11.123 1.00 90.19 279 GLU A O 1
ATOM 2181 N N . ARG A 1 280 ? -7.950 4.608 10.844 1.00 86.56 280 ARG A N 1
ATOM 2182 C CA . ARG A 1 280 ? -8.486 5.470 9.781 1.00 86.56 280 ARG A CA 1
ATOM 2183 C C . ARG A 1 280 ? -8.838 6.881 10.266 1.00 86.56 280 ARG A C 1
ATOM 2185 O O . ARG A 1 280 ? -8.743 7.818 9.466 1.00 86.56 280 ARG A O 1
ATOM 2192 N N . ILE A 1 281 ? -9.291 7.007 11.515 1.00 83.38 281 ILE A N 1
ATOM 2193 C CA . ILE A 1 281 ? -9.822 8.244 12.109 1.00 83.38 281 ILE A CA 1
ATOM 2194 C C . ILE A 1 281 ? -8.731 9.053 12.823 1.00 83.38 281 ILE A C 1
ATOM 2196 O O . ILE A 1 281 ? -8.609 10.255 12.610 1.00 83.38 281 ILE A O 1
ATOM 2200 N N . PHE A 1 282 ? -7.945 8.391 13.667 1.00 82.06 282 PHE A N 1
ATOM 2201 C CA . PHE A 1 282 ? -6.956 8.992 14.565 1.00 82.06 282 PHE A CA 1
ATOM 2202 C C . PHE A 1 282 ? -5.509 8.678 14.157 1.00 82.06 282 PHE A C 1
ATOM 2204 O O . PHE A 1 282 ? -4.567 9.124 14.811 1.00 82.06 282 PHE A O 1
ATOM 2211 N N . GLY A 1 283 ? -5.319 7.920 13.075 1.00 87.12 283 GLY A N 1
ATOM 2212 C CA . GLY A 1 283 ? -4.007 7.491 12.609 1.00 87.12 283 GLY A CA 1
ATOM 2213 C C . GLY A 1 283 ? -3.427 6.307 13.399 1.00 87.12 283 GLY A C 1
ATOM 2214 O O . GLY A 1 283 ? -4.004 5.862 14.399 1.00 87.12 283 GLY A O 1
ATOM 2215 N N . PRO A 1 284 ? -2.252 5.808 12.975 1.00 90.50 284 PRO A N 1
ATOM 2216 C CA . PRO A 1 284 ? -1.563 4.674 13.601 1.00 90.50 284 PRO A CA 1
ATOM 2217 C C . PRO A 1 284 ? -1.316 4.837 15.103 1.00 90.50 284 PRO A C 1
ATOM 2219 O O . PRO A 1 284 ? -1.496 3.896 15.873 1.00 90.50 284 PRO A O 1
ATOM 2222 N N . LEU A 1 285 ? -0.939 6.044 15.531 1.00 89.06 285 LEU A N 1
ATOM 2223 C CA . LEU A 1 285 ? -0.647 6.335 16.932 1.00 89.06 285 LEU A CA 1
ATOM 2224 C C . LEU A 1 285 ? -1.906 6.258 17.806 1.00 89.06 285 LEU A C 1
ATOM 2226 O O . LEU A 1 285 ? -1.885 5.605 18.846 1.00 89.06 285 LEU A O 1
ATOM 2230 N N . GLY A 1 286 ? -3.020 6.848 17.360 1.00 88.38 286 GLY A N 1
ATOM 2231 C CA . GLY A 1 286 ? -4.292 6.781 18.084 1.00 88.38 286 GLY A CA 1
ATOM 2232 C C . GLY A 1 286 ? -4.817 5.350 18.215 1.00 88.38 286 GLY A C 1
ATOM 2233 O O . GLY A 1 286 ? -5.266 4.948 19.287 1.00 88.38 286 GLY A O 1
ATOM 2234 N N . ALA A 1 287 ? -4.688 4.544 17.157 1.00 91.75 287 ALA A N 1
ATOM 2235 C CA . ALA A 1 287 ? -5.018 3.121 17.216 1.00 91.75 287 ALA A CA 1
ATOM 2236 C C . ALA A 1 287 ? -4.104 2.351 18.177 1.00 91.75 287 ALA A C 1
ATOM 2238 O O . ALA A 1 287 ? -4.573 1.485 18.912 1.00 91.75 287 ALA A O 1
ATOM 2239 N N . ALA A 1 288 ? -2.813 2.678 18.225 1.00 91.81 288 ALA A N 1
ATOM 2240 C CA . ALA A 1 288 ? -1.881 2.032 19.140 1.00 91.81 288 ALA A CA 1
ATOM 2241 C C . ALA A 1 288 ? -2.193 2.377 20.607 1.00 91.81 288 ALA A C 1
ATOM 2243 O O . ALA A 1 288 ? -2.166 1.484 21.449 1.00 91.81 288 ALA A O 1
ATOM 2244 N N . VAL A 1 289 ? -2.587 3.616 20.912 1.00 90.12 289 VAL A N 1
ATOM 2245 C CA . VAL A 1 289 ? -3.084 3.981 22.251 1.00 90.12 289 VAL A CA 1
ATOM 2246 C C . VAL A 1 289 ? -4.376 3.220 22.574 1.00 90.12 289 VAL A C 1
ATOM 2248 O O . VAL A 1 289 ? -4.488 2.602 23.632 1.00 90.12 289 VAL A O 1
ATOM 2251 N N . GLN A 1 290 ? -5.334 3.160 21.640 1.00 91.62 290 GLN A N 1
ATOM 2252 C CA . GLN A 1 290 ? -6.573 2.396 21.838 1.00 91.62 290 GLN A CA 1
ATOM 2253 C C . GLN A 1 290 ? -6.310 0.894 22.054 1.00 91.62 290 GLN A C 1
ATOM 2255 O O . GLN A 1 290 ? -7.039 0.235 22.798 1.00 91.62 290 GLN A O 1
ATOM 2260 N N . ALA A 1 291 ? -5.249 0.339 21.462 1.00 93.56 291 ALA A N 1
ATOM 2261 C CA . ALA A 1 291 ? -4.878 -1.061 21.641 1.00 93.56 291 ALA A CA 1
ATOM 2262 C C . ALA A 1 291 ? -4.609 -1.431 23.112 1.00 93.56 291 ALA A C 1
ATOM 2264 O O . ALA A 1 291 ? -4.812 -2.591 23.474 1.00 93.56 291 ALA A O 1
ATOM 2265 N N . SER A 1 292 ? -4.254 -0.473 23.980 1.00 91.81 292 SER A N 1
ATOM 2266 C CA . SER A 1 292 ? -4.113 -0.682 25.432 1.00 91.81 292 SER A CA 1
ATOM 2267 C C . SER A 1 292 ? -5.370 -1.292 26.067 1.00 91.81 292 SER A C 1
ATOM 2269 O O . SER A 1 292 ? -5.268 -2.240 26.848 1.00 91.81 292 SER A O 1
ATOM 2271 N N . ARG A 1 293 ? -6.568 -0.845 25.663 1.00 93.75 293 ARG A N 1
ATOM 2272 C CA . ARG A 1 293 ? -7.845 -1.442 26.101 1.00 93.75 293 ARG A CA 1
ATOM 2273 C C . ARG A 1 293 ? -7.921 -2.920 25.746 1.00 93.75 293 ARG A C 1
ATOM 2275 O O . ARG A 1 293 ? -8.266 -3.747 26.587 1.00 93.75 293 ARG A O 1
ATOM 2282 N N . PHE A 1 294 ? -7.599 -3.266 24.505 1.00 94.56 294 PHE A N 1
ATOM 2283 C CA . PHE A 1 294 ? -7.700 -4.645 24.036 1.00 94.56 294 PHE A CA 1
ATOM 2284 C C . PHE A 1 294 ? -6.617 -5.543 24.635 1.00 94.56 294 PHE A C 1
ATOM 2286 O O . PHE A 1 294 ? -6.883 -6.716 24.881 1.00 94.56 294 PHE A O 1
ATOM 2293 N N . VAL A 1 295 ? -5.442 -4.997 24.961 1.00 93.25 295 VAL A N 1
ATOM 2294 C CA . VAL A 1 295 ? -4.415 -5.690 25.757 1.00 93.25 295 VAL A CA 1
ATOM 2295 C C . VAL A 1 295 ? -4.949 -6.027 27.152 1.00 93.25 295 VAL A C 1
ATOM 2297 O O . VAL A 1 295 ? -4.821 -7.171 27.598 1.00 93.25 295 VAL A O 1
ATOM 2300 N N . VAL A 1 296 ? -5.606 -5.082 27.833 1.00 94.00 296 VAL A N 1
ATOM 2301 C CA . VAL A 1 296 ? -6.221 -5.340 29.147 1.00 94.00 296 VAL A CA 1
ATOM 2302 C C . VAL A 1 296 ? -7.332 -6.382 29.041 1.00 94.00 296 VAL A C 1
ATOM 2304 O O . VAL A 1 296 ? -7.319 -7.361 29.785 1.00 94.00 296 VAL A O 1
ATOM 2307 N N . LEU A 1 297 ? -8.236 -6.251 28.070 1.00 94.50 297 LEU A N 1
ATOM 2308 C CA . LEU A 1 297 ? -9.323 -7.213 27.852 1.00 94.50 297 LEU A CA 1
ATOM 2309 C C . LEU A 1 297 ? -8.820 -8.612 27.462 1.00 94.50 297 LEU A C 1
ATOM 2311 O O . LEU A 1 297 ? -9.432 -9.615 27.821 1.00 94.50 297 LEU A O 1
ATOM 2315 N N . ALA A 1 298 ? -7.693 -8.703 26.759 1.00 93.25 298 ALA A N 1
ATOM 2316 C CA . ALA A 1 298 ? -7.036 -9.967 26.435 1.00 93.25 298 ALA A CA 1
ATOM 2317 C C . ALA A 1 298 ? -6.386 -10.640 27.657 1.00 93.25 298 ALA A C 1
ATOM 2319 O O . ALA A 1 298 ? -6.224 -11.861 27.671 1.00 93.25 298 ALA A O 1
ATOM 2320 N N . THR A 1 299 ? -6.004 -9.862 28.674 1.00 92.69 299 THR A N 1
ATOM 2321 C CA . THR A 1 299 ? -5.266 -10.339 29.857 1.00 92.69 299 THR A CA 1
ATOM 2322 C C . THR A 1 299 ? -6.132 -10.480 31.113 1.00 92.69 299 THR A C 1
ATOM 2324 O O . THR A 1 299 ? -5.719 -11.162 32.051 1.00 92.69 299 THR A O 1
ATOM 2327 N N . HIS A 1 300 ? -7.347 -9.918 31.119 1.00 93.88 300 HIS A N 1
ATOM 2328 C CA . HIS A 1 300 ? -8.279 -9.925 32.252 1.00 93.88 300 HIS A CA 1
ATOM 2329 C C . HIS A 1 300 ? -9.633 -10.552 31.864 1.00 93.88 300 HIS A C 1
ATOM 2331 O O . HIS A 1 300 ? -10.565 -9.835 31.497 1.00 93.88 300 HIS A O 1
ATOM 2337 N N . PRO A 1 301 ? -9.790 -11.888 31.978 1.00 92.81 301 PRO A N 1
ATOM 2338 C CA . PRO A 1 301 ? -10.995 -12.593 31.529 1.00 92.81 301 PRO A CA 1
ATOM 2339 C C . PRO A 1 301 ? -12.304 -12.109 32.164 1.00 92.81 301 PRO A C 1
ATOM 2341 O O . PRO A 1 301 ? -13.317 -12.066 31.484 1.00 92.81 301 PRO A O 1
ATOM 2344 N N . ALA A 1 302 ? -12.290 -11.692 33.434 1.00 94.38 302 ALA A N 1
ATOM 2345 C CA . ALA A 1 302 ? -13.491 -11.174 34.096 1.00 94.38 302 ALA A CA 1
ATOM 2346 C C . ALA A 1 302 ? -13.972 -9.848 33.476 1.00 94.38 302 ALA A C 1
ATOM 2348 O O . ALA A 1 302 ? -15.152 -9.702 33.183 1.00 94.38 302 ALA A O 1
ATOM 2349 N N . LEU A 1 303 ? -13.050 -8.917 33.189 1.00 94.75 303 LEU A N 1
ATOM 2350 C CA . LEU A 1 303 ? -13.384 -7.689 32.455 1.00 94.75 303 LEU A CA 1
ATOM 2351 C C . LEU A 1 303 ? -13.868 -8.004 31.040 1.00 94.75 303 LEU A C 1
ATOM 2353 O O . LEU A 1 303 ? -14.742 -7.325 30.512 1.00 94.75 303 LEU A O 1
ATOM 2357 N N . ARG A 1 304 ? -13.316 -9.049 30.420 1.00 94.94 304 ARG A N 1
ATOM 2358 C CA . ARG A 1 304 ? -13.773 -9.503 29.110 1.00 94.94 304 ARG A CA 1
ATOM 2359 C C . ARG A 1 304 ? -15.216 -10.004 29.153 1.00 94.94 304 ARG A C 1
ATOM 2361 O O . ARG A 1 304 ? -15.997 -9.604 28.304 1.00 94.94 304 ARG A O 1
ATOM 2368 N N . GLU A 1 305 ? -15.570 -10.819 30.141 1.00 95.06 305 GLU A N 1
ATOM 2369 C CA . GLU A 1 305 ? -16.943 -11.298 30.344 1.00 95.06 305 GLU A CA 1
ATOM 2370 C C . GLU A 1 305 ? -17.922 -10.144 30.618 1.00 95.06 305 GLU A C 1
ATOM 2372 O O . GLU A 1 305 ? -19.040 -10.150 30.102 1.00 95.06 305 GLU A O 1
ATOM 2377 N N . ASP A 1 306 ? -17.504 -9.127 31.378 1.00 95.69 306 ASP A N 1
ATOM 2378 C CA . ASP A 1 306 ? -18.312 -7.923 31.593 1.00 95.69 306 ASP A CA 1
ATOM 2379 C C . ASP A 1 306 ? -18.506 -7.111 30.308 1.00 95.69 306 ASP A C 1
ATOM 2381 O O . ASP A 1 306 ? -19.628 -6.684 30.033 1.00 95.69 306 ASP A O 1
ATOM 2385 N N . SER A 1 307 ? -17.455 -6.951 29.494 1.00 95.44 307 SER A N 1
ATOM 2386 C CA . SER A 1 307 ? -17.563 -6.316 28.173 1.00 95.44 307 SER A CA 1
ATOM 2387 C C . SER A 1 307 ? -18.601 -7.031 27.308 1.00 95.44 307 SER A C 1
ATOM 2389 O O . SER A 1 307 ? -19.433 -6.364 26.707 1.00 95.44 307 SER A O 1
ATOM 2391 N N . ASP A 1 308 ? -18.595 -8.367 27.290 1.00 94.38 308 ASP A N 1
ATOM 2392 C CA . ASP A 1 308 ? -19.507 -9.180 26.466 1.00 94.38 308 ASP A CA 1
ATOM 2393 C C . ASP A 1 308 ? -20.949 -8.971 26.868 1.00 94.38 308 ASP A C 1
ATOM 2395 O O . ASP A 1 308 ? -21.814 -8.715 26.039 1.00 94.38 308 ASP A O 1
ATOM 2399 N N . ARG A 1 309 ? -21.190 -9.039 28.175 1.00 96.69 309 ARG A N 1
ATOM 2400 C CA . ARG A 1 309 ? -22.517 -8.856 28.744 1.00 96.69 309 ARG A CA 1
ATOM 2401 C C . ARG A 1 309 ? -23.084 -7.475 28.415 1.00 96.69 309 ARG A C 1
ATOM 2403 O O . ARG A 1 309 ? -24.285 -7.364 28.182 1.00 96.69 309 ARG A O 1
ATOM 2410 N N . ILE A 1 310 ? -22.249 -6.436 28.429 1.00 95.94 310 ILE A N 1
ATOM 2411 C CA . ILE A 1 310 ? -22.677 -5.066 28.123 1.00 95.94 310 ILE A CA 1
ATOM 2412 C C . ILE A 1 310 ? -22.873 -4.886 26.617 1.00 95.94 310 ILE A C 1
ATOM 2414 O O . ILE A 1 310 ? -23.874 -4.298 26.216 1.00 95.94 310 ILE A O 1
ATOM 2418 N N . ASP A 1 311 ? -21.978 -5.424 25.787 1.00 93.56 311 ASP A N 1
ATOM 2419 C CA . ASP A 1 311 ? -22.112 -5.386 24.327 1.00 93.56 311 ASP A CA 1
ATOM 2420 C C . ASP A 1 311 ? -23.413 -6.085 23.879 1.00 93.56 311 ASP A C 1
ATOM 2422 O O . ASP A 1 311 ? -24.177 -5.511 23.099 1.00 93.56 311 ASP A O 1
ATOM 2426 N N . ASP A 1 312 ? -23.725 -7.256 24.451 1.00 95.81 312 ASP A N 1
ATOM 2427 C CA . ASP A 1 312 ? -24.985 -7.983 24.234 1.00 95.81 312 ASP A CA 1
ATOM 2428 C C . ASP A 1 312 ? -26.206 -7.165 24.699 1.00 95.81 312 ASP A C 1
ATOM 2430 O O . ASP A 1 312 ? -27.255 -7.148 24.046 1.00 95.81 312 ASP A O 1
ATOM 2434 N N . ALA A 1 313 ? -26.096 -6.475 25.840 1.00 96.44 313 ALA A N 1
ATOM 2435 C CA . ALA A 1 313 ? -27.175 -5.650 26.377 1.00 96.44 313 ALA A CA 1
ATOM 2436 C C . ALA A 1 313 ? -27.445 -4.408 25.512 1.00 96.44 313 ALA A C 1
ATOM 2438 O O . ALA A 1 313 ? -28.605 -4.042 25.326 1.00 96.44 313 ALA A O 1
ATOM 2439 N N . GLU A 1 314 ? -26.404 -3.782 24.960 1.00 94.50 314 GLU A N 1
ATOM 2440 C CA . GLU A 1 314 ? -26.530 -2.679 24.006 1.00 94.50 314 GLU A CA 1
ATOM 2441 C C . GLU A 1 314 ? -27.082 -3.135 22.655 1.00 94.50 314 GLU A C 1
ATOM 2443 O O . GLU A 1 314 ? -27.870 -2.414 22.046 1.00 94.50 314 GLU A O 1
ATOM 2448 N N . GLU A 1 315 ? -26.693 -4.318 22.173 1.00 93.25 315 GLU A N 1
ATOM 2449 C CA . GLU A 1 315 ? -27.256 -4.899 20.950 1.00 93.25 315 GLU A CA 1
ATOM 2450 C C . GLU A 1 315 ? -28.752 -5.210 21.113 1.00 93.25 315 GLU A C 1
ATOM 2452 O O . GLU A 1 315 ? -29.532 -5.008 20.185 1.00 93.25 315 GLU A O 1
ATOM 2457 N N . ALA A 1 316 ? -29.184 -5.605 22.316 1.00 95.75 316 ALA A N 1
ATOM 2458 C CA . ALA A 1 316 ? -30.595 -5.810 22.638 1.00 95.75 316 ALA A CA 1
ATOM 2459 C C . ALA A 1 316 ? -31.426 -4.509 22.702 1.00 95.75 316 ALA A C 1
ATOM 2461 O O . ALA A 1 316 ? -32.660 -4.578 22.753 1.00 95.75 316 ALA A O 1
ATOM 2462 N N . LEU A 1 317 ? -30.792 -3.329 22.699 1.00 95.88 317 LEU A N 1
ATOM 2463 C CA . LEU A 1 317 ? -31.462 -2.040 22.510 1.00 95.88 317 LEU A CA 1
ATOM 2464 C C . LEU A 1 317 ? -31.704 -1.804 21.014 1.00 95.88 317 LEU A C 1
ATOM 2466 O O . LEU A 1 317 ? -31.165 -0.865 20.438 1.00 95.88 317 LEU A O 1
ATOM 2470 N N . ASP A 1 318 ? -32.484 -2.666 20.367 1.00 93.75 318 ASP A N 1
ATOM 2471 C CA . ASP A 1 318 ? -32.823 -2.544 18.945 1.00 93.75 318 ASP A CA 1
ATOM 2472 C C . ASP A 1 318 ? -33.893 -1.459 18.681 1.00 93.75 318 ASP A C 1
ATOM 2474 O O . ASP A 1 318 ? -34.370 -0.780 19.594 1.00 93.75 318 ASP A O 1
ATOM 2478 N N . ASP A 1 319 ? -34.302 -1.292 17.419 1.00 93.44 319 ASP A N 1
ATOM 2479 C CA . ASP A 1 319 ? -35.316 -0.305 17.007 1.00 93.44 319 ASP A CA 1
ATOM 2480 C C . ASP A 1 319 ? -36.705 -0.506 17.645 1.00 93.44 319 ASP A C 1
ATOM 2482 O O . ASP A 1 319 ? -37.581 0.355 17.518 1.00 93.44 319 ASP A O 1
ATOM 2486 N N . SER A 1 320 ? -36.947 -1.635 18.321 1.00 95.00 320 SER A N 1
ATOM 2487 C CA . SER A 1 320 ? -38.194 -1.874 19.051 1.00 95.00 320 SER A CA 1
ATOM 2488 C C . SER A 1 320 ? -38.207 -1.236 20.443 1.00 95.00 320 SER A C 1
ATOM 2490 O O . SER A 1 320 ? -39.279 -1.085 21.040 1.00 95.00 320 SER A O 1
ATOM 2492 N N . VAL A 1 321 ? -37.041 -0.851 20.969 1.00 95.56 321 VAL A N 1
ATOM 2493 C CA . VAL A 1 321 ? -36.895 -0.269 22.304 1.00 95.56 321 VAL A CA 1
ATOM 2494 C C . VAL A 1 321 ? -37.100 1.245 22.249 1.00 95.56 321 VAL A C 1
ATOM 2496 O O . VAL A 1 321 ? -36.516 1.950 21.430 1.00 95.56 321 VAL A O 1
ATOM 2499 N N . ALA A 1 322 ? -37.950 1.770 23.135 1.00 95.62 322 ALA A N 1
ATOM 2500 C CA . ALA A 1 322 ? -38.157 3.210 23.246 1.00 95.62 322 ALA A CA 1
ATOM 2501 C C . ALA A 1 322 ? -36.934 3.892 23.879 1.00 95.62 322 ALA A C 1
ATOM 2503 O O . ALA A 1 322 ? -36.335 3.361 24.808 1.00 95.62 322 ALA A O 1
ATOM 2504 N N . VAL A 1 323 ? -36.619 5.108 23.429 1.00 95.75 323 VAL A N 1
ATOM 2505 C CA . VAL A 1 323 ? -35.490 5.914 23.935 1.00 95.75 323 VAL A CA 1
ATOM 2506 C C . VAL A 1 323 ? -35.558 6.138 25.454 1.00 95.75 323 VAL A C 1
ATOM 2508 O O . VAL A 1 323 ? -34.532 6.113 26.126 1.00 95.75 323 VAL A O 1
ATOM 2511 N N . ASP A 1 324 ? -36.767 6.296 25.997 1.00 94.88 324 ASP A N 1
ATOM 2512 C CA . ASP A 1 324 ? -37.011 6.516 27.430 1.00 94.88 324 ASP A CA 1
ATOM 2513 C C . ASP A 1 324 ? -37.236 5.207 28.222 1.00 94.88 324 ASP A C 1
ATOM 2515 O O . ASP A 1 324 ? -37.684 5.241 29.372 1.00 94.88 324 ASP A O 1
ATOM 2519 N N . ASP A 1 325 ? -36.994 4.034 27.621 1.00 96.81 325 ASP A N 1
ATOM 2520 C CA . ASP A 1 325 ? -37.107 2.746 28.315 1.00 96.81 325 ASP A CA 1
ATOM 2521 C C . ASP A 1 325 ? -36.079 2.686 29.465 1.00 96.81 325 ASP A C 1
ATOM 2523 O O . ASP A 1 325 ? -34.902 2.990 29.255 1.00 96.81 325 ASP A O 1
ATOM 2527 N N . PRO A 1 326 ? -36.470 2.275 30.688 1.00 96.19 326 PRO A N 1
ATOM 2528 C CA . PRO A 1 326 ? -35.555 2.217 31.830 1.00 96.19 326 PRO A CA 1
ATOM 2529 C C . PRO A 1 326 ? -34.323 1.333 31.587 1.00 96.19 326 PRO A C 1
ATOM 2531 O O . PRO A 1 326 ? -33.289 1.554 32.217 1.00 96.19 326 PRO A O 1
ATOM 2534 N N . ARG A 1 327 ? -34.402 0.363 30.664 1.00 96.06 327 ARG A N 1
ATOM 2535 C CA . ARG A 1 327 ? -33.252 -0.455 30.259 1.00 96.06 327 ARG A CA 1
ATOM 2536 C C . ARG A 1 327 ? -32.143 0.376 29.616 1.00 96.06 327 ARG A C 1
ATOM 2538 O O . ARG A 1 327 ? -30.985 0.075 29.860 1.00 96.06 327 ARG A O 1
ATOM 2545 N N . VAL A 1 328 ? -32.470 1.436 28.870 1.00 97.00 328 VAL A N 1
ATOM 2546 C CA . VAL A 1 328 ? -31.480 2.330 28.238 1.00 97.00 328 VAL A CA 1
ATOM 2547 C C . VAL A 1 328 ? -30.599 2.983 29.303 1.00 97.00 328 VAL A C 1
ATOM 2549 O O . VAL A 1 328 ? -29.376 2.906 29.238 1.00 97.00 328 VAL A O 1
ATOM 2552 N N . ALA A 1 329 ? -31.216 3.563 30.337 1.00 96.31 329 ALA A N 1
ATOM 2553 C CA . ALA A 1 329 ? -30.483 4.177 31.442 1.00 96.31 329 ALA A CA 1
ATOM 2554 C C . ALA A 1 329 ? -29.700 3.145 32.270 1.00 96.31 329 ALA A C 1
ATOM 2556 O O . ALA A 1 329 ? -28.600 3.436 32.733 1.00 96.31 329 ALA A O 1
ATOM 2557 N N . GLN A 1 330 ? -30.246 1.938 32.449 1.00 96.81 330 GLN A N 1
ATOM 2558 C CA . GLN A 1 330 ? -29.550 0.866 33.158 1.00 96.81 330 GLN A CA 1
ATOM 2559 C C . GLN A 1 330 ? -28.274 0.435 32.421 1.00 96.81 330 GLN A C 1
ATOM 2561 O O . GLN A 1 330 ? -27.210 0.396 33.034 1.00 96.81 330 GLN A O 1
ATOM 2566 N N . VAL A 1 331 ? -28.364 0.149 31.118 1.00 97.44 331 VAL A N 1
ATOM 2567 C CA . VAL A 1 331 ? -27.207 -0.267 30.310 1.00 97.44 331 VAL A CA 1
ATOM 2568 C C . VAL A 1 331 ? -26.159 0.847 30.252 1.00 97.44 331 VAL A C 1
ATOM 2570 O O . VAL A 1 331 ? -24.972 0.557 30.363 1.00 97.44 331 VAL A O 1
ATOM 2573 N N . ALA A 1 332 ? -26.572 2.118 30.200 1.00 96.94 332 ALA A N 1
ATOM 2574 C CA . ALA A 1 332 ? -25.651 3.254 30.253 1.00 96.94 332 ALA A CA 1
ATOM 2575 C C . ALA A 1 332 ? -24.836 3.304 31.560 1.00 96.94 332 ALA A C 1
ATOM 2577 O O . ALA A 1 332 ? -23.627 3.531 31.529 1.00 96.94 332 ALA A O 1
ATOM 2578 N N . VAL A 1 333 ? -25.475 3.044 32.708 1.00 97.12 333 VAL A N 1
ATOM 2579 C CA . VAL A 1 333 ? -24.788 2.953 34.010 1.00 97.12 333 VAL A CA 1
ATOM 2580 C C . VAL A 1 333 ? -23.825 1.767 34.042 1.00 97.12 333 VAL A C 1
ATOM 2582 O O . VAL A 1 333 ? -22.705 1.905 34.530 1.00 97.12 333 VAL A O 1
ATOM 2585 N N . GLU A 1 334 ? -24.235 0.611 33.514 1.00 96.69 334 GLU A N 1
ATOM 2586 C CA . GLU A 1 334 ? -23.373 -0.574 33.434 1.00 96.69 334 GLU A CA 1
ATOM 2587 C C . GLU A 1 334 ? -22.155 -0.330 32.530 1.00 96.69 334 GLU A C 1
ATOM 2589 O O . GLU A 1 334 ? -21.035 -0.658 32.925 1.00 96.69 334 GLU A O 1
ATOM 2594 N N . ARG A 1 335 ? -22.347 0.316 31.370 1.00 96.69 335 ARG A N 1
ATOM 2595 C CA . ARG A 1 335 ? -21.266 0.732 30.465 1.00 96.69 335 ARG A CA 1
ATOM 2596 C C . ARG A 1 335 ? -20.302 1.687 31.155 1.00 96.69 335 ARG A C 1
ATOM 2598 O O . ARG A 1 335 ? -19.103 1.440 31.126 1.00 96.69 335 ARG A O 1
ATOM 2605 N N . HIS A 1 336 ? -20.807 2.741 31.792 1.00 95.81 336 HIS A N 1
ATOM 2606 C CA . HIS A 1 336 ? -19.965 3.707 32.495 1.00 95.81 336 HIS A CA 1
ATOM 2607 C C . HIS A 1 336 ? -19.152 3.041 33.620 1.00 95.81 336 HIS A C 1
ATOM 2609 O O . HIS A 1 336 ? -17.938 3.213 33.683 1.00 95.81 336 HIS A O 1
ATOM 2615 N N . ALA A 1 337 ? -19.783 2.203 34.450 1.00 95.44 337 ALA A N 1
ATOM 2616 C CA . ALA A 1 337 ? -19.084 1.474 35.510 1.00 95.44 337 ALA A CA 1
ATOM 2617 C C . ALA A 1 337 ? -17.977 0.556 34.960 1.00 95.44 337 ALA A C 1
ATOM 2619 O O . ALA A 1 337 ? -16.899 0.457 35.550 1.00 95.44 337 ALA A O 1
ATOM 2620 N N . PHE A 1 338 ? -18.231 -0.099 33.825 1.00 96.38 338 PHE A N 1
ATOM 2621 C CA . PHE A 1 338 ? -17.237 -0.913 33.135 1.00 96.38 338 PHE A CA 1
ATOM 2622 C C . PHE A 1 338 ? -16.075 -0.082 32.581 1.00 96.38 338 PHE A C 1
ATOM 2624 O O . PHE A 1 338 ? -14.927 -0.463 32.793 1.00 96.38 338 PHE A O 1
ATOM 2631 N N . GLU A 1 339 ? -16.340 1.046 31.915 1.00 94.38 339 GLU A N 1
ATOM 2632 C CA . GLU A 1 339 ? -15.282 1.920 31.386 1.00 94.38 339 GLU A CA 1
ATOM 2633 C C . GLU A 1 339 ? -14.400 2.467 32.519 1.00 94.38 339 GLU A C 1
ATOM 2635 O O . GLU A 1 339 ? -13.175 2.422 32.413 1.00 94.38 339 GLU A O 1
ATOM 2640 N N . SER A 1 340 ? -14.989 2.871 33.651 1.00 93.19 340 SER A N 1
ATOM 2641 C CA . SER A 1 340 ? -14.238 3.301 34.838 1.00 93.19 340 SER A CA 1
ATOM 2642 C C . SER A 1 340 ? -13.368 2.177 35.418 1.00 93.19 340 SER A C 1
ATOM 2644 O O . SER A 1 340 ? -12.208 2.402 35.772 1.00 93.19 340 SER A O 1
ATOM 2646 N N . ALA A 1 341 ? -13.887 0.946 35.489 1.00 94.62 341 ALA A N 1
ATOM 2647 C CA . ALA A 1 341 ? -13.120 -0.212 35.953 1.00 94.62 341 ALA A CA 1
ATOM 2648 C C . ALA A 1 341 ? -11.981 -0.582 34.988 1.00 94.62 341 ALA A C 1
ATOM 2650 O O . ALA A 1 341 ? -10.865 -0.870 35.423 1.00 94.62 341 ALA A O 1
ATOM 2651 N N . LEU A 1 342 ? -12.246 -0.550 33.682 1.00 93.75 342 LEU A N 1
ATOM 2652 C CA . LEU A 1 342 ? -11.260 -0.794 32.636 1.00 93.75 342 LEU A CA 1
ATOM 2653 C C . LEU A 1 342 ? -10.134 0.246 32.690 1.00 93.75 342 LEU A C 1
ATOM 2655 O O . LEU A 1 342 ? -8.962 -0.130 32.674 1.00 93.75 342 LEU A O 1
ATOM 2659 N N . GLN A 1 343 ? -10.482 1.528 32.802 1.00 90.94 343 GLN A N 1
ATOM 2660 C CA . GLN A 1 343 ? -9.521 2.625 32.887 1.00 90.94 343 GLN A CA 1
ATOM 2661 C C . GLN A 1 343 ? -8.616 2.490 34.119 1.00 90.94 343 GLN A C 1
ATOM 2663 O O . GLN A 1 343 ? -7.397 2.601 33.996 1.00 90.94 343 GLN A O 1
ATOM 2668 N N . ALA A 1 344 ? -9.179 2.148 35.284 1.00 92.31 344 ALA A N 1
ATOM 2669 C CA . ALA A 1 344 ? -8.394 1.908 36.496 1.00 92.31 344 ALA A CA 1
ATOM 2670 C C . ALA A 1 344 ? -7.361 0.776 36.315 1.00 92.31 344 ALA A C 1
ATOM 2672 O O . ALA A 1 344 ? -6.222 0.890 36.769 1.00 92.31 344 ALA A O 1
ATOM 2673 N N . VAL A 1 345 ? -7.727 -0.301 35.609 1.00 93.38 345 VAL A N 1
ATOM 2674 C CA . VAL A 1 345 ? -6.795 -1.401 35.309 1.00 93.38 345 VAL A CA 1
ATOM 2675 C C . VAL A 1 345 ? -5.731 -0.986 34.290 1.00 93.38 345 VAL A C 1
ATOM 2677 O O . VAL A 1 345 ? -4.570 -1.367 34.444 1.00 93.38 345 VAL A O 1
ATOM 2680 N N . ILE A 1 346 ? -6.076 -0.182 33.277 1.00 89.00 346 ILE A N 1
ATOM 2681 C CA . ILE A 1 346 ? -5.092 0.378 32.334 1.00 89.00 346 ILE A CA 1
ATOM 2682 C C . ILE A 1 346 ? -4.046 1.206 33.094 1.00 89.00 346 ILE A C 1
ATOM 2684 O O . ILE A 1 346 ? -2.845 1.009 32.895 1.00 89.00 346 ILE A O 1
ATOM 2688 N N . GLU A 1 347 ? -4.477 2.064 34.016 1.00 87.88 347 GLU A N 1
ATOM 2689 C CA . GLU A 1 347 ? -3.581 2.886 34.835 1.00 87.88 347 GLU A CA 1
ATOM 2690 C C . GLU A 1 347 ? -2.670 2.043 35.743 1.00 87.88 347 GLU A C 1
ATOM 2692 O O . GLU A 1 347 ? -1.464 2.297 35.819 1.00 87.88 347 GLU A O 1
ATOM 2697 N N . GLU A 1 348 ? -3.205 0.997 36.383 1.00 89.81 348 GLU A N 1
ATOM 2698 C CA . GLU A 1 348 ? -2.428 0.098 37.250 1.00 89.81 348 GLU A CA 1
ATOM 2699 C C . GLU A 1 348 ? -1.436 -0.776 36.463 1.00 89.81 348 GLU A C 1
ATOM 2701 O O . GLU A 1 348 ? -0.326 -1.044 36.931 1.00 89.81 348 GLU A O 1
ATOM 2706 N N . SER A 1 349 ? -1.800 -1.190 35.246 1.00 83.81 349 SER A N 1
ATOM 2707 C CA . SER A 1 349 ? -0.990 -2.081 34.405 1.00 83.81 349 SER A CA 1
ATOM 2708 C C . SER A 1 349 ? 0.324 -1.460 33.913 1.00 83.81 349 SER A C 1
ATOM 2710 O O . SER A 1 349 ? 1.197 -2.176 33.421 1.00 83.81 349 SER A O 1
ATOM 2712 N N . GLY A 1 350 ? 0.489 -0.139 34.050 1.00 78.38 350 GLY A N 1
ATOM 2713 C CA . GLY A 1 350 ? 1.659 0.588 33.563 1.00 78.38 350 GLY A CA 1
ATOM 2714 C C . GLY A 1 350 ? 1.625 0.911 32.068 1.00 78.38 350 GLY A C 1
ATOM 2715 O O . GLY A 1 350 ? 2.535 1.592 31.599 1.00 78.38 350 GLY A O 1
ATOM 2716 N N . LEU A 1 351 ? 0.566 0.515 31.349 1.00 78.94 351 LEU A N 1
ATOM 2717 C CA . LEU A 1 351 ? 0.385 0.791 29.917 1.00 78.94 351 LEU A CA 1
ATOM 2718 C C . LEU A 1 351 ? 0.382 2.292 29.589 1.00 78.94 351 LEU A C 1
ATOM 2720 O O . LEU A 1 351 ? 0.803 2.663 28.501 1.00 78.94 351 LEU A O 1
ATOM 2724 N N . GLY A 1 352 ? 0.010 3.161 30.536 1.00 72.31 352 GLY A N 1
ATOM 2725 C CA . GLY A 1 352 ? 0.136 4.613 30.359 1.00 72.31 352 GLY A CA 1
ATOM 2726 C C . GLY A 1 352 ? 1.587 5.087 30.183 1.00 72.31 352 GLY A C 1
ATOM 2727 O O . GLY A 1 352 ? 1.851 5.984 29.396 1.00 72.31 352 GLY A O 1
ATOM 2728 N N . LYS A 1 353 ? 2.564 4.436 30.833 1.00 74.00 353 LYS A N 1
ATOM 2729 C CA . LYS A 1 353 ? 3.993 4.731 30.603 1.00 74.00 353 LYS A CA 1
ATOM 2730 C C . LYS A 1 353 ? 4.473 4.195 29.258 1.00 74.00 353 LYS A C 1
ATOM 2732 O O . LYS A 1 353 ? 5.368 4.777 28.650 1.00 74.00 353 LYS A O 1
ATOM 2737 N N . ASP A 1 354 ? 3.895 3.081 28.814 1.00 77.25 354 ASP A N 1
ATOM 2738 C CA . ASP A 1 354 ? 4.151 2.540 27.482 1.00 77.25 354 ASP A CA 1
ATOM 2739 C C . ASP A 1 354 ? 3.536 3.436 26.397 1.00 77.25 354 ASP A C 1
ATOM 2741 O O . ASP A 1 354 ? 4.061 3.475 25.288 1.00 77.25 354 ASP A O 1
ATOM 2745 N N . ASP A 1 355 ? 2.451 4.160 26.695 1.00 82.69 355 ASP A N 1
ATOM 2746 C CA . ASP A 1 355 ? 1.892 5.200 25.825 1.00 82.69 355 ASP A CA 1
ATOM 2747 C C . ASP A 1 355 ? 2.826 6.414 25.754 1.00 82.69 355 ASP A C 1
ATOM 2749 O O . ASP A 1 355 ? 3.175 6.830 24.654 1.00 82.69 355 ASP A O 1
ATOM 2753 N N . ASP A 1 356 ? 3.336 6.924 26.880 1.00 81.88 356 ASP A N 1
ATOM 2754 C CA . ASP A 1 356 ? 4.320 8.024 26.877 1.00 81.88 356 ASP A CA 1
ATOM 2755 C C . ASP A 1 356 ? 5.570 7.672 26.045 1.00 81.88 356 ASP A C 1
ATOM 2757 O O . ASP A 1 356 ? 5.998 8.432 25.175 1.00 81.88 356 ASP A O 1
ATOM 2761 N N . ALA A 1 357 ? 6.124 6.471 26.248 1.00 83.94 357 ALA A N 1
ATOM 2762 C CA . ALA A 1 357 ? 7.267 5.987 25.473 1.00 83.94 357 ALA A CA 1
ATOM 2763 C C . ALA A 1 357 ? 6.938 5.807 23.980 1.00 83.94 357 ALA A C 1
ATOM 2765 O O . ALA A 1 357 ? 7.811 5.960 23.121 1.00 83.94 357 ALA A O 1
ATOM 2766 N N . LEU A 1 358 ? 5.686 5.469 23.664 1.00 85.00 358 LEU A N 1
ATOM 2767 C CA . LEU A 1 358 ? 5.189 5.364 22.299 1.00 85.00 358 LEU A CA 1
ATOM 2768 C C . LEU A 1 358 ? 5.127 6.739 21.623 1.00 85.00 358 LEU A C 1
ATOM 2770 O O . LEU A 1 358 ? 5.572 6.850 20.480 1.00 85.00 358 LEU A O 1
ATOM 2774 N N . PHE A 1 359 ? 4.634 7.768 22.320 1.00 84.00 359 PHE A N 1
ATOM 2775 C CA . PHE A 1 359 ? 4.651 9.154 21.841 1.00 84.00 359 PHE A CA 1
ATOM 2776 C C . PHE A 1 359 ? 6.088 9.624 21.574 1.00 84.00 359 PHE A C 1
ATOM 2778 O O . PHE A 1 359 ? 6.388 10.060 20.463 1.00 84.00 359 PHE A O 1
ATOM 2785 N N . ASP A 1 360 ? 7.010 9.419 22.520 1.00 84.81 360 ASP A N 1
ATOM 2786 C CA . ASP A 1 360 ? 8.424 9.798 22.366 1.00 84.81 360 ASP A CA 1
ATOM 2787 C C . ASP A 1 360 ? 9.090 9.113 21.154 1.00 84.81 360 ASP A C 1
ATOM 2789 O O . ASP A 1 360 ? 9.833 9.727 20.371 1.00 84.81 360 ASP A O 1
ATOM 2793 N N . ALA A 1 361 ? 8.836 7.811 20.980 1.00 83.88 361 ALA A N 1
ATOM 2794 C CA . ALA A 1 361 ? 9.353 7.046 19.851 1.00 83.88 361 ALA A CA 1
ATOM 2795 C C . ALA A 1 361 ? 8.746 7.519 18.521 1.00 83.88 361 ALA A C 1
ATOM 2797 O O . ALA A 1 361 ? 9.457 7.606 17.514 1.00 83.88 361 ALA A O 1
ATOM 2798 N N . TRP A 1 362 ? 7.453 7.845 18.516 1.00 83.81 362 TRP A N 1
ATOM 2799 C CA . TRP A 1 362 ? 6.755 8.368 17.349 1.00 83.81 362 TRP A CA 1
ATOM 2800 C C . TRP A 1 362 ? 7.319 9.723 16.915 1.00 83.81 362 TRP A C 1
ATOM 2802 O O . TRP A 1 362 ? 7.674 9.871 15.743 1.00 83.81 362 TRP A O 1
ATOM 2812 N N . ASP A 1 363 ? 7.499 10.657 17.849 1.00 84.19 363 ASP A N 1
ATOM 2813 C CA . ASP A 1 363 ? 8.051 11.995 17.600 1.00 84.19 363 ASP A CA 1
ATOM 2814 C C . ASP A 1 363 ? 9.496 11.943 17.092 1.00 84.19 363 ASP A C 1
ATOM 2816 O O . ASP A 1 363 ? 9.896 12.720 16.223 1.00 84.19 363 ASP A O 1
ATOM 2820 N N . THR A 1 364 ? 10.285 10.975 17.568 1.00 82.94 364 THR A N 1
ATOM 2821 C CA . THR A 1 364 ? 11.657 10.751 17.082 1.00 82.94 364 THR A CA 1
ATOM 2822 C C . THR A 1 364 ? 11.687 10.393 15.592 1.00 82.94 364 THR A C 1
ATOM 2824 O O . THR A 1 364 ? 12.584 10.819 14.860 1.00 82.94 364 THR A O 1
ATOM 2827 N N . VAL A 1 365 ? 10.718 9.598 15.129 1.00 78.38 365 VAL A N 1
ATOM 2828 C CA . VAL A 1 365 ? 10.608 9.168 13.725 1.00 78.38 365 VAL A CA 1
ATOM 2829 C C . VAL A 1 365 ? 9.846 10.201 12.878 1.00 78.38 365 VAL A C 1
ATOM 2831 O O . VAL A 1 365 ? 10.047 10.271 11.663 1.00 78.38 365 VAL A O 1
ATOM 2834 N N . HIS A 1 366 ? 9.039 11.052 13.516 1.00 75.94 366 HIS A N 1
ATOM 2835 C CA . HIS A 1 366 ? 8.218 12.088 12.890 1.00 75.94 366 HIS A CA 1
ATOM 2836 C C 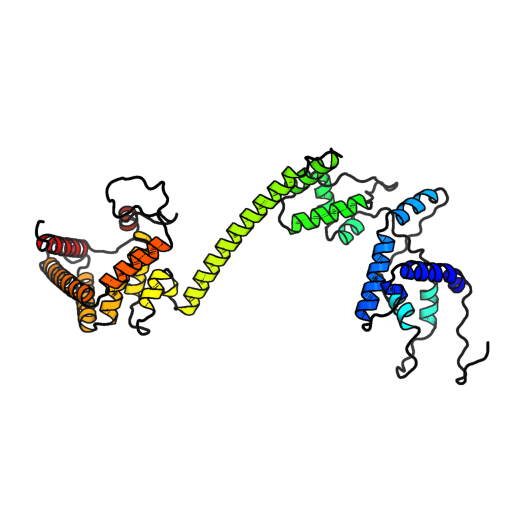. HIS A 1 366 ? 8.510 13.473 13.496 1.00 75.94 366 HIS A C 1
ATOM 2838 O O . HIS A 1 366 ? 7.609 14.086 14.067 1.00 75.94 366 HIS A O 1
ATOM 2844 N N . PRO A 1 367 ? 9.743 14.003 13.363 1.00 71.31 367 PRO A N 1
ATOM 2845 C CA . PRO A 1 367 ? 10.095 15.283 13.965 1.00 71.31 367 PRO A CA 1
ATOM 2846 C C . PRO A 1 367 ? 9.234 16.412 13.389 1.00 71.31 367 PRO A C 1
ATOM 2848 O O . PRO A 1 367 ? 9.039 16.487 12.170 1.00 71.31 367 PRO A O 1
ATOM 2851 N N . ALA A 1 368 ? 8.760 17.299 14.267 1.00 60.00 368 ALA A N 1
ATOM 2852 C CA . ALA A 1 368 ? 8.011 18.490 13.882 1.00 60.00 368 ALA A CA 1
ATOM 2853 C C . ALA A 1 368 ? 8.813 19.321 12.871 1.00 60.00 368 ALA A C 1
ATOM 2855 O O . ALA A 1 368 ? 10.013 19.570 13.042 1.00 60.00 368 ALA A O 1
ATOM 2856 N N . THR A 1 369 ? 8.161 19.739 11.791 1.00 50.31 369 THR A N 1
ATOM 2857 C CA . THR A 1 369 ? 8.781 20.636 10.818 1.00 50.31 369 THR A CA 1
ATOM 2858 C C . THR A 1 369 ? 8.692 22.066 11.337 1.00 50.31 369 THR A C 1
ATOM 2860 O O . THR A 1 369 ? 7.681 22.465 11.896 1.00 50.31 369 THR A O 1
ATOM 2863 N N . ALA A 1 370 ? 9.741 22.870 11.151 1.00 48.00 370 ALA A N 1
ATOM 2864 C CA . ALA A 1 370 ? 9.844 24.234 11.692 1.00 48.00 370 ALA A CA 1
ATOM 2865 C C . ALA A 1 370 ? 8.793 25.252 11.168 1.00 48.00 370 ALA A C 1
ATOM 2867 O O . ALA A 1 370 ? 8.932 26.443 11.433 1.00 48.00 370 ALA A O 1
ATOM 2868 N N . ASP A 1 371 ? 7.782 24.801 10.420 1.00 45.53 371 ASP A N 1
ATOM 2869 C CA . ASP A 1 371 ? 6.675 25.600 9.872 1.00 45.53 371 ASP A CA 1
ATOM 2870 C C . ASP A 1 371 ? 5.343 25.368 10.618 1.00 45.53 371 ASP A C 1
ATOM 2872 O O . ASP A 1 371 ? 4.335 26.006 10.319 1.00 45.53 371 ASP A O 1
ATOM 2876 N N . ASP A 1 372 ? 5.330 24.491 11.628 1.00 42.84 372 ASP A N 1
ATOM 2877 C CA . ASP A 1 372 ? 4.165 24.245 12.482 1.00 42.84 372 ASP A CA 1
ATOM 2878 C C . ASP A 1 372 ? 4.085 25.354 13.551 1.00 42.84 372 ASP A C 1
ATOM 2880 O O . ASP A 1 372 ? 4.513 25.208 14.695 1.00 42.84 372 ASP A O 1
ATOM 2884 N N . GLY A 1 373 ? 3.646 26.536 13.111 1.00 37.03 373 GLY A N 1
ATOM 2885 C CA . GLY A 1 373 ? 3.586 27.756 13.907 1.00 37.03 373 GLY A CA 1
ATOM 2886 C C . GLY A 1 373 ? 2.727 27.638 15.168 1.00 37.03 373 GLY A C 1
ATOM 2887 O O . GLY A 1 373 ? 1.692 26.978 15.187 1.00 37.03 373 GLY A O 1
ATOM 2888 N N . GLU A 1 374 ? 3.174 28.354 16.201 1.00 37.50 374 GLU A N 1
ATOM 2889 C CA . GLU A 1 374 ? 2.512 28.583 17.486 1.00 37.50 374 GLU A CA 1
ATOM 2890 C C . GLU A 1 374 ? 1.038 28.999 17.298 1.00 37.50 374 GLU A C 1
ATOM 2892 O O . GLU A 1 374 ? 0.709 30.168 17.090 1.00 37.50 374 GLU A O 1
ATOM 2897 N N . GLY A 1 375 ? 0.140 28.023 17.365 1.00 31.62 375 GLY A N 1
ATOM 2898 C CA . GLY A 1 375 ? -1.305 28.188 17.428 1.00 31.62 375 GLY A CA 1
ATOM 2899 C C . GLY A 1 375 ? -1.836 27.180 18.436 1.00 31.62 375 GLY A C 1
ATOM 2900 O O . GLY A 1 375 ? -1.388 26.039 18.440 1.00 31.62 375 GLY A O 1
ATOM 2901 N N . GLU A 1 376 ? -2.696 27.645 19.341 1.00 32.34 376 GLU A N 1
ATOM 2902 C CA . GLU A 1 376 ? -3.205 26.930 20.515 1.00 32.34 376 GLU A CA 1
ATOM 2903 C C . GLU A 1 376 ? -3.473 25.437 20.287 1.00 32.34 376 GLU A C 1
ATOM 2905 O O . GLU A 1 376 ? -3.970 25.043 19.237 1.00 32.34 376 GLU A O 1
ATOM 2910 N N . ALA A 1 377 ? -3.153 24.642 21.312 1.00 33.09 377 ALA A N 1
ATOM 2911 C CA . ALA A 1 377 ? -3.307 23.196 21.389 1.00 33.09 377 ALA A CA 1
ATOM 2912 C C . ALA A 1 377 ? -4.660 22.695 20.847 1.00 33.09 377 ALA A C 1
ATOM 2914 O O . ALA A 1 377 ? -5.625 22.530 21.589 1.00 33.09 377 ALA A O 1
ATOM 2915 N N . ASP A 1 378 ? -4.698 22.408 19.550 1.00 29.80 378 ASP A N 1
ATOM 2916 C CA . ASP A 1 378 ? -5.675 21.532 18.926 1.00 29.80 378 ASP A CA 1
ATOM 2917 C C . ASP A 1 378 ? -5.034 20.142 18.877 1.00 29.80 378 ASP A C 1
ATOM 2919 O O . ASP A 1 378 ? -4.039 19.926 18.178 1.00 29.80 378 ASP A O 1
ATOM 2923 N N . LEU A 1 379 ? -5.565 19.203 19.665 1.00 37.72 379 LEU A N 1
ATOM 2924 C CA . LEU A 1 379 ? -5.119 17.805 19.778 1.00 37.72 379 LEU A CA 1
ATOM 2925 C C . LEU A 1 379 ? -5.391 16.994 18.487 1.00 37.72 379 LEU A C 1
ATOM 2927 O O . LEU A 1 379 ? -5.868 15.863 18.535 1.00 37.72 379 LEU A O 1
ATOM 2931 N N . GLY A 1 380 ? -5.119 17.562 17.311 1.00 36.44 380 GLY A N 1
ATOM 2932 C CA . GLY A 1 380 ? -5.527 16.988 16.030 1.00 36.44 380 GLY A CA 1
ATOM 2933 C C . GLY A 1 380 ? -4.752 17.442 14.794 1.00 36.44 380 GLY A C 1
ATOM 2934 O O . GLY A 1 380 ? -5.172 17.113 13.683 1.00 36.44 380 GLY A O 1
ATOM 2935 N N . SER A 1 381 ? -3.635 18.166 14.927 1.00 34.66 381 SER A N 1
ATOM 2936 C CA . SER A 1 381 ? -2.894 18.664 13.755 1.00 34.66 381 SER A CA 1
ATOM 2937 C C . SER A 1 381 ? -1.394 18.354 13.775 1.00 34.66 381 SER A C 1
ATOM 2939 O O . SER A 1 381 ? -0.570 19.198 13.435 1.00 34.66 381 SER A O 1
ATOM 2941 N N . GLY A 1 382 ? -1.026 17.116 14.103 1.00 34.44 382 GLY A N 1
ATOM 2942 C CA . GLY A 1 382 ? 0.235 16.544 13.629 1.00 34.44 382 GLY A CA 1
ATOM 2943 C C . GLY A 1 382 ? 0.041 16.040 12.199 1.00 34.44 382 GLY A C 1
ATOM 2944 O O . GLY A 1 382 ? -0.904 15.296 11.955 1.00 34.44 382 GLY A O 1
ATOM 2945 N N . ARG A 1 383 ? 0.883 16.494 11.258 1.00 38.66 383 ARG A N 1
ATOM 2946 C CA . ARG A 1 383 ? 1.081 15.965 9.891 1.00 38.66 383 ARG A CA 1
ATOM 2947 C C . ARG A 1 383 ? -0.039 15.028 9.409 1.00 38.66 383 ARG A C 1
ATOM 2949 O O . ARG A 1 383 ? 0.068 13.814 9.561 1.00 38.66 383 ARG A O 1
ATOM 2956 N N . ARG A 1 384 ? -1.096 15.571 8.790 1.00 43.28 384 ARG A N 1
ATOM 2957 C CA . ARG A 1 384 ? -2.064 14.732 8.068 1.00 43.28 384 ARG A CA 1
ATOM 2958 C C . ARG A 1 384 ? -1.303 13.978 6.981 1.00 43.28 384 ARG A C 1
ATOM 2960 O O . ARG A 1 384 ? -0.952 14.558 5.952 1.00 43.28 384 ARG A O 1
ATOM 2967 N N . GLU A 1 385 ? -1.021 12.696 7.206 1.00 47.69 385 GLU A N 1
ATOM 2968 C CA . GLU A 1 385 ? -0.781 11.775 6.101 1.00 47.69 385 GLU A CA 1
ATOM 2969 C C . GLU A 1 385 ? -1.920 11.993 5.104 1.00 47.69 385 GLU A C 1
ATOM 2971 O O . GLU A 1 385 ? -3.061 12.203 5.516 1.00 47.69 385 GLU A O 1
ATOM 2976 N N . ALA A 1 386 ? -1.614 12.015 3.805 1.00 43.38 386 ALA A N 1
ATOM 2977 C CA . ALA A 1 386 ? -2.520 12.456 2.737 1.00 43.38 386 ALA A CA 1
ATOM 2978 C C . AL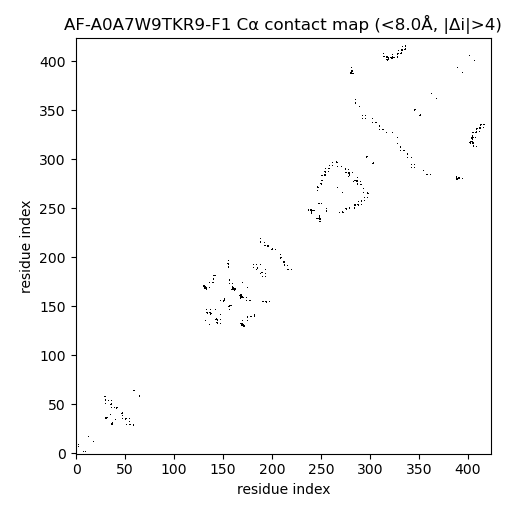A A 1 386 ? -3.850 11.668 2.629 1.00 43.38 386 ALA A C 1
ATOM 2980 O O . ALA A 1 386 ? -4.629 11.900 1.709 1.00 43.38 386 ALA A O 1
ATOM 2981 N N . ASP A 1 387 ? -4.104 10.756 3.564 1.00 49.78 387 ASP A N 1
ATOM 2982 C CA . ASP A 1 387 ? -5.279 9.917 3.676 1.00 49.78 387 ASP A CA 1
ATOM 2983 C C . ASP A 1 387 ? -6.043 10.095 5.007 1.00 49.78 387 ASP A C 1
ATOM 2985 O O . ASP A 1 387 ? -7.082 9.473 5.146 1.00 49.78 387 ASP A O 1
ATOM 2989 N N . SER A 1 388 ? -5.651 10.919 5.996 1.00 51.47 388 SER A N 1
ATOM 2990 C CA . SER A 1 388 ? -6.419 11.007 7.262 1.00 51.47 388 SER A CA 1
ATOM 2991 C C . SER A 1 388 ? -7.733 11.800 7.117 1.00 51.47 388 SER A C 1
ATOM 2993 O O . SER A 1 388 ? -7.766 12.924 6.613 1.00 51.47 388 SER A O 1
ATOM 2995 N N . MET A 1 389 ? -8.849 11.190 7.533 1.00 62.09 389 MET A N 1
ATOM 2996 C CA . MET A 1 389 ? -10.171 11.825 7.575 1.00 62.09 389 MET A CA 1
ATOM 2997 C C . MET A 1 389 ? -10.385 12.434 8.958 1.00 62.09 389 MET A C 1
ATOM 2999 O O . MET A 1 389 ? -10.014 11.824 9.955 1.00 62.09 389 MET A O 1
ATOM 3003 N N . SER A 1 390 ? -11.011 13.611 9.043 1.00 65.94 390 SER A N 1
ATOM 3004 C CA . SER A 1 390 ? -11.361 14.165 10.360 1.00 65.94 390 SER A CA 1
ATOM 3005 C C . SER A 1 390 ? -12.382 13.271 11.075 1.00 65.94 390 SER A C 1
ATOM 3007 O O . SER A 1 390 ? -13.233 12.671 10.417 1.00 65.94 390 SER A O 1
ATOM 3009 N N . VAL A 1 391 ? -12.341 13.233 12.413 1.00 59.72 391 VAL A N 1
ATOM 3010 C CA . VAL A 1 391 ? -13.306 12.495 13.256 1.00 59.72 391 VAL A CA 1
ATOM 3011 C C . VAL A 1 391 ? -14.741 12.788 12.830 1.00 59.72 391 VAL A C 1
ATOM 3013 O O . VAL A 1 391 ? -15.511 11.876 12.553 1.00 59.72 391 VAL A O 1
ATOM 3016 N N . PHE A 1 392 ? -15.070 14.070 12.658 1.00 58.62 392 PHE A N 1
ATOM 3017 C CA . PHE A 1 392 ? -16.400 14.511 12.244 1.00 58.62 392 PHE A CA 1
ATOM 3018 C C . PHE A 1 392 ? -16.799 13.998 10.850 1.00 58.62 392 PHE A C 1
ATOM 3020 O O . PHE A 1 392 ? -17.944 13.610 10.620 1.00 58.62 392 PHE A O 1
ATOM 3027 N N . GLU A 1 393 ? -15.855 13.961 9.908 1.00 66.06 393 GLU A N 1
ATOM 3028 C CA . GLU A 1 393 ? -16.094 13.448 8.558 1.00 66.06 393 GLU A CA 1
ATOM 3029 C C . GLU A 1 393 ? -16.233 11.919 8.529 1.00 66.06 393 GLU A C 1
ATOM 3031 O O . GLU A 1 393 ? -16.996 11.385 7.722 1.00 66.06 393 GLU A O 1
ATOM 3036 N N . ALA A 1 394 ? -15.523 11.211 9.410 1.00 66.94 394 ALA A N 1
ATOM 3037 C CA . ALA A 1 394 ? -15.603 9.763 9.534 1.00 66.94 394 ALA A CA 1
ATOM 3038 C C . ALA A 1 394 ? -16.910 9.307 10.192 1.00 66.94 394 ALA A C 1
ATOM 3040 O O . ALA A 1 394 ? -17.577 8.424 9.649 1.00 66.94 394 ALA A O 1
ATOM 3041 N N . THR A 1 395 ? -17.329 9.954 11.285 1.00 63.59 395 THR A N 1
ATOM 3042 C CA . THR A 1 395 ? -18.567 9.619 12.008 1.00 63.59 395 THR A CA 1
ATOM 3043 C C . THR A 1 395 ? -19.807 9.723 11.113 1.00 63.59 395 THR A C 1
ATOM 3045 O O . THR A 1 395 ? -20.707 8.900 11.218 1.00 63.59 395 THR A O 1
ATOM 3048 N N . GLY A 1 396 ? -19.847 10.674 10.171 1.00 66.38 396 GLY A N 1
ATOM 3049 C CA . GLY A 1 396 ? -20.963 10.808 9.223 1.00 66.38 396 GLY A CA 1
ATOM 3050 C C . GLY A 1 396 ? -20.928 9.861 8.012 1.00 66.38 396 GLY A C 1
ATOM 3051 O O . GLY A 1 396 ? -21.910 9.782 7.275 1.00 66.38 396 GLY A O 1
ATOM 3052 N N . LYS A 1 397 ? -19.807 9.174 7.760 1.00 77.38 397 LYS A N 1
ATOM 3053 C CA . LYS A 1 397 ? -19.607 8.308 6.579 1.00 77.38 397 LYS A CA 1
ATOM 3054 C C . LYS A 1 397 ? -19.568 6.819 6.916 1.00 77.38 397 LYS A C 1
ATOM 3056 O O . LYS A 1 397 ? -19.693 5.998 6.008 1.00 77.38 397 LYS A O 1
ATOM 3061 N N . MET A 1 398 ? -19.389 6.475 8.188 1.00 78.56 398 MET A N 1
ATOM 3062 C CA . MET A 1 398 ? -19.368 5.097 8.658 1.00 78.56 398 MET A CA 1
ATOM 3063 C C . MET A 1 398 ? -20.794 4.672 9.050 1.00 78.56 398 MET A C 1
ATOM 3065 O O . MET A 1 398 ? -21.391 5.306 9.920 1.00 78.56 398 MET A O 1
ATOM 3069 N N . PRO A 1 399 ? -21.390 3.667 8.381 1.00 79.19 399 PRO A N 1
ATOM 3070 C CA . PRO A 1 399 ? -22.792 3.312 8.572 1.00 79.19 399 PRO A CA 1
ATOM 3071 C C . PRO A 1 399 ? -22.958 2.455 9.829 1.00 79.19 399 PRO A C 1
ATOM 3073 O O . PRO A 1 399 ? -23.146 1.242 9.746 1.00 79.19 399 PRO A O 1
ATOM 3076 N N . TYR A 1 400 ? -22.864 3.082 10.997 1.00 77.06 400 TYR A N 1
ATOM 3077 C CA . TYR A 1 400 ? -23.235 2.429 12.243 1.00 77.06 400 TYR A CA 1
ATOM 3078 C C . TYR A 1 400 ? -24.750 2.196 12.269 1.00 77.06 400 TYR A C 1
ATOM 3080 O O . TYR A 1 400 ? -25.529 3.141 12.147 1.00 77.06 400 TYR A O 1
ATOM 3088 N N . ASP A 1 401 ? -25.164 0.940 12.435 1.00 80.44 401 ASP A N 1
ATOM 3089 C CA . ASP A 1 401 ? -26.572 0.531 12.533 1.00 80.44 401 ASP A CA 1
ATOM 3090 C C . ASP A 1 401 ? -27.069 0.642 13.985 1.00 80.44 401 ASP A C 1
ATOM 3092 O O . ASP A 1 401 ? -27.517 -0.322 14.601 1.00 80.44 401 ASP A O 1
ATOM 3096 N N . PHE A 1 402 ? -26.868 1.813 14.597 1.00 87.31 402 PHE A N 1
ATOM 3097 C CA . PHE A 1 402 ? -27.292 2.060 15.973 1.00 87.31 402 PHE A CA 1
ATOM 3098 C C . PHE A 1 402 ? -28.748 2.519 16.007 1.00 87.31 402 PHE A C 1
ATOM 3100 O O . PHE A 1 402 ? -29.109 3.519 15.382 1.00 87.31 402 PHE A O 1
ATOM 3107 N N . SER A 1 403 ? -29.571 1.827 16.798 1.00 92.50 403 SER A N 1
ATOM 3108 C CA . SER A 1 403 ? -30.936 2.269 17.078 1.00 92.50 403 SER A CA 1
ATOM 3109 C C . SER A 1 403 ? -30.938 3.602 17.852 1.00 92.50 403 SER A C 1
ATOM 3111 O O . SER A 1 403 ? -29.964 3.929 18.547 1.00 92.50 403 SER A O 1
ATOM 3113 N N . PRO A 1 404 ? -32.052 4.356 17.846 1.00 93.69 404 PRO A N 1
ATOM 3114 C CA . PRO A 1 404 ? -32.198 5.544 18.686 1.00 93.69 404 PRO A CA 1
ATOM 3115 C C . PRO A 1 404 ? -32.005 5.266 20.186 1.00 93.69 404 PRO A C 1
ATOM 3117 O O . PRO A 1 404 ? -31.462 6.105 20.905 1.00 93.69 404 PRO A O 1
ATOM 3120 N N . ALA A 1 405 ? -32.429 4.092 20.667 1.00 95.25 405 ALA A N 1
ATOM 3121 C CA . ALA A 1 405 ? -32.265 3.692 22.064 1.00 95.25 405 ALA A CA 1
ATOM 3122 C C . ALA A 1 405 ? -30.790 3.444 22.412 1.00 95.25 405 ALA A C 1
ATOM 3124 O O . ALA A 1 405 ? -30.329 3.868 23.472 1.00 95.25 405 ALA A O 1
ATOM 3125 N N . ARG A 1 406 ? -30.029 2.823 21.503 1.00 94.56 406 ARG A N 1
ATOM 3126 C CA . ARG A 1 406 ? -28.592 2.597 21.684 1.00 94.56 406 ARG A CA 1
ATOM 3127 C C . ARG A 1 406 ? -27.798 3.900 21.635 1.00 94.56 406 ARG A C 1
ATOM 3129 O O . ARG A 1 406 ? -26.943 4.106 22.490 1.00 94.56 406 ARG A O 1
ATOM 3136 N N . LEU A 1 407 ? -28.123 4.808 20.712 1.00 92.38 407 LEU A N 1
ATOM 3137 C CA . LEU A 1 407 ? -27.516 6.144 20.679 1.00 92.38 407 LEU A CA 1
ATOM 3138 C C . LEU A 1 407 ? -27.750 6.894 21.995 1.00 92.38 407 LEU A C 1
ATOM 3140 O O . LEU A 1 407 ? -26.803 7.417 22.576 1.00 92.38 407 LEU A O 1
ATOM 3144 N N . ARG A 1 408 ? -28.980 6.870 22.528 1.00 95.81 408 ARG A N 1
ATOM 3145 C CA . ARG A 1 408 ? -29.261 7.505 23.823 1.00 95.81 408 ARG A CA 1
ATOM 3146 C C . ARG A 1 408 ? -28.528 6.833 24.985 1.00 95.81 408 ARG A C 1
ATOM 3148 O O . ARG A 1 408 ? -28.100 7.521 25.906 1.00 95.81 408 ARG A O 1
ATOM 3155 N N . CYS A 1 409 ? -28.375 5.510 24.951 1.00 95.50 409 CYS A N 1
ATOM 3156 C CA . CYS A 1 409 ? -27.574 4.773 25.929 1.00 95.50 409 CYS A CA 1
ATOM 3157 C C . CYS A 1 409 ? -26.118 5.266 25.946 1.00 95.50 409 CYS A C 1
ATOM 3159 O O . CYS A 1 409 ? -25.569 5.511 27.019 1.00 95.50 409 CYS A O 1
ATOM 3161 N N . MET A 1 410 ? -25.514 5.451 24.767 1.00 91.69 410 MET A N 1
ATOM 3162 C CA . MET A 1 410 ? -24.150 5.973 24.630 1.00 91.69 410 MET A CA 1
ATOM 3163 C C . MET A 1 410 ? -24.039 7.405 25.170 1.00 91.69 410 MET A C 1
ATOM 3165 O O . MET A 1 410 ? -23.175 7.669 26.001 1.00 91.69 410 MET A O 1
ATOM 3169 N N . GLU A 1 411 ? -24.958 8.297 24.785 1.00 91.94 411 GLU A N 1
ATOM 3170 C CA . GLU A 1 411 ? -24.999 9.678 25.294 1.00 91.94 411 GLU A CA 1
ATOM 3171 C C . GLU A 1 411 ? -25.092 9.725 26.828 1.00 91.94 411 GLU A C 1
ATOM 3173 O O . GLU A 1 411 ? -24.376 10.481 27.476 1.00 91.94 411 GLU A O 1
ATOM 3178 N N . LEU A 1 412 ? -25.949 8.893 27.432 1.00 94.44 412 LEU A N 1
ATOM 3179 C CA . LEU A 1 412 ? -26.092 8.823 28.889 1.00 94.44 412 LEU A CA 1
ATOM 3180 C C . LEU A 1 412 ? -24.815 8.321 29.580 1.00 94.44 412 LEU A C 1
ATOM 3182 O O . LEU A 1 412 ? -24.465 8.823 30.648 1.00 94.44 412 LEU A O 1
ATOM 3186 N N . ALA A 1 413 ? -24.114 7.348 28.995 1.00 91.81 413 ALA A N 1
ATOM 3187 C CA . ALA A 1 413 ? -22.846 6.853 29.534 1.00 91.81 413 ALA A CA 1
ATOM 3188 C C . ALA A 1 413 ? -21.740 7.930 29.480 1.00 91.81 413 ALA A C 1
ATOM 3190 O O . ALA A 1 413 ? -20.928 8.050 30.405 1.00 91.81 413 ALA A O 1
ATOM 3191 N N . GLU A 1 414 ? -21.736 8.756 28.431 1.00 87.56 414 GLU A N 1
ATOM 3192 C CA . GLU A 1 414 ? -20.850 9.920 28.316 1.00 87.56 414 GLU A CA 1
ATOM 3193 C C . GLU A 1 414 ? -21.213 11.021 29.328 1.00 87.56 414 GLU A C 1
ATOM 3195 O O . GLU A 1 414 ? -20.330 11.545 30.009 1.00 87.56 414 GLU A O 1
ATOM 3200 N N . GLU A 1 415 ? -22.506 11.333 29.492 1.00 92.25 415 GLU A N 1
ATOM 3201 C CA . GLU A 1 415 ? -23.000 12.301 30.485 1.00 92.25 415 GLU A CA 1
ATOM 3202 C C . GLU A 1 415 ? -22.565 11.920 31.914 1.00 92.25 415 GLU A C 1
ATOM 3204 O O . GLU A 1 415 ? -22.136 12.790 32.675 1.00 92.25 415 GLU A O 1
ATOM 3209 N N . LEU A 1 416 ? -22.630 10.631 32.273 1.00 92.00 416 LEU A N 1
ATOM 3210 C CA . LEU A 1 416 ? -22.166 10.120 33.571 1.00 92.00 416 LEU A CA 1
ATOM 3211 C C . LEU A 1 416 ? -20.659 10.331 33.764 1.00 92.00 416 LEU A C 1
ATOM 3213 O O . LEU A 1 416 ? -20.233 10.828 34.806 1.00 92.00 416 LEU A O 1
ATOM 3217 N N . SER A 1 417 ? -19.864 10.048 32.731 1.00 82.12 417 SER A N 1
ATOM 3218 C CA . SER A 1 417 ? -18.412 10.271 32.749 1.00 82.12 417 SER A CA 1
ATOM 3219 C C . SER A 1 417 ? -18.058 11.751 32.962 1.00 82.12 417 SER A C 1
ATOM 3221 O O . SER A 1 417 ? -17.153 12.077 33.730 1.00 82.12 417 SER A O 1
ATOM 3223 N N . GLY A 1 418 ? -18.813 12.668 32.346 1.00 79.06 418 GLY A N 1
ATOM 3224 C CA . GLY A 1 418 ? -18.631 14.111 32.528 1.00 79.06 418 GLY A CA 1
ATOM 3225 C C . GLY A 1 418 ? -19.018 14.633 33.919 1.00 79.06 418 GLY A C 1
ATOM 3226 O O . GLY A 1 418 ? -18.483 15.651 34.356 1.00 79.06 418 GLY A O 1
ATOM 3227 N N . GLN A 1 419 ? -19.926 13.955 34.629 1.00 79.00 419 GLN A N 1
ATOM 3228 C CA . GLN A 1 419 ? -20.370 14.340 35.977 1.00 79.00 419 GLN A CA 1
ATOM 3229 C C . GLN A 1 419 ? -19.396 13.912 37.084 1.00 79.00 419 GLN A C 1
ATOM 3231 O O . GLN A 1 419 ? -19.342 14.568 38.126 1.00 79.00 419 GLN A O 1
ATOM 3236 N N . GLU A 1 420 ? -18.631 12.838 36.872 1.00 65.69 420 GLU A N 1
ATOM 3237 C CA . GLU A 1 420 ? -17.613 12.366 37.822 1.00 65.69 420 GLU A CA 1
ATOM 3238 C C . GLU A 1 420 ? -16.279 13.117 37.708 1.00 65.69 420 GLU A C 1
ATOM 3240 O O . GLU A 1 420 ? -15.498 13.124 38.663 1.00 65.69 420 GLU A O 1
ATOM 3245 N N . SER A 1 421 ? -16.028 13.806 36.590 1.00 48.94 421 SER A N 1
ATOM 3246 C CA . SER A 1 421 ? -14.850 14.659 36.431 1.00 48.94 421 SER A CA 1
ATOM 3247 C C . SER A 1 421 ? -14.991 15.895 37.338 1.00 48.94 421 SER A C 1
ATOM 3249 O O . SER A 1 421 ? -15.871 16.728 37.098 1.00 48.94 421 SER A O 1
ATOM 3251 N N . PRO A 1 422 ? -14.178 16.061 38.404 1.00 40.09 422 PRO A N 1
ATOM 3252 C CA . PRO A 1 422 ? -14.296 17.230 39.264 1.00 40.09 422 PRO A CA 1
ATOM 3253 C C . PRO A 1 422 ? -14.019 18.477 38.426 1.00 40.09 422 PRO A C 1
ATOM 3255 O O . PRO A 1 422 ? -13.022 18.529 37.711 1.00 40.09 422 PRO A O 1
ATOM 3258 N N . ALA A 1 423 ? -14.906 19.470 38.519 1.00 38.12 423 ALA A N 1
ATOM 3259 C CA . ALA A 1 423 ? -14.703 20.788 37.932 1.00 38.12 423 ALA A CA 1
ATOM 3260 C C . ALA A 1 423 ? -13.391 21.385 38.471 1.00 38.12 423 ALA A C 1
ATOM 3262 O O . ALA A 1 423 ? -13.358 21.920 39.581 1.00 38.12 423 ALA A O 1
ATOM 3263 N N . THR A 1 424 ? -12.309 21.209 37.715 1.00 34.19 424 THR A N 1
ATOM 3264 C CA . THR A 1 424 ? -11.009 21.859 37.919 1.00 34.19 424 THR A CA 1
ATOM 3265 C C . THR A 1 424 ? -11.031 23.294 37.440 1.00 34.19 424 THR A C 1
ATOM 3267 O O . THR A 1 424 ? -11.570 23.530 36.334 1.00 34.19 424 THR A O 1
#

pLDDT: mean 71.79, std 23.09, range [22.17, 97.44]

Mean predicted aligned error: 18.03 Å

InterPro domains:
  IPR000551 MerR-type HTH domain [PF13411] (133-198)
  IPR000551 MerR-type HTH domain [PS50937] (134-200)
  IPR000551 MerR-type HTH domain [SM00422] (132-201)
  IPR009061 Putative DNA-binding domain superfamily [SSF46955] (133-242)
  IPR047057 MerR transcriptional regulator [PTHR30204] (132-290)

Radius of gyration: 41.62 Å; Cα contacts (8 Å, |Δi|>4): 256; chains: 1; bounding box: 94×74×102 Å